Protein AF-A0A954VGN6-F1 (afdb_monomer)

Structure (mmCIF, N/CA/C/O backbone):
data_AF-A0A954VGN6-F1
#
_entry.id   AF-A0A954VGN6-F1
#
loop_
_atom_site.group_PDB
_atom_site.id
_atom_site.type_symbol
_atom_site.label_atom_id
_atom_site.label_alt_id
_atom_site.label_comp_id
_atom_site.label_asym_id
_atom_site.label_entity_id
_atom_site.label_seq_id
_atom_site.pdbx_PDB_ins_code
_atom_site.Cartn_x
_atom_site.Cartn_y
_atom_site.Cartn_z
_atom_site.occupancy
_atom_site.B_iso_or_equiv
_atom_site.auth_seq_id
_atom_site.auth_comp_id
_atom_site.auth_asym_id
_atom_site.auth_atom_id
_atom_site.pdbx_PDB_model_num
ATOM 1 N N . MET A 1 1 ? -8.459 -48.240 1.763 1.00 47.09 1 MET A N 1
ATOM 2 C CA . MET A 1 1 ? -8.603 -48.479 3.216 1.00 47.09 1 MET A CA 1
ATOM 3 C C . MET A 1 1 ? -7.251 -48.193 3.846 1.00 47.09 1 MET A C 1
ATOM 5 O O . MET A 1 1 ? -6.299 -48.783 3.358 1.00 47.09 1 MET A O 1
ATOM 9 N N . SER A 1 2 ? -7.199 -47.254 4.806 1.00 51.91 2 SER A N 1
ATOM 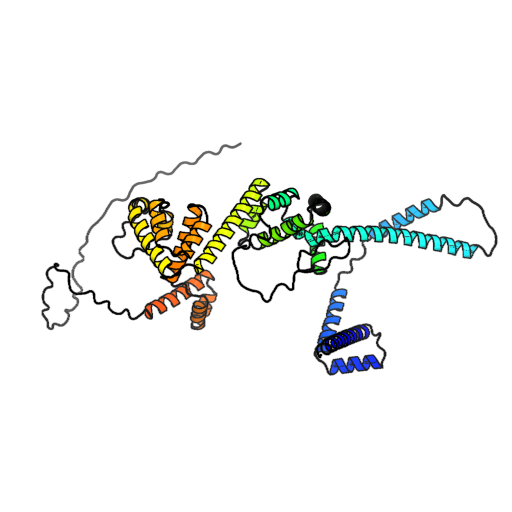10 C CA . SER A 1 2 ? -6.044 -46.801 5.632 1.00 51.91 2 SER A CA 1
ATOM 11 C C . SER A 1 2 ? -5.761 -45.284 5.600 1.00 51.91 2 SER A C 1
ATOM 13 O O . SER A 1 2 ? -4.606 -44.877 5.575 1.00 51.91 2 SER A O 1
ATOM 15 N N . THR A 1 3 ? -6.797 -44.436 5.632 1.00 51.06 3 THR A N 1
ATOM 16 C CA . THR A 1 3 ? -6.662 -42.977 5.867 1.00 51.06 3 THR A CA 1
ATOM 17 C C . THR A 1 3 ? -7.211 -42.513 7.224 1.00 51.06 3 THR A C 1
ATOM 19 O O . THR A 1 3 ? -6.941 -41.386 7.619 1.00 51.06 3 THR A O 1
ATOM 22 N N . ASP A 1 4 ? -7.889 -43.376 7.991 1.00 53.47 4 ASP A N 1
ATOM 23 C CA . ASP A 1 4 ? -8.559 -42.972 9.243 1.00 53.47 4 ASP A CA 1
ATOM 24 C C . ASP A 1 4 ? -7.665 -43.024 10.500 1.00 53.47 4 ASP A C 1
ATOM 26 O O . ASP A 1 4 ? -8.069 -42.563 11.563 1.00 53.47 4 ASP A O 1
ATOM 30 N N . SER A 1 5 ? -6.435 -43.551 10.419 1.00 54.62 5 SER A N 1
ATOM 31 C CA . SER A 1 5 ? -5.556 -43.670 11.600 1.00 54.62 5 SER A CA 1
ATOM 32 C C . SER A 1 5 ? -4.761 -42.406 11.946 1.00 54.62 5 SER A C 1
ATOM 34 O O . SER A 1 5 ? -4.356 -42.271 13.096 1.00 54.62 5 SER A O 1
ATOM 36 N N . PHE A 1 6 ? -4.545 -41.474 11.009 1.00 50.88 6 PHE A N 1
ATOM 37 C CA . PHE A 1 6 ? -3.747 -40.267 11.284 1.00 50.88 6 PHE A CA 1
ATOM 38 C C . PHE A 1 6 ? -4.548 -39.170 12.003 1.00 50.88 6 PHE A C 1
ATOM 40 O O . PHE A 1 6 ? -4.017 -38.522 12.896 1.00 50.88 6 PHE A O 1
ATOM 47 N N . SER A 1 7 ? -5.851 -39.040 11.726 1.00 57.97 7 SER A N 1
ATOM 48 C CA . SER A 1 7 ? -6.687 -37.994 12.340 1.00 57.97 7 SER A CA 1
ATOM 49 C C . SER A 1 7 ? -6.907 -38.170 13.849 1.00 57.97 7 SER A C 1
ATOM 51 O O . SER A 1 7 ? -7.262 -37.207 14.524 1.00 57.97 7 SER A O 1
ATOM 53 N N . ASN A 1 8 ? -6.734 -39.381 14.386 1.00 64.50 8 ASN A N 1
ATOM 54 C CA . ASN A 1 8 ? -7.005 -39.668 15.797 1.00 64.50 8 ASN A CA 1
ATOM 55 C C . ASN A 1 8 ? -5.777 -39.417 16.695 1.00 64.50 8 ASN A C 1
ATOM 57 O O . ASN A 1 8 ? -5.930 -39.084 17.867 1.00 64.50 8 ASN A O 1
ATOM 61 N N . ALA A 1 9 ? -4.563 -39.528 16.141 1.00 64.19 9 ALA A N 1
ATOM 62 C CA . ALA A 1 9 ? -3.321 -39.268 16.870 1.00 64.19 9 ALA A CA 1
ATOM 63 C C . ALA A 1 9 ? -3.130 -37.768 17.151 1.00 64.19 9 ALA A C 1
ATOM 65 O O . ALA A 1 9 ? -2.763 -37.394 18.263 1.00 64.19 9 ALA A O 1
ATOM 66 N N . ASP A 1 10 ? -3.464 -36.912 16.181 1.00 63.59 10 ASP A N 1
ATOM 67 C CA . ASP A 1 10 ? -3.358 -35.456 16.334 1.00 63.59 10 ASP A CA 1
ATOM 68 C C . ASP A 1 10 ? -4.399 -34.903 17.323 1.00 63.59 10 ASP A C 1
ATOM 70 O O . ASP A 1 10 ? -4.118 -33.979 18.086 1.00 63.59 10 ASP A O 1
ATOM 74 N N . ALA A 1 11 ? -5.594 -35.503 17.377 1.00 65.50 11 ALA A N 1
ATOM 75 C CA . ALA A 1 11 ? -6.626 -35.134 18.345 1.00 65.50 11 ALA A CA 1
ATOM 76 C C . ALA A 1 11 ? -6.239 -35.512 19.787 1.00 65.50 11 ALA A C 1
ATOM 78 O O . ALA A 1 11 ? -6.468 -34.732 20.709 1.00 65.50 11 ALA A O 1
ATOM 79 N N . GLN A 1 12 ? -5.616 -36.680 19.983 1.00 65.19 12 GLN A N 1
ATOM 80 C CA . GLN A 1 12 ? -5.119 -37.108 21.296 1.00 65.19 12 GLN A CA 1
ATOM 81 C C . GLN A 1 12 ? -3.925 -36.268 21.762 1.00 65.19 12 GLN A C 1
ATOM 83 O O . GLN A 1 12 ? -3.896 -35.847 22.915 1.00 65.19 12 GLN A O 1
ATOM 88 N N . ALA A 1 13 ? -2.990 -35.950 20.862 1.00 68.12 13 ALA A N 1
ATOM 89 C CA . ALA A 1 13 ? -1.846 -35.098 21.182 1.00 68.12 13 ALA A CA 1
ATOM 90 C C . ALA A 1 13 ? -2.268 -33.679 21.605 1.00 68.12 13 ALA A C 1
ATOM 92 O O . ALA A 1 13 ? -1.670 -33.109 22.515 1.00 68.12 13 ALA A O 1
ATOM 93 N N . ASN A 1 14 ? -3.315 -33.122 20.987 1.00 70.56 14 ASN A N 1
ATOM 94 C CA . ASN A 1 14 ? -3.856 -31.820 21.384 1.00 70.56 14 ASN A CA 1
ATOM 95 C C . ASN A 1 14 ? -4.574 -31.875 22.743 1.00 70.56 14 ASN A C 1
ATOM 97 O O . ASN A 1 14 ? -4.350 -31.000 23.573 1.00 70.56 14 ASN A O 1
ATOM 101 N N . GLY A 1 15 ? -5.352 -32.929 23.018 1.00 77.94 15 GLY A N 1
ATOM 102 C CA . GLY A 1 15 ? -6.006 -33.101 24.322 1.00 77.94 15 GLY A CA 1
ATOM 103 C C . GLY A 1 15 ? -5.019 -33.234 25.490 1.00 77.94 15 GLY A C 1
ATOM 104 O O . GLY A 1 15 ? -5.232 -32.651 26.552 1.00 77.94 15 GLY A O 1
ATOM 105 N N . ASP A 1 16 ? -3.900 -33.932 25.283 1.00 78.38 16 ASP A N 1
ATOM 106 C CA . ASP A 1 16 ? -2.846 -34.068 26.298 1.00 78.38 16 ASP A CA 1
ATOM 107 C C . ASP A 1 16 ? -2.114 -32.739 26.566 1.00 78.38 16 ASP A C 1
ATOM 109 O O . ASP A 1 16 ? -1.665 -32.482 27.689 1.00 78.38 16 ASP A O 1
ATOM 113 N N . LEU A 1 17 ? -1.993 -31.876 25.550 1.00 80.56 17 LEU A N 1
ATOM 114 C CA . LEU A 1 17 ? -1.421 -30.538 25.701 1.00 80.56 17 LEU A CA 1
ATOM 115 C C . LEU A 1 17 ? -2.343 -29.610 26.492 1.00 80.56 17 LEU A C 1
ATOM 117 O O . LEU A 1 17 ? -1.844 -28.881 27.354 1.00 80.56 17 LEU A O 1
ATOM 121 N N . ASP A 1 18 ? -3.649 -29.671 26.235 1.00 86.19 18 ASP A N 1
ATOM 122 C CA . ASP A 1 18 ? -4.653 -28.880 26.946 1.00 86.19 18 ASP A CA 1
ATOM 123 C C . ASP A 1 18 ? -4.706 -29.279 28.426 1.00 86.19 18 ASP A C 1
ATOM 125 O O . ASP A 1 18 ? -4.589 -28.422 29.302 1.00 86.19 18 ASP A O 1
ATOM 129 N N . GLN A 1 19 ? -4.731 -30.583 28.722 1.00 90.44 19 GLN A N 1
ATOM 130 C CA . GLN A 1 19 ? -4.734 -31.075 30.103 1.00 90.44 19 GLN A CA 1
ATOM 131 C C . GLN A 1 19 ? -3.463 -30.672 30.865 1.00 90.44 19 GLN A C 1
ATOM 133 O O . GLN A 1 19 ? -3.521 -30.290 32.033 1.00 90.44 19 GLN A O 1
ATOM 138 N N . ALA A 1 20 ? -2.304 -30.717 30.200 1.00 90.94 20 ALA A N 1
ATOM 139 C CA . ALA A 1 20 ? -1.038 -30.300 30.791 1.00 90.94 20 ALA A CA 1
ATOM 140 C C . ALA A 1 20 ? -0.978 -28.784 31.053 1.00 90.94 20 ALA A C 1
ATOM 142 O O . ALA A 1 20 ? -0.269 -28.349 31.960 1.00 90.94 20 ALA A O 1
ATOM 143 N N . TYR A 1 21 ? -1.693 -27.980 30.262 1.00 93.69 21 TYR A N 1
ATOM 144 C CA . TYR A 1 21 ? -1.811 -26.540 30.474 1.00 93.69 21 TYR A CA 1
ATOM 145 C C . TYR A 1 21 ? -2.770 -26.220 31.628 1.00 93.69 21 TYR A C 1
ATOM 147 O O . TYR A 1 21 ? -2.433 -25.404 32.484 1.00 93.69 21 TYR A O 1
ATOM 155 N N . GLU A 1 22 ? -3.908 -26.916 31.710 1.00 95.31 22 GLU A N 1
ATOM 156 C CA . GLU A 1 22 ? -4.839 -26.831 32.844 1.00 95.31 22 GLU A CA 1
ATOM 157 C C . GLU A 1 22 ? -4.157 -27.172 34.173 1.00 95.31 22 GLU A C 1
ATOM 159 O O . GLU A 1 22 ? -4.316 -26.445 35.152 1.00 95.31 22 GLU A O 1
ATOM 164 N N . ASP A 1 23 ? -3.344 -28.232 34.201 1.00 96.38 23 ASP A N 1
ATOM 165 C CA . ASP A 1 23 ? -2.603 -28.633 35.398 1.00 96.38 23 ASP A CA 1
ATOM 166 C C . ASP A 1 23 ? -1.612 -27.550 35.857 1.00 96.38 23 ASP A C 1
ATOM 168 O O . ASP A 1 23 ? -1.449 -27.334 37.056 1.00 96.38 23 ASP A O 1
ATOM 172 N N . LEU A 1 24 ? -0.965 -26.832 34.930 1.00 96.94 24 LEU A N 1
ATOM 173 C CA . LEU A 1 24 ? -0.074 -25.717 35.275 1.00 96.94 24 LEU A CA 1
ATOM 174 C C . LEU A 1 24 ? -0.836 -24.517 35.851 1.00 96.94 24 LEU A C 1
ATOM 176 O O . LEU A 1 24 ? -0.338 -23.882 36.780 1.00 96.94 24 LEU A O 1
ATOM 180 N N . ILE A 1 25 ? -2.026 -24.211 35.325 1.00 95.88 25 ILE A N 1
ATOM 181 C CA . ILE A 1 25 ? -2.885 -23.139 35.852 1.00 95.88 25 ILE A CA 1
ATOM 182 C C . ILE A 1 25 ? -3.357 -23.503 37.262 1.00 95.88 25 ILE A C 1
ATOM 184 O O . ILE A 1 25 ? -3.125 -22.746 38.202 1.00 95.88 25 ILE A O 1
ATOM 188 N N . ALA A 1 26 ? -3.914 -24.703 37.439 1.00 96.50 26 ALA A N 1
ATOM 189 C CA . ALA A 1 26 ? -4.367 -25.182 38.743 1.00 96.50 26 ALA A CA 1
ATOM 190 C C . ALA A 1 26 ? -3.217 -25.280 39.766 1.00 96.50 26 ALA A C 1
ATOM 192 O O . ALA A 1 26 ? -3.434 -25.102 40.966 1.00 96.50 26 ALA A O 1
ATOM 193 N N . TYR A 1 27 ? -1.986 -25.554 39.313 1.00 97.06 27 TYR A N 1
ATOM 194 C CA . TYR A 1 27 ? -0.791 -25.520 40.159 1.00 97.06 27 TYR A CA 1
ATOM 195 C C . TYR A 1 27 ? -0.481 -24.104 40.664 1.00 97.06 27 TYR A C 1
ATOM 197 O O . TYR A 1 27 ? -0.194 -23.944 41.849 1.00 97.06 27 TYR A O 1
ATOM 205 N N . LEU A 1 28 ? -0.560 -23.088 39.795 1.00 95.88 28 LEU A N 1
ATOM 206 C CA . LEU A 1 28 ? -0.329 -21.684 40.162 1.00 95.88 28 LEU A CA 1
ATOM 207 C C . LEU A 1 28 ? -1.387 -21.154 41.138 1.00 95.88 28 LEU A C 1
ATOM 209 O O . LEU A 1 28 ? -1.029 -20.488 42.107 1.00 95.88 28 LEU A O 1
ATOM 213 N N . ASP A 1 29 ? -2.653 -21.522 40.939 1.00 96.00 29 ASP A N 1
ATOM 214 C CA . ASP A 1 29 ? -3.765 -21.123 41.815 1.00 96.00 29 ASP A CA 1
ATOM 215 C C . ASP A 1 29 ? -3.844 -21.959 43.112 1.00 96.00 29 ASP A C 1
ATOM 217 O O . ASP A 1 29 ? -4.667 -21.702 43.991 1.00 96.00 29 ASP A O 1
ATOM 221 N N . ASN A 1 30 ? -2.955 -22.951 43.266 1.00 96.19 30 ASN A N 1
ATOM 222 C CA . ASN A 1 30 ? -2.909 -23.905 44.378 1.00 96.19 30 ASN A CA 1
ATOM 223 C C . ASN A 1 30 ? -4.201 -24.738 44.550 1.00 96.19 30 ASN A C 1
ATOM 225 O O . ASN A 1 30 ? -4.536 -25.161 45.659 1.00 96.19 30 ASN A O 1
ATOM 229 N N . GLU A 1 31 ? -4.904 -25.014 43.448 1.00 97.44 31 GLU A N 1
ATOM 230 C CA . GLU A 1 31 ? -6.138 -25.815 43.410 1.00 97.44 31 GLU A CA 1
ATOM 231 C C . GLU A 1 31 ? -5.896 -27.313 43.140 1.00 97.44 31 GLU A C 1
ATOM 233 O O . GLU A 1 31 ? -6.830 -28.117 43.184 1.00 97.44 31 GLU A O 1
ATOM 238 N N . LEU A 1 32 ? -4.649 -27.727 42.886 1.00 96.56 32 LEU A N 1
ATOM 239 C CA . LEU A 1 32 ? -4.311 -29.142 42.701 1.00 96.56 32 LEU A CA 1
ATOM 240 C C . LEU A 1 32 ? -4.340 -29.941 44.011 1.00 96.56 32 LEU A C 1
ATOM 242 O O . LEU A 1 32 ? -3.816 -29.514 45.043 1.00 96.56 32 LEU A O 1
ATOM 246 N N . ASP A 1 33 ? -4.865 -31.167 43.933 1.00 96.75 33 ASP A N 1
ATOM 247 C CA . ASP A 1 33 ? -4.705 -32.168 44.986 1.00 96.75 33 ASP A CA 1
ATOM 248 C C . ASP A 1 33 ? -3.245 -32.651 45.092 1.00 96.75 33 ASP A C 1
ATOM 250 O O . ASP A 1 33 ? -2.458 -32.537 44.149 1.00 96.75 33 ASP A O 1
ATOM 254 N N . ASP A 1 34 ? -2.877 -33.229 46.239 1.00 95.94 34 ASP A N 1
ATOM 255 C CA . ASP A 1 34 ? -1.487 -33.596 46.548 1.00 95.94 34 ASP A CA 1
ATOM 256 C C . ASP A 1 34 ? -0.863 -34.561 45.528 1.00 95.94 34 ASP A C 1
ATOM 258 O O . ASP A 1 34 ? 0.336 -34.490 45.251 1.00 95.94 34 ASP A O 1
ATOM 262 N N . ARG A 1 35 ? -1.663 -35.456 44.933 1.00 96.44 35 ARG A N 1
ATOM 263 C CA . ARG A 1 35 ? -1.156 -36.418 43.952 1.00 96.44 35 ARG A CA 1
ATOM 264 C C . ARG A 1 35 ? -0.838 -35.724 42.631 1.00 96.44 35 ARG A C 1
ATOM 266 O O . ARG A 1 35 ? 0.254 -35.933 42.104 1.00 96.44 35 ARG A O 1
ATOM 273 N N . ARG A 1 36 ? -1.758 -34.904 42.110 1.00 94.38 36 ARG A N 1
ATOM 274 C CA . ARG A 1 36 ? -1.531 -34.146 40.865 1.00 94.38 36 ARG A CA 1
ATOM 275 C C . ARG A 1 36 ? -0.441 -33.090 41.038 1.00 94.38 36 ARG A C 1
ATOM 277 O O . ARG A 1 36 ? 0.382 -32.930 40.142 1.00 94.38 36 ARG A O 1
ATOM 284 N N . ARG A 1 37 ? -0.355 -32.445 42.208 1.00 97.56 37 ARG A N 1
ATOM 285 C CA . ARG A 1 37 ? 0.735 -31.512 42.542 1.00 97.56 37 ARG A CA 1
ATOM 286 C C . ARG A 1 37 ? 2.104 -32.188 42.409 1.00 97.56 37 ARG A C 1
ATOM 288 O O . ARG A 1 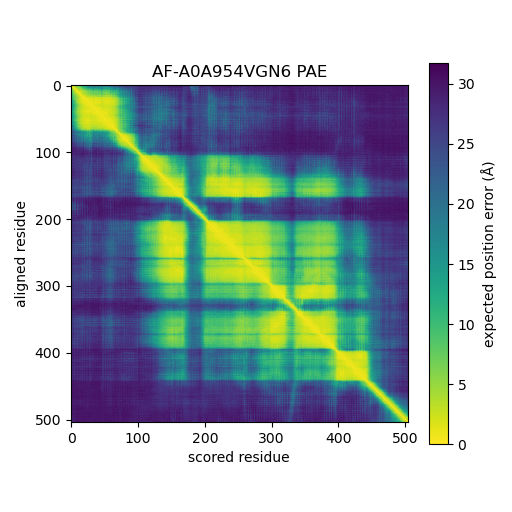37 ? 2.970 -31.662 41.719 1.00 97.56 37 ARG A O 1
ATOM 295 N N . HIS A 1 38 ? 2.282 -33.379 42.986 1.00 97.06 38 HIS A N 1
ATOM 296 C CA . HIS A 1 38 ? 3.539 -34.127 42.866 1.00 97.06 38 HIS A CA 1
ATOM 297 C C . HIS A 1 38 ? 3.866 -34.566 41.433 1.00 97.06 38 HIS A C 1
ATOM 299 O O . HIS A 1 38 ? 5.037 -34.634 41.056 1.00 97.06 38 HIS A O 1
ATOM 305 N N . GLU A 1 39 ? 2.855 -34.868 40.621 1.00 96.44 39 GLU A N 1
ATOM 306 C CA . GLU A 1 39 ? 3.049 -35.213 39.211 1.00 96.44 39 GLU A CA 1
ATOM 307 C C . GLU A 1 39 ? 3.520 -34.004 38.390 1.00 96.44 39 GLU A C 1
ATOM 309 O O . GLU A 1 39 ? 4.483 -34.117 37.627 1.00 96.44 39 GLU A O 1
ATOM 314 N N . VAL A 1 40 ? 2.918 -32.832 38.614 1.00 96.88 40 VAL A N 1
ATOM 315 C CA . VAL A 1 40 ? 3.349 -31.560 38.016 1.00 96.88 40 VAL A CA 1
ATOM 316 C C . VAL A 1 40 ? 4.769 -31.200 38.452 1.00 96.88 40 VAL A C 1
ATOM 318 O O . VAL A 1 40 ? 5.598 -30.886 37.602 1.00 96.88 40 VAL A O 1
ATOM 321 N N . GLU A 1 41 ? 5.097 -31.314 39.741 1.00 97.62 41 GLU A N 1
ATOM 322 C CA . GLU A 1 41 ? 6.445 -31.050 40.269 1.00 97.62 41 GLU A CA 1
ATOM 323 C C . GLU A 1 41 ? 7.506 -31.958 39.643 1.00 97.62 41 GLU A C 1
ATOM 325 O O . GLU A 1 41 ? 8.579 -31.497 39.249 1.00 97.62 41 GLU A O 1
ATOM 330 N N . ARG A 1 42 ? 7.197 -33.250 39.498 1.00 97.62 42 ARG A N 1
ATOM 331 C CA . ARG A 1 42 ? 8.088 -34.196 38.827 1.00 97.62 42 ARG A CA 1
ATOM 332 C C . ARG A 1 42 ? 8.288 -33.824 37.357 1.00 97.62 42 ARG A C 1
ATOM 334 O O . ARG A 1 42 ? 9.423 -33.795 36.891 1.00 97.62 42 ARG A O 1
ATOM 341 N N . ARG A 1 43 ? 7.212 -33.488 36.636 1.00 96.25 43 ARG A N 1
ATOM 342 C CA . ARG A 1 43 ? 7.301 -33.031 35.239 1.00 96.25 43 ARG A CA 1
ATOM 343 C C . ARG A 1 43 ? 8.099 -31.737 35.110 1.00 96.25 43 ARG A C 1
ATOM 345 O O . ARG A 1 43 ? 8.889 -31.618 34.184 1.00 96.25 43 ARG A O 1
ATOM 352 N N . LEU A 1 44 ? 7.954 -30.794 36.039 1.00 96.94 44 LEU A N 1
ATOM 353 C CA . LEU A 1 44 ? 8.759 -29.570 36.069 1.00 96.94 44 LEU A CA 1
ATOM 354 C C . LEU A 1 44 ? 10.250 -29.864 36.294 1.00 96.94 44 LEU A C 1
ATOM 356 O O . LEU A 1 44 ? 11.095 -29.160 35.743 1.00 96.94 44 LEU A O 1
ATOM 360 N N . ALA A 1 45 ? 10.594 -30.895 37.068 1.00 96.62 45 ALA A N 1
ATOM 361 C CA . ALA A 1 45 ? 11.984 -31.314 37.242 1.00 96.62 45 ALA A CA 1
ATOM 362 C C . ALA A 1 45 ? 12.563 -31.960 35.969 1.00 96.62 45 ALA A C 1
ATOM 364 O O . ALA A 1 45 ? 13.696 -31.654 35.587 1.00 96.62 45 ALA A O 1
ATOM 365 N N . ASP A 1 46 ? 11.776 -32.810 35.305 1.00 97.25 46 ASP A N 1
ATOM 366 C CA . ASP A 1 46 ? 12.235 -33.654 34.198 1.00 97.25 46 ASP A CA 1
ATOM 367 C C . ASP A 1 46 ? 12.146 -32.965 32.814 1.00 97.25 46 ASP A C 1
ATOM 369 O O . ASP A 1 46 ? 12.953 -33.259 31.931 1.00 97.25 46 ASP A O 1
ATOM 373 N N . ASP A 1 47 ? 11.212 -32.025 32.609 1.00 96.69 47 ASP A N 1
ATOM 374 C CA . ASP A 1 47 ? 10.914 -31.398 31.310 1.00 96.69 47 ASP A CA 1
ATOM 375 C C . ASP A 1 47 ? 11.256 -29.885 31.286 1.00 96.69 47 ASP A C 1
ATOM 377 O O . ASP A 1 47 ? 10.575 -29.061 31.911 1.00 96.69 47 ASP A O 1
ATOM 381 N N . PRO A 1 48 ? 12.307 -29.464 30.547 1.00 93.69 48 PRO A N 1
ATOM 382 C CA . PRO A 1 48 ? 12.639 -28.051 30.347 1.00 93.69 48 PRO A CA 1
ATOM 383 C C . PRO A 1 48 ? 11.530 -27.232 29.669 1.00 93.69 48 PRO A C 1
ATOM 385 O O . PRO A 1 48 ? 11.292 -26.095 30.073 1.00 93.69 48 PRO A O 1
ATOM 388 N N . GLY A 1 49 ? 10.826 -27.797 28.685 1.00 92.25 49 GLY A N 1
ATOM 389 C CA . GLY A 1 49 ? 9.763 -27.094 27.963 1.00 92.25 49 GLY A CA 1
ATOM 390 C C . GLY A 1 49 ? 8.539 -26.839 28.843 1.00 92.25 49 GLY A C 1
ATOM 391 O O . GLY A 1 49 ? 7.880 -25.806 28.724 1.00 92.25 49 GLY A O 1
ATOM 392 N N . PHE A 1 50 ? 8.264 -27.737 29.790 1.00 94.75 50 PHE A N 1
ATOM 393 C CA . PHE A 1 50 ? 7.209 -27.553 30.788 1.00 94.75 50 PHE A CA 1
ATOM 394 C C . PHE A 1 50 ? 7.532 -26.411 31.770 1.00 94.75 50 PHE A C 1
ATOM 396 O O . PHE A 1 50 ? 6.654 -25.616 32.108 1.00 94.75 50 PHE A O 1
ATOM 403 N N . ARG A 1 51 ? 8.811 -26.243 32.144 1.00 97.44 51 ARG A N 1
ATOM 404 C CA . ARG A 1 51 ? 9.283 -25.084 32.929 1.00 97.44 51 ARG A CA 1
ATOM 405 C C . ARG A 1 51 ? 9.188 -23.768 32.164 1.00 97.44 51 ARG A C 1
ATOM 407 O O . ARG A 1 51 ? 8.880 -22.740 32.765 1.00 97.44 51 ARG A O 1
ATOM 414 N N . ASP A 1 52 ? 9.458 -23.781 30.862 1.00 95.38 52 ASP A N 1
ATOM 415 C CA . ASP A 1 52 ? 9.327 -22.590 30.015 1.00 95.38 52 ASP A CA 1
ATOM 416 C C . ASP A 1 52 ? 7.872 -22.118 29.946 1.00 95.38 52 ASP A C 1
ATOM 418 O O . ASP A 1 52 ? 7.601 -20.926 30.093 1.00 95.38 52 ASP A O 1
ATOM 422 N N . LYS A 1 53 ? 6.925 -23.056 29.821 1.00 94.62 53 LYS A N 1
ATOM 423 C CA . LYS A 1 53 ? 5.485 -22.761 29.861 1.00 94.62 53 LYS A CA 1
ATOM 424 C C . LYS A 1 53 ? 5.050 -22.158 31.199 1.00 94.62 53 LYS A C 1
ATOM 426 O O . LYS A 1 53 ? 4.354 -21.145 31.195 1.00 94.62 53 LYS A O 1
ATOM 431 N N . LEU A 1 54 ? 5.495 -22.724 32.327 1.00 96.69 54 LEU A N 1
ATOM 432 C CA . LEU A 1 54 ? 5.207 -22.174 33.659 1.00 96.69 54 LEU A CA 1
ATOM 433 C C . LEU A 1 54 ? 5.750 -20.742 33.813 1.00 96.69 54 LEU A C 1
ATOM 435 O O . LEU A 1 54 ? 5.035 -19.870 34.300 1.00 96.69 54 LEU A O 1
ATOM 439 N N . ARG A 1 55 ? 6.977 -20.475 33.337 1.00 95.94 55 ARG A N 1
ATOM 440 C CA . ARG A 1 55 ? 7.562 -19.121 33.333 1.00 95.94 55 ARG A CA 1
ATOM 441 C C . ARG A 1 55 ? 6.763 -18.138 32.476 1.00 95.94 55 ARG A C 1
ATOM 443 O O . ARG A 1 55 ? 6.589 -16.994 32.879 1.00 95.94 55 ARG A O 1
ATOM 450 N N . GLY A 1 56 ? 6.265 -18.573 31.318 1.00 95.06 56 GLY A N 1
ATOM 451 C CA . GLY A 1 56 ? 5.406 -17.749 30.462 1.00 95.06 56 GLY A CA 1
ATOM 452 C C . GLY A 1 56 ? 4.071 -17.388 31.125 1.00 95.06 56 GLY A C 1
ATOM 453 O O . GLY A 1 56 ? 3.638 -16.238 31.045 1.00 95.06 56 GLY A O 1
ATOM 454 N N . LEU A 1 57 ? 3.450 -18.348 31.822 1.00 95.06 57 LEU A N 1
ATOM 455 C CA . LEU A 1 57 ? 2.236 -18.118 32.612 1.00 95.06 57 LEU A CA 1
ATOM 456 C C . LEU A 1 57 ? 2.492 -17.133 33.760 1.00 95.06 57 LEU A C 1
ATOM 458 O O . LEU A 1 57 ? 1.773 -16.146 33.869 1.00 95.06 57 LEU A O 1
ATOM 462 N N . GLN A 1 58 ? 3.544 -17.346 34.559 1.00 93.94 58 GLN A N 1
ATOM 463 C CA . GLN A 1 58 ? 3.928 -16.438 35.651 1.00 93.94 58 GLN A CA 1
ATOM 464 C C . GLN A 1 58 ? 4.196 -15.016 35.147 1.00 93.94 58 GLN A C 1
ATOM 466 O O . GLN A 1 58 ? 3.616 -14.069 35.661 1.00 93.94 58 GLN A O 1
ATOM 471 N N . SER A 1 59 ? 4.965 -14.869 34.064 1.00 93.94 59 SER A N 1
ATOM 472 C CA . SER A 1 59 ? 5.232 -13.556 33.467 1.00 93.94 59 SER A CA 1
ATOM 473 C C . SER A 1 59 ? 3.962 -12.852 32.980 1.00 93.94 59 SER A C 1
ATOM 475 O O . SER A 1 59 ? 3.909 -11.626 33.006 1.00 93.94 59 SER A O 1
ATOM 477 N N . SER A 1 60 ? 2.957 -13.597 32.512 1.00 92.38 60 SER A N 1
ATOM 478 C CA . SER A 1 60 ? 1.681 -13.013 32.082 1.00 92.38 60 SER A CA 1
ATOM 479 C C . SER A 1 60 ? 0.863 -12.506 33.273 1.00 92.38 60 SER A C 1
ATOM 481 O O . SER A 1 60 ? 0.204 -11.476 33.155 1.00 92.38 60 SER A O 1
ATOM 483 N N . TRP A 1 61 ? 0.928 -13.196 34.416 1.00 91.62 61 TRP A N 1
ATOM 484 C CA . TRP A 1 61 ? 0.320 -12.751 35.672 1.00 91.62 61 TRP A CA 1
ATOM 485 C C . TRP A 1 61 ? 1.028 -11.526 36.252 1.00 91.62 61 TRP A C 1
ATOM 487 O O . TRP A 1 61 ? 0.356 -10.554 36.581 1.00 91.62 61 TRP A O 1
ATOM 497 N N . ASP A 1 62 ? 2.362 -11.515 36.261 1.00 90.62 62 ASP A N 1
ATOM 498 C CA . ASP A 1 62 ? 3.144 -10.353 36.702 1.00 90.62 62 ASP A CA 1
ATOM 499 C C . ASP A 1 62 ? 2.788 -9.096 35.878 1.00 90.62 62 ASP A C 1
ATOM 501 O O . ASP A 1 62 ? 2.608 -8.010 36.424 1.00 90.62 62 ASP A O 1
ATOM 505 N N . MET A 1 63 ? 2.587 -9.244 34.560 1.00 89.88 63 MET A N 1
ATOM 506 C CA . MET A 1 63 ? 2.129 -8.147 33.693 1.00 89.88 63 MET A CA 1
ATOM 507 C C . MET A 1 63 ? 0.704 -7.668 34.008 1.00 89.88 63 MET A C 1
ATOM 509 O O . MET A 1 63 ? 0.399 -6.496 33.783 1.00 89.88 63 MET A O 1
ATOM 513 N N . LEU A 1 64 ? -0.186 -8.552 34.477 1.00 86.00 64 LEU A N 1
ATOM 514 C CA . LEU A 1 64 ? -1.535 -8.169 34.907 1.00 86.00 64 LEU A CA 1
ATOM 515 C C . LEU A 1 64 ? -1.499 -7.401 36.232 1.00 86.00 64 LEU A C 1
ATOM 517 O O . LEU A 1 64 ? -2.265 -6.452 36.383 1.00 86.00 64 LEU A O 1
ATOM 521 N N . ASP A 1 65 ? -0.593 -7.760 37.140 1.00 87.00 65 ASP A N 1
ATOM 522 C CA . ASP A 1 65 ? -0.382 -7.051 38.406 1.00 87.00 65 ASP A CA 1
ATOM 523 C C . ASP A 1 65 ? 0.271 -5.673 38.205 1.00 87.00 65 ASP A C 1
ATOM 525 O O . ASP A 1 65 ? 0.007 -4.738 38.963 1.00 87.00 65 ASP A O 1
ATOM 529 N N . GLU A 1 66 ? 1.078 -5.511 37.153 1.00 88.69 66 GLU A N 1
ATOM 530 C CA . GLU A 1 66 ? 1.639 -4.217 36.745 1.00 88.69 66 GLU A CA 1
ATOM 531 C C . GLU A 1 66 ? 0.617 -3.285 36.073 1.00 88.69 66 GLU A C 1
ATOM 533 O O . GLU A 1 66 ? 0.919 -2.107 35.837 1.00 88.69 66 GLU A O 1
ATOM 538 N N . LEU A 1 67 ? -0.598 -3.762 35.764 1.00 87.00 67 LEU A N 1
ATOM 539 C CA . LEU A 1 67 ? -1.621 -2.884 35.210 1.00 87.00 67 LEU A CA 1
ATOM 540 C C . LEU A 1 67 ? -1.971 -1.796 36.234 1.00 87.00 67 LEU A C 1
ATOM 542 O O . LEU A 1 67 ? -2.310 -2.103 37.379 1.00 87.00 67 LEU A O 1
ATOM 546 N N . PRO A 1 68 ? -1.932 -0.510 35.837 1.00 80.12 68 PRO A N 1
ATOM 547 C CA . PRO A 1 68 ? -2.258 0.576 36.738 1.00 80.12 68 PRO A CA 1
ATOM 548 C C . PRO A 1 68 ? -3.690 0.393 37.235 1.00 80.12 68 PRO A C 1
ATOM 550 O O . PRO A 1 68 ? -4.647 0.448 36.461 1.00 80.12 68 PRO A O 1
ATOM 553 N N . SER A 1 69 ? -3.836 0.186 38.542 1.00 62.84 69 SER A N 1
ATOM 554 C CA . SER A 1 69 ? -5.133 0.249 39.193 1.00 62.84 69 SER A CA 1
ATOM 555 C C . SER A 1 69 ? -5.608 1.698 39.115 1.00 62.84 69 SER A C 1
ATOM 557 O O . SER A 1 69 ? -5.193 2.538 39.918 1.00 62.84 69 SER A O 1
ATOM 559 N N . GLU A 1 70 ? -6.437 2.021 38.124 1.00 66.38 70 GLU A N 1
ATOM 560 C CA . GLU A 1 70 ? -7.180 3.276 38.123 1.00 66.38 70 GLU A CA 1
ATOM 561 C C . GLU A 1 70 ? -8.063 3.269 39.375 1.00 66.38 70 GLU A C 1
ATOM 563 O O . GLU A 1 70 ? -9.064 2.554 39.459 1.00 66.38 70 GLU A O 1
ATOM 568 N N . SER A 1 71 ? -7.652 4.020 40.399 1.00 59.53 71 SER A N 1
ATOM 569 C CA . SER A 1 71 ? -8.494 4.294 41.554 1.00 59.53 71 SER A CA 1
ATOM 570 C C . SER A 1 71 ? -9.763 4.943 41.021 1.00 59.53 71 SER A C 1
ATOM 572 O O . SER A 1 71 ? -9.677 6.017 40.423 1.00 59.53 71 SER A O 1
ATOM 574 N N . ALA A 1 72 ? -10.905 4.272 41.180 1.00 55.06 72 ALA A N 1
ATOM 575 C CA . ALA A 1 72 ? -12.190 4.787 40.735 1.00 55.06 72 ALA A CA 1
ATOM 576 C C . ALA A 1 72 ? -12.334 6.245 41.193 1.00 55.06 72 ALA A C 1
ATOM 578 O O . ALA A 1 72 ? -12.277 6.533 42.390 1.00 55.06 72 ALA A O 1
ATOM 579 N N . ASP A 1 73 ? -12.435 7.148 40.220 1.00 60.31 73 ASP A N 1
ATOM 580 C CA . ASP A 1 73 ? -12.475 8.587 40.446 1.00 60.31 73 ASP A CA 1
ATOM 581 C C . ASP A 1 73 ? -13.619 8.927 41.417 1.00 60.31 73 ASP A C 1
ATOM 583 O O . ASP A 1 73 ? -14.720 8.376 41.312 1.00 60.31 73 ASP A O 1
ATOM 587 N N . GLU A 1 74 ? -13.382 9.834 42.371 1.00 63.44 74 GLU A N 1
ATOM 588 C CA . GLU A 1 74 ? -14.381 10.232 43.381 1.00 63.44 74 GLU A CA 1
ATOM 589 C C . GLU A 1 74 ? -15.682 10.740 42.733 1.00 63.44 74 GLU A C 1
ATOM 591 O O . GLU A 1 74 ? -16.757 10.696 43.344 1.00 63.44 74 GLU A O 1
ATOM 596 N N . SER A 1 75 ? -15.600 11.178 41.471 1.00 64.56 75 SER A N 1
ATOM 597 C CA . SER A 1 75 ? -16.740 11.547 40.636 1.00 64.56 75 SER A CA 1
ATOM 598 C C . SER A 1 75 ? -17.726 10.391 40.428 1.00 64.56 75 SER A C 1
ATOM 600 O O . SER A 1 75 ? -18.929 10.610 40.552 1.00 64.56 75 SER A O 1
ATOM 602 N N . PHE A 1 76 ? -17.258 9.153 40.226 1.00 69.31 76 PHE A N 1
ATOM 603 C CA . PHE A 1 76 ? -18.117 7.977 40.052 1.00 69.31 76 PHE A CA 1
ATOM 604 C C . PHE A 1 76 ? -18.899 7.664 41.331 1.00 69.31 76 PHE A C 1
ATOM 606 O O . PHE A 1 76 ? -20.109 7.410 41.297 1.00 69.31 76 PHE A O 1
ATOM 613 N N . THR A 1 77 ? -18.229 7.748 42.481 1.00 73.12 77 THR A N 1
ATOM 614 C CA . THR A 1 77 ? -18.850 7.558 43.797 1.00 73.12 77 THR A CA 1
ATOM 615 C C . THR A 1 77 ? -19.871 8.659 44.078 1.00 73.12 77 THR A C 1
ATOM 617 O O . THR A 1 77 ? -20.958 8.369 44.579 1.00 73.12 77 THR A O 1
ATOM 620 N N . ARG A 1 78 ? -19.574 9.911 43.690 1.00 69.81 78 ARG A N 1
ATOM 621 C CA . ARG A 1 78 ? -20.500 11.048 43.805 1.00 69.81 78 ARG A CA 1
ATOM 622 C C . ARG A 1 78 ? -21.731 10.873 42.916 1.00 69.81 78 ARG A C 1
ATOM 624 O O . ARG A 1 78 ? -22.836 11.012 43.426 1.00 69.81 78 ARG A O 1
ATOM 631 N N . THR A 1 79 ? -21.568 10.504 41.645 1.00 70.06 79 THR A N 1
ATOM 632 C CA . THR A 1 79 ? -22.694 10.279 40.721 1.00 70.06 79 THR A CA 1
ATOM 633 C C . THR A 1 79 ? -23.558 9.099 41.166 1.00 70.06 79 THR A C 1
ATOM 635 O O . THR A 1 79 ? -24.784 9.166 41.098 1.00 70.06 79 THR A O 1
ATOM 638 N N . THR A 1 80 ? -22.944 8.042 41.705 1.00 71.62 80 THR A N 1
ATOM 639 C CA . THR A 1 80 ? -23.685 6.901 42.262 1.00 71.62 80 THR A CA 1
ATOM 640 C C . THR A 1 80 ? -24.475 7.308 43.513 1.00 71.62 80 THR A C 1
ATOM 642 O O . THR A 1 80 ? -25.644 6.947 43.640 1.00 71.62 80 THR A O 1
ATOM 645 N N . LEU A 1 81 ? -23.893 8.121 44.405 1.00 72.25 81 LEU A N 1
ATOM 646 C CA . LEU A 1 81 ? -24.594 8.681 45.569 1.00 72.25 81 LEU A CA 1
ATOM 647 C C . LEU A 1 81 ? -25.727 9.639 45.177 1.00 72.25 81 LEU A C 1
ATOM 649 O O . LEU A 1 81 ? -26.778 9.607 45.809 1.00 72.25 81 LEU A O 1
ATOM 653 N N . GLU A 1 82 ? -25.557 10.441 44.125 1.00 72.19 82 GLU A N 1
ATOM 654 C CA . GLU A 1 82 ? -26.592 11.347 43.606 1.00 72.19 82 GLU A CA 1
ATOM 655 C C . GLU A 1 82 ? -27.796 10.583 43.035 1.00 72.19 82 GLU A C 1
ATOM 657 O O . GLU A 1 82 ? -28.947 10.923 43.320 1.00 72.19 82 GLU A O 1
ATOM 662 N N . ILE A 1 83 ? -27.548 9.502 42.286 1.00 73.81 83 ILE A N 1
ATOM 663 C CA . ILE A 1 83 ? -28.597 8.628 41.732 1.00 73.81 83 ILE A CA 1
ATOM 664 C C . ILE A 1 83 ? -29.344 7.879 42.847 1.00 73.81 83 ILE A C 1
ATOM 666 O O . ILE A 1 83 ? -30.556 7.659 42.760 1.00 73.81 83 ILE A O 1
ATOM 670 N N . VAL A 1 84 ? -28.641 7.491 43.914 1.00 70.44 84 VAL A N 1
ATOM 671 C CA . VAL A 1 84 ? -29.256 6.835 45.076 1.00 70.44 84 VAL A CA 1
ATOM 672 C C . VAL A 1 84 ? -30.055 7.840 45.912 1.00 70.44 84 VAL A C 1
ATOM 674 O O . VAL A 1 84 ? -31.188 7.542 46.285 1.00 70.44 84 VAL A O 1
ATOM 677 N N . ALA A 1 85 ? -29.529 9.043 46.155 1.00 70.00 85 ALA A N 1
ATOM 678 C CA . ALA A 1 85 ? -30.215 10.085 46.920 1.00 70.00 85 ALA A CA 1
ATOM 679 C C . ALA A 1 85 ? -31.522 10.536 46.243 1.00 70.00 85 ALA A C 1
ATOM 681 O O . ALA A 1 85 ? -32.562 10.617 46.896 1.00 70.00 85 ALA A O 1
ATOM 682 N N . THR A 1 86 ? -31.503 10.725 44.920 1.00 65.69 86 THR A N 1
ATOM 683 C CA . THR A 1 86 ? -32.694 11.118 44.144 1.00 65.69 86 THR A CA 1
ATOM 684 C C . THR A 1 86 ? -33.780 10.033 44.097 1.00 65.69 86 THR A C 1
ATOM 686 O O . THR A 1 86 ? -34.968 10.353 44.052 1.00 65.69 86 THR A O 1
ATOM 689 N N . ASN A 1 87 ? -33.421 8.747 44.195 1.00 58.94 87 ASN A N 1
ATOM 690 C CA . ASN A 1 87 ? -34.393 7.646 44.274 1.00 58.94 87 ASN A CA 1
ATOM 691 C C . ASN A 1 87 ? -35.004 7.458 45.677 1.00 58.94 87 ASN A C 1
ATOM 693 O O . ASN A 1 87 ? -36.134 6.974 45.808 1.00 58.94 87 ASN A O 1
ATOM 697 N N . ILE A 1 88 ? -34.298 7.862 46.736 1.00 57.91 88 ILE A N 1
ATOM 698 C CA . ILE A 1 88 ? -34.822 7.787 48.109 1.00 57.91 88 ILE A CA 1
ATOM 699 C C . ILE A 1 88 ? -35.937 8.826 48.310 1.00 57.91 88 ILE A C 1
ATOM 701 O O . ILE A 1 88 ? -36.986 8.502 48.864 1.00 57.91 88 ILE A O 1
ATOM 705 N N . GLU A 1 89 ? -35.787 10.040 47.775 1.00 62.53 89 GLU A N 1
ATOM 706 C CA . GLU A 1 89 ? -36.826 11.078 47.866 1.00 62.53 89 GLU A CA 1
ATOM 707 C C . GLU A 1 89 ? -38.117 10.706 47.113 1.00 62.53 89 GLU A C 1
ATOM 709 O O . GLU A 1 89 ? -39.215 11.006 47.585 1.00 62.53 89 GLU A O 1
ATOM 714 N N . GLN A 1 90 ? -38.019 9.973 45.996 1.00 56.06 90 GLN A N 1
ATOM 715 C CA . GLN A 1 90 ? -39.194 9.507 45.244 1.00 56.06 90 GLN A CA 1
ATOM 716 C C . GLN A 1 90 ? -39.936 8.335 45.902 1.00 56.06 90 GLN A C 1
ATOM 718 O O . GLN A 1 90 ? -41.138 8.169 45.678 1.00 56.06 90 GLN A O 1
ATOM 723 N N . SER A 1 91 ? -39.257 7.529 46.722 1.00 54.16 91 SER A N 1
ATOM 724 C CA . SER A 1 91 ? -39.883 6.405 47.435 1.00 54.16 91 SER A CA 1
ATOM 725 C C . SER A 1 91 ? -40.545 6.826 48.753 1.00 54.16 91 SER A C 1
ATOM 727 O O . SER A 1 91 ? -41.514 6.195 49.168 1.00 54.16 91 SER A O 1
ATOM 729 N N . LEU A 1 92 ? -40.129 7.946 49.359 1.00 53.81 92 LEU A N 1
ATOM 730 C CA . LEU A 1 92 ? -40.742 8.471 50.587 1.00 53.81 92 LEU A CA 1
ATOM 731 C C . LEU A 1 92 ? -42.091 9.186 50.377 1.00 53.81 92 LEU A C 1
ATOM 733 O O . LEU A 1 92 ? -42.841 9.341 51.336 1.00 53.81 92 LEU A O 1
ATOM 737 N N . GLN A 1 93 ? -42.452 9.573 49.147 1.00 55.06 93 GLN A N 1
ATOM 738 C CA . GLN A 1 93 ? -43.753 10.204 48.859 1.00 55.06 93 GLN A CA 1
ATOM 739 C C . GLN A 1 93 ? -44.906 9.215 48.593 1.00 55.06 93 GLN A C 1
ATOM 741 O O . GLN A 1 93 ? -46.036 9.657 48.394 1.00 55.06 93 GLN A O 1
ATOM 746 N N . LYS A 1 94 ? -44.66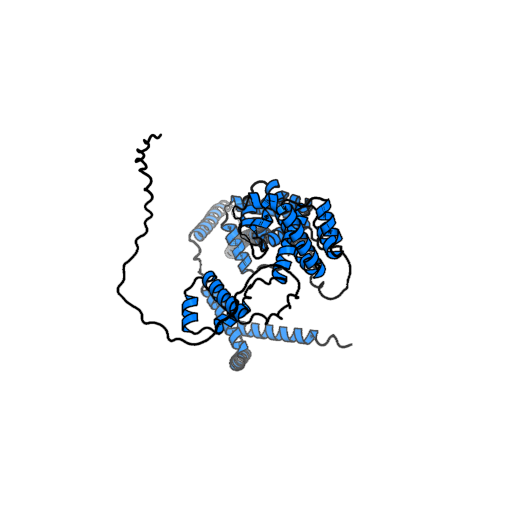9 7.892 48.580 1.00 50.66 94 LYS A N 1
ATOM 747 C CA . LYS A 1 94 ? -45.691 6.900 48.176 1.00 50.66 94 LYS A CA 1
ATOM 748 C C . LYS A 1 94 ? -46.272 6.002 49.270 1.00 50.66 94 LYS A C 1
ATOM 750 O O . LYS A 1 94 ? -47.223 5.286 48.972 1.00 50.66 94 LYS A O 1
ATOM 755 N N . ASP A 1 95 ? -45.821 6.098 50.519 1.00 45.06 95 ASP A N 1
ATOM 756 C CA . ASP A 1 95 ? -46.258 5.183 51.585 1.00 45.06 95 ASP A CA 1
ATOM 757 C C . ASP A 1 95 ? -47.074 5.873 52.700 1.00 45.06 95 ASP A C 1
ATOM 759 O O . ASP A 1 95 ? -46.762 5.775 53.885 1.00 45.06 95 ASP A O 1
ATOM 763 N N . GLU A 1 96 ? -48.192 6.510 52.332 1.00 45.28 96 GLU A N 1
ATOM 764 C CA . GLU A 1 96 ? -49.345 6.702 53.231 1.00 45.28 96 GLU A CA 1
ATOM 765 C C . GLU A 1 96 ? -50.500 5.781 52.802 1.00 45.28 96 GLU A C 1
ATOM 767 O O . GLU A 1 96 ? -51.504 6.203 52.234 1.00 45.28 96 GLU A O 1
ATOM 772 N N . ALA A 1 97 ? -50.378 4.480 53.070 1.00 46.75 97 ALA A N 1
ATOM 773 C CA . ALA A 1 97 ? -51.535 3.585 53.084 1.00 46.75 97 ALA A CA 1
ATOM 774 C C . ALA A 1 97 ? -51.327 2.427 54.067 1.00 46.75 97 ALA A C 1
ATOM 776 O O . ALA A 1 97 ? -50.712 1.398 53.792 1.00 46.75 97 ALA A O 1
ATOM 777 N N . SER A 1 98 ? -51.897 2.652 55.247 1.00 54.09 98 SER A N 1
ATOM 778 C CA . SER A 1 98 ? -52.106 1.738 56.364 1.00 54.09 98 SER A CA 1
ATOM 779 C C . SER A 1 98 ? -52.669 0.378 55.938 1.00 54.09 98 SER A C 1
ATOM 781 O O . SER A 1 98 ? -53.879 0.227 55.795 1.00 54.09 98 SER A O 1
ATOM 783 N N . PHE A 1 99 ? -51.816 -0.645 55.827 1.00 49.50 99 PHE A N 1
ATOM 784 C CA . PHE A 1 99 ? -52.276 -2.033 55.844 1.00 49.50 99 PHE A CA 1
ATOM 785 C C . PHE A 1 99 ? -51.344 -2.952 56.660 1.00 49.50 99 PHE A C 1
ATOM 787 O O . PHE A 1 99 ? -50.143 -3.108 56.417 1.00 49.50 99 PHE A O 1
ATOM 794 N N . TRP A 1 100 ? -51.972 -3.643 57.616 1.00 41.09 100 TRP A N 1
ATOM 795 C CA . TRP A 1 100 ? -51.522 -4.876 58.274 1.00 41.09 100 TRP A CA 1
ATOM 796 C C . TRP A 1 100 ? -50.569 -4.779 59.482 1.00 41.09 100 TRP A C 1
ATOM 798 O O . TRP A 1 100 ? -49.357 -4.998 59.384 1.00 41.09 100 TRP A O 1
ATOM 808 N N . ASN A 1 101 ? -51.183 -4.588 60.657 1.00 52.28 101 ASN A N 1
ATOM 809 C CA . ASN A 1 101 ? -50.641 -4.908 61.981 1.00 52.28 101 ASN A CA 1
ATOM 810 C C . ASN A 1 101 ? -50.855 -6.400 62.315 1.00 52.28 101 ASN A C 1
ATOM 812 O O . ASN A 1 101 ? -51.878 -6.776 62.882 1.00 52.28 101 ASN A O 1
ATOM 816 N N . ARG A 1 102 ? -49.871 -7.257 62.010 1.00 57.56 102 ARG A N 1
ATOM 817 C CA . ARG A 1 102 ? -49.660 -8.543 62.705 1.00 57.56 102 ARG A CA 1
ATOM 818 C C . ARG A 1 102 ? -48.155 -8.789 62.901 1.00 57.56 102 ARG A C 1
ATOM 820 O O . ARG A 1 102 ? -47.381 -8.545 61.973 1.00 57.56 102 ARG A O 1
ATOM 827 N N . PRO A 1 103 ? -47.717 -9.282 64.076 1.00 53.81 103 PRO A N 1
ATOM 828 C CA . PRO A 1 103 ? -46.310 -9.245 64.494 1.00 53.81 103 PRO A CA 1
ATOM 829 C C . PRO A 1 103 ? -45.378 -10.198 63.724 1.00 53.81 103 PRO A C 1
ATOM 831 O O . PRO A 1 103 ? -44.163 -10.065 63.825 1.00 53.81 103 PRO A O 1
ATOM 834 N N . PHE A 1 104 ? -45.913 -11.096 62.888 1.00 49.78 104 PHE A N 1
ATOM 835 C CA . PHE A 1 104 ? -45.120 -11.941 61.982 1.00 49.78 104 PHE A CA 1
ATOM 836 C C . PHE A 1 104 ? -44.730 -11.228 60.666 1.00 49.78 104 PHE A C 1
ATOM 838 O O . PHE A 1 104 ? -43.864 -11.691 59.930 1.00 49.78 104 PHE A O 1
ATOM 845 N N . GLY A 1 105 ? -45.334 -10.068 60.370 1.00 57.94 105 GLY A N 1
ATOM 846 C CA . GLY A 1 105 ? -45.185 -9.372 59.088 1.00 57.94 105 GLY A CA 1
ATOM 847 C C . GLY A 1 105 ? -43.954 -8.473 58.958 1.00 57.94 105 GLY A C 1
ATOM 848 O O . GLY A 1 105 ? -43.607 -8.099 57.846 1.00 57.94 105 GLY A O 1
ATOM 849 N N . ARG A 1 106 ? -43.264 -8.108 60.046 1.00 62.81 106 ARG A N 1
ATOM 850 C CA . ARG A 1 106 ? -42.177 -7.109 59.965 1.00 62.81 106 ARG A CA 1
ATOM 851 C C . ARG A 1 106 ? -40.932 -7.645 59.248 1.00 62.81 106 ARG A C 1
ATOM 853 O O . ARG A 1 106 ? -40.372 -6.947 58.414 1.00 62.81 106 ARG A O 1
ATOM 860 N N . ARG A 1 107 ? -40.545 -8.899 59.513 1.00 71.75 107 ARG A N 1
ATOM 861 C CA . ARG A 1 107 ? -39.390 -9.540 58.853 1.00 71.75 107 ARG A CA 1
ATOM 862 C C . ARG A 1 107 ? -39.662 -9.838 57.376 1.00 71.75 107 ARG A C 1
ATOM 864 O O . ARG A 1 107 ? -38.795 -9.603 56.547 1.00 71.75 107 ARG A O 1
ATOM 871 N N . VAL A 1 108 ? -40.881 -10.269 57.046 1.00 77.69 108 VAL A N 1
ATOM 872 C CA . VAL A 1 108 ? -41.297 -10.521 55.655 1.00 77.69 108 VAL A CA 1
ATOM 873 C C . VAL A 1 108 ? -41.387 -9.215 54.858 1.00 77.69 108 VAL A C 1
ATOM 875 O O . VAL A 1 108 ? -40.919 -9.167 53.729 1.00 77.69 108 VAL A O 1
ATOM 878 N N . LYS A 1 109 ? -41.902 -8.128 55.452 1.00 66.81 109 LYS A N 1
ATOM 879 C CA . LYS A 1 109 ? -41.939 -6.802 54.807 1.00 66.81 109 LYS A CA 1
ATOM 880 C C . LYS A 1 109 ? -40.534 -6.273 54.504 1.00 66.81 109 LYS A C 1
ATOM 882 O O . LYS A 1 109 ? -40.298 -5.821 53.392 1.00 66.81 109 LYS A O 1
ATOM 887 N N . VAL A 1 110 ? -39.594 -6.389 55.448 1.00 80.69 110 VAL A N 1
ATOM 888 C CA . VAL A 1 110 ? -38.192 -5.998 55.210 1.00 80.69 110 VAL A CA 1
ATOM 889 C C . VAL A 1 110 ? -37.571 -6.848 54.099 1.00 80.69 110 VAL A C 1
ATOM 891 O O . VAL A 1 110 ? -36.944 -6.295 53.205 1.00 80.69 110 VAL A O 1
ATOM 894 N N . ALA A 1 111 ? -37.801 -8.165 54.092 1.00 82.69 111 ALA A N 1
ATOM 895 C CA . ALA A 1 111 ? -37.290 -9.042 53.039 1.00 82.69 111 ALA A CA 1
ATOM 896 C C . ALA A 1 111 ? -37.857 -8.704 51.647 1.00 82.69 111 ALA A C 1
ATOM 898 O O . ALA A 1 111 ? -37.111 -8.720 50.674 1.00 82.69 111 ALA A O 1
ATOM 899 N N . ILE A 1 112 ? -39.145 -8.353 51.545 1.00 82.44 112 ILE A N 1
ATOM 900 C CA . ILE A 1 112 ? -39.773 -7.944 50.277 1.00 82.44 112 ILE A CA 1
ATOM 901 C C . ILE A 1 112 ? -39.210 -6.607 49.788 1.00 82.44 112 ILE A C 1
ATOM 903 O O . ILE A 1 112 ? -38.893 -6.492 48.610 1.00 82.44 112 ILE A O 1
ATOM 907 N N . VAL A 1 113 ? -39.050 -5.612 50.667 1.00 82.25 113 VAL A N 1
ATOM 908 C CA . VAL A 1 113 ? -38.496 -4.298 50.286 1.00 82.25 113 VAL A CA 1
ATOM 909 C C . VAL A 1 113 ? -37.038 -4.426 49.847 1.00 82.25 113 VAL A C 1
ATOM 911 O O . VAL A 1 113 ? -36.661 -3.889 48.809 1.00 82.25 113 VAL A O 1
ATOM 914 N N . VAL A 1 114 ? -36.231 -5.191 50.588 1.00 87.88 114 VAL A N 1
ATOM 915 C CA . VAL A 1 114 ? -34.840 -5.478 50.210 1.00 87.88 114 VAL A CA 1
ATOM 916 C C . VAL A 1 114 ? -34.801 -6.237 48.883 1.00 87.88 114 VAL A C 1
ATOM 918 O O . VAL A 1 114 ? -34.081 -5.833 47.976 1.00 87.88 114 VAL A O 1
ATOM 921 N N . GLY A 1 115 ? -35.627 -7.274 48.720 1.00 91.31 115 GLY A N 1
ATOM 922 C CA . GLY A 1 115 ? -35.736 -8.025 47.469 1.00 91.31 115 GLY A CA 1
ATOM 923 C C . GLY A 1 115 ? -36.116 -7.144 46.277 1.00 91.31 115 GLY A C 1
ATOM 924 O O . GLY A 1 115 ? -35.454 -7.210 45.247 1.00 91.31 115 GLY A O 1
ATOM 925 N N . ALA A 1 116 ? -37.112 -6.268 46.436 1.00 89.94 116 ALA A N 1
ATOM 926 C CA . ALA A 1 116 ? -37.553 -5.336 45.400 1.00 89.94 116 ALA A CA 1
ATOM 927 C C . ALA A 1 116 ? -36.461 -4.320 45.020 1.00 89.94 116 ALA A C 1
ATOM 929 O O . ALA A 1 116 ? -36.280 -4.020 43.836 1.00 89.94 116 ALA A O 1
ATOM 930 N N . ALA A 1 117 ? -35.700 -3.822 46.000 1.00 88.75 117 ALA A N 1
ATOM 931 C CA . ALA A 1 117 ? -34.561 -2.941 45.758 1.00 88.75 117 ALA A CA 1
ATOM 932 C C . ALA A 1 117 ? -33.446 -3.663 44.983 1.00 88.75 117 ALA A C 1
ATOM 934 O O . ALA A 1 117 ? -32.952 -3.130 43.989 1.00 88.75 117 ALA A O 1
ATOM 935 N N . PHE A 1 118 ? -33.113 -4.903 45.361 1.00 92.62 118 PHE A N 1
ATOM 936 C CA . PHE A 1 118 ? -32.135 -5.726 44.642 1.00 92.62 118 PHE A CA 1
ATOM 937 C C . PHE A 1 118 ? -32.573 -6.030 43.208 1.00 92.62 118 PHE A C 1
ATOM 939 O O . PHE A 1 118 ? -31.778 -5.869 42.286 1.00 92.62 118 PHE A O 1
ATOM 946 N N . THR A 1 119 ? -33.832 -6.417 42.987 1.00 90.50 119 THR A N 1
ATOM 947 C CA . THR A 1 119 ? -34.333 -6.693 41.632 1.00 90.50 119 THR A CA 1
ATOM 948 C C . THR A 1 119 ? -34.354 -5.441 40.767 1.00 90.50 119 THR A C 1
ATOM 950 O O . THR A 1 119 ? -33.997 -5.505 39.595 1.00 90.50 119 THR A O 1
ATOM 953 N N . THR A 1 120 ? -34.724 -4.291 41.333 1.00 90.31 120 THR A N 1
ATOM 954 C CA . THR A 1 120 ? -34.748 -3.022 40.592 1.00 90.31 120 THR A CA 1
ATOM 955 C C . THR A 1 120 ? -33.330 -2.575 40.239 1.00 90.31 120 THR A C 1
ATOM 957 O O . THR A 1 120 ? -33.067 -2.249 39.083 1.00 90.31 120 THR A O 1
ATOM 960 N N . GLY A 1 121 ? -32.392 -2.646 41.191 1.00 89.62 121 GLY A N 1
ATOM 961 C CA . GLY A 1 121 ? -30.974 -2.378 40.940 1.00 89.62 121 GLY A CA 1
ATOM 962 C C . GLY A 1 121 ? -30.388 -3.309 39.875 1.00 89.62 121 GLY A C 1
ATOM 963 O O . GLY A 1 121 ? -29.742 -2.842 38.939 1.00 89.62 121 GLY A O 1
ATOM 964 N N . PHE A 1 122 ? -30.689 -4.609 39.951 1.00 93.19 122 PHE A N 1
ATOM 965 C CA . PHE A 1 122 ? -30.266 -5.591 38.951 1.00 93.19 122 PHE A CA 1
ATOM 966 C C . PHE A 1 122 ? -30.822 -5.276 37.558 1.00 93.19 122 PHE A C 1
ATOM 968 O O . PHE A 1 122 ? -30.073 -5.310 36.588 1.00 93.19 122 PHE A O 1
ATOM 975 N N . LEU A 1 123 ? -32.106 -4.921 37.440 1.00 92.69 123 LEU A N 1
ATOM 976 C CA . LEU A 1 123 ? -32.716 -4.581 36.151 1.00 92.69 123 LEU A CA 1
ATOM 977 C C . LEU A 1 123 ? -32.117 -3.313 35.533 1.00 92.69 123 LEU A C 1
ATOM 979 O O . LEU A 1 123 ? -31.910 -3.284 34.321 1.00 92.69 123 LEU A O 1
ATOM 983 N N . ILE A 1 124 ? -31.800 -2.296 36.339 1.00 90.75 124 ILE A N 1
ATOM 984 C CA . ILE A 1 124 ? -31.137 -1.073 35.862 1.00 90.75 124 ILE A CA 1
ATOM 985 C C . ILE A 1 124 ? -29.734 -1.400 35.341 1.00 90.75 124 ILE A C 1
ATOM 987 O O . ILE A 1 124 ? -29.409 -1.056 34.205 1.00 90.75 124 ILE A O 1
ATOM 991 N N . VAL A 1 125 ? -28.923 -2.115 36.129 1.00 89.88 125 VAL A N 1
ATOM 992 C CA . VAL A 1 125 ? -27.569 -2.522 35.718 1.00 89.88 125 VAL A CA 1
ATOM 993 C C . VAL A 1 125 ? -27.622 -3.408 34.475 1.00 89.88 125 VAL A C 1
ATOM 995 O O . VAL A 1 125 ? -26.858 -3.193 33.539 1.00 89.88 125 VAL A O 1
ATOM 998 N N . PHE A 1 126 ? -28.558 -4.355 34.412 1.00 88.44 126 PHE A N 1
ATOM 999 C CA . PHE A 1 126 ? -28.744 -5.234 33.260 1.00 88.44 126 PHE A CA 1
ATOM 1000 C C . PHE A 1 126 ? -29.173 -4.470 32.000 1.00 88.44 126 PHE A C 1
ATOM 1002 O O . PHE A 1 126 ? -28.674 -4.756 30.912 1.00 88.44 126 PHE A O 1
ATOM 1009 N N . ALA A 1 127 ? -30.061 -3.479 32.124 1.00 84.69 127 ALA A N 1
ATOM 1010 C CA . ALA A 1 127 ? -30.477 -2.630 31.009 1.00 84.69 127 ALA A CA 1
ATOM 1011 C C . ALA A 1 127 ? -29.321 -1.761 30.488 1.00 84.69 127 ALA A C 1
ATOM 1013 O O . ALA A 1 127 ? -29.131 -1.664 29.274 1.00 84.69 127 ALA A O 1
ATOM 1014 N N . ILE A 1 128 ? -28.513 -1.189 31.387 1.00 85.25 128 ILE A N 1
ATOM 1015 C CA . ILE A 1 128 ? -27.309 -0.426 31.031 1.00 85.25 128 ILE A CA 1
ATOM 1016 C C . ILE A 1 128 ? -26.277 -1.342 30.365 1.00 85.25 128 ILE A C 1
ATOM 1018 O O . ILE A 1 128 ? -25.799 -1.028 29.279 1.00 85.25 128 ILE A O 1
ATOM 1022 N N . ALA A 1 129 ? -25.984 -2.503 30.958 1.00 80.56 129 ALA A N 1
ATOM 1023 C CA . ALA A 1 129 ? -25.039 -3.477 30.416 1.00 80.56 129 ALA A CA 1
ATOM 1024 C C . ALA A 1 129 ? -25.459 -3.964 29.022 1.00 80.56 129 ALA A C 1
ATOM 1026 O O . ALA A 1 129 ? -24.629 -4.005 28.117 1.00 80.56 129 ALA A O 1
ATOM 1027 N N . LYS A 1 130 ? -26.752 -4.250 28.808 1.00 81.75 130 LYS A N 1
ATOM 1028 C CA . LYS A 1 130 ? -27.278 -4.578 27.476 1.00 81.75 130 LYS A CA 1
ATOM 1029 C C . LYS A 1 130 ? -27.153 -3.414 26.499 1.00 81.75 130 LYS A C 1
ATOM 1031 O O . LYS A 1 130 ? -26.725 -3.631 25.372 1.00 81.75 130 LYS A O 1
ATOM 1036 N N . GLY A 1 131 ? -27.502 -2.193 26.904 1.00 78.38 131 GLY A N 1
ATOM 1037 C CA . GLY A 1 131 ? -27.374 -1.010 26.046 1.00 78.38 131 GLY A CA 1
ATOM 1038 C C . GLY A 1 131 ? -25.930 -0.765 25.602 1.00 78.38 131 GLY A C 1
ATOM 1039 O O . GLY A 1 131 ? -25.677 -0.495 24.429 1.00 78.38 131 GLY A O 1
ATOM 1040 N N . ILE A 1 132 ? -24.988 -0.938 26.528 1.00 76.81 132 ILE A N 1
ATOM 1041 C CA . ILE A 1 132 ? -23.551 -0.853 26.281 1.00 76.81 132 ILE A CA 1
ATOM 1042 C C . ILE A 1 132 ? -23.093 -1.987 25.349 1.00 76.81 132 ILE A C 1
ATOM 1044 O O . ILE A 1 132 ? -22.420 -1.716 24.358 1.00 76.81 132 ILE A O 1
ATOM 1048 N N . ALA A 1 133 ? -23.503 -3.235 25.598 1.00 76.81 133 ALA A N 1
ATOM 1049 C CA . ALA A 1 133 ? -23.159 -4.386 24.758 1.00 76.81 133 ALA A CA 1
ATOM 1050 C C . ALA A 1 133 ? -23.641 -4.219 23.303 1.00 76.81 133 ALA A C 1
ATOM 1052 O O . ALA A 1 133 ? -22.866 -4.424 22.372 1.00 76.81 133 ALA A O 1
ATOM 1053 N N . PHE A 1 134 ? -24.873 -3.741 23.096 1.00 75.12 134 PHE A N 1
ATOM 1054 C CA . PHE A 1 134 ? -25.402 -3.474 21.753 1.00 75.12 134 PHE A CA 1
ATOM 1055 C C . PHE A 1 134 ? -24.657 -2.351 21.019 1.00 75.12 134 PHE A C 1
ATOM 1057 O O . PHE A 1 134 ? -24.535 -2.392 19.793 1.00 75.12 134 PHE A O 1
ATOM 1064 N N . GLN A 1 135 ? -24.171 -1.332 21.736 1.00 75.88 135 GLN A N 1
ATOM 1065 C CA . GLN A 1 135 ? -23.309 -0.310 21.136 1.00 75.88 135 GLN A CA 1
ATOM 1066 C C . GLN A 1 135 ? -21.938 -0.885 20.776 1.00 75.88 135 GLN A C 1
ATOM 1068 O O . GLN A 1 135 ? -21.441 -0.605 19.688 1.00 75.88 135 GLN A O 1
ATOM 1073 N N . TYR A 1 136 ? -21.368 -1.734 21.636 1.00 79.75 136 TYR A N 1
ATOM 1074 C CA . TYR A 1 136 ? -20.089 -2.395 21.382 1.00 79.75 136 TYR A CA 1
ATOM 1075 C C . TYR A 1 136 ? -20.121 -3.277 20.135 1.00 79.75 136 TYR A C 1
ATOM 1077 O O . TYR A 1 136 ? -19.217 -3.175 19.315 1.00 79.75 136 TYR A O 1
ATOM 1085 N N . GLU A 1 137 ? -21.157 -4.097 19.950 1.00 80.19 137 GLU A N 1
ATOM 1086 C CA . GLU A 1 137 ? -21.282 -4.946 18.757 1.00 80.19 137 GLU A CA 1
ATOM 1087 C C . GLU A 1 137 ? -21.421 -4.117 17.475 1.00 80.19 137 GLU A C 1
ATOM 1089 O O . GLU A 1 137 ? -20.805 -4.427 16.453 1.00 80.19 137 GLU A O 1
ATOM 1094 N N . ARG A 1 138 ? -22.184 -3.017 17.530 1.00 78.94 138 ARG A N 1
ATOM 1095 C CA . ARG A 1 138 ? -22.379 -2.129 16.378 1.00 78.94 138 ARG A CA 1
ATOM 1096 C C . ARG A 1 138 ? -21.100 -1.386 15.996 1.00 78.94 138 ARG A C 1
ATOM 1098 O O . ARG A 1 138 ? -20.801 -1.269 14.807 1.00 78.94 138 ARG A O 1
ATOM 1105 N N . ASP A 1 139 ? -20.362 -0.904 16.992 1.00 87.00 139 ASP A N 1
ATOM 1106 C CA . ASP A 1 139 ? -19.128 -0.143 16.799 1.00 87.00 139 ASP A CA 1
ATOM 1107 C C . ASP A 1 139 ? -17.908 -1.057 16.558 1.00 87.00 139 ASP A C 1
ATOM 1109 O O . ASP A 1 139 ? -16.889 -0.595 16.042 1.00 87.00 139 ASP A O 1
ATOM 1113 N N . LEU A 1 140 ? -18.004 -2.366 16.830 1.00 89.38 140 LEU A N 1
ATOM 1114 C CA . LEU A 1 140 ? -16.920 -3.316 16.563 1.00 89.38 140 LEU A CA 1
ATOM 1115 C C . LEU A 1 140 ? -16.555 -3.351 15.074 1.00 89.38 140 LEU A C 1
ATOM 1117 O O . LEU A 1 140 ? -15.373 -3.296 14.725 1.00 89.38 140 LEU A O 1
ATOM 1121 N N . GLY A 1 141 ? -17.555 -3.382 14.187 1.00 88.88 141 GLY A N 1
ATOM 1122 C CA . GLY A 1 141 ? -17.330 -3.331 12.739 1.00 88.88 141 GLY A CA 1
ATOM 1123 C C . GLY A 1 141 ? -16.679 -2.019 12.291 1.00 88.88 141 GLY A C 1
ATOM 1124 O O . GLY A 1 141 ? -15.824 -2.020 11.399 1.00 88.88 141 GLY A O 1
ATOM 1125 N N . LEU A 1 142 ? -17.013 -0.911 12.962 1.00 92.50 142 LEU A N 1
ATOM 1126 C CA . LEU A 1 142 ? -16.414 0.400 12.724 1.00 92.50 142 LEU A CA 1
ATOM 1127 C C . LEU A 1 142 ? -14.932 0.417 13.121 1.00 92.50 142 LEU A C 1
ATOM 1129 O O . LEU A 1 142 ? -14.099 0.845 12.326 1.00 92.50 142 LEU A O 1
ATOM 1133 N N . TRP A 1 143 ? -14.580 -0.055 14.321 1.00 91.19 143 TRP A N 1
ATOM 1134 C CA . TRP A 1 143 ? -13.192 -0.037 14.807 1.00 91.19 143 TRP A CA 1
ATOM 1135 C C . TRP A 1 143 ? -12.297 -1.031 14.076 1.00 91.19 143 TRP A C 1
ATOM 1137 O O . TRP A 1 143 ? -11.134 -0.729 13.802 1.00 91.19 143 TRP A O 1
ATOM 1147 N N . THR A 1 144 ? -12.847 -2.190 13.713 1.00 90.12 144 THR A N 1
ATOM 1148 C CA . THR A 1 144 ? -12.139 -3.206 12.926 1.00 90.12 144 THR A CA 1
ATOM 1149 C C . THR A 1 144 ? -11.661 -2.608 11.606 1.00 90.12 144 THR A C 1
ATOM 1151 O O . THR A 1 144 ? -10.484 -2.723 11.265 1.00 90.12 144 THR A O 1
ATOM 1154 N N . ASN A 1 145 ? -12.536 -1.875 10.917 1.00 90.94 145 ASN A N 1
ATOM 1155 C CA . ASN A 1 145 ? -12.272 -1.308 9.594 1.00 90.94 145 ASN A CA 1
ATOM 1156 C C . ASN A 1 145 ? -11.859 0.171 9.622 1.00 90.94 145 ASN A C 1
ATOM 1158 O O . ASN A 1 145 ? -11.737 0.799 8.573 1.00 90.94 145 ASN A O 1
ATOM 1162 N N . TYR A 1 146 ? -11.600 0.732 10.806 1.00 91.69 146 TYR A N 1
ATOM 1163 C CA . TYR A 1 146 ? -11.332 2.159 10.990 1.00 91.69 146 TYR A CA 1
ATOM 1164 C C . TYR A 1 146 ? -10.214 2.690 10.081 1.00 91.69 146 TYR A C 1
ATOM 1166 O O . TYR A 1 146 ? -10.384 3.728 9.446 1.00 91.69 146 TYR A O 1
ATOM 1174 N N . ARG A 1 147 ? -9.100 1.952 9.961 1.00 90.69 147 ARG A N 1
ATOM 1175 C CA . ARG A 1 147 ? -7.968 2.333 9.095 1.00 90.69 147 ARG A CA 1
ATOM 1176 C C . ARG A 1 147 ? -8.362 2.434 7.619 1.00 90.69 147 ARG A C 1
ATOM 1178 O O . ARG A 1 147 ? -7.903 3.347 6.945 1.00 90.69 147 ARG A O 1
ATOM 1185 N N . LEU A 1 148 ? -9.259 1.564 7.149 1.00 92.19 148 LEU A N 1
ATOM 1186 C CA . LEU A 1 148 ? -9.756 1.604 5.772 1.00 92.19 148 LEU A CA 1
ATOM 1187 C C . LEU A 1 148 ? -10.544 2.896 5.527 1.00 92.19 148 LEU A C 1
ATOM 1189 O O . LEU A 1 148 ? -10.365 3.564 4.511 1.00 92.19 148 LEU A O 1
ATOM 1193 N N . TYR A 1 149 ? -11.382 3.289 6.491 1.00 94.12 149 TYR A N 1
ATOM 1194 C CA . TYR A 1 149 ? -12.204 4.491 6.375 1.00 94.12 149 TYR A CA 1
ATOM 1195 C C . TYR A 1 149 ? -11.389 5.785 6.366 1.00 94.12 149 TYR A C 1
ATOM 1197 O O . TYR A 1 149 ? -11.823 6.751 5.750 1.00 94.12 149 TYR A O 1
ATOM 1205 N N . GLN A 1 150 ? -10.201 5.815 6.978 1.00 92.69 150 GLN A N 1
ATOM 1206 C CA . GLN A 1 150 ? -9.326 6.998 6.947 1.00 92.69 150 GLN A CA 1
ATOM 1207 C C . GLN A 1 150 ? -8.886 7.387 5.531 1.00 92.69 150 GLN A C 1
ATOM 1209 O O . GLN A 1 150 ? -8.547 8.543 5.289 1.00 92.69 150 GLN A O 1
ATOM 1214 N N . ASN A 1 151 ? -8.874 6.434 4.598 1.00 92.44 151 ASN A N 1
ATOM 1215 C CA . ASN A 1 151 ? -8.411 6.660 3.235 1.00 92.44 151 ASN A CA 1
ATOM 1216 C C . ASN A 1 151 ? -9.505 7.159 2.286 1.00 92.44 151 ASN A C 1
ATOM 1218 O O . ASN A 1 151 ? -9.185 7.512 1.147 1.00 92.44 151 ASN A O 1
ATOM 1222 N N . ILE A 1 152 ? -10.764 7.210 2.730 1.00 94.44 152 ILE A N 1
ATOM 1223 C CA . ILE A 1 152 ? -11.913 7.570 1.898 1.00 94.44 152 ILE A CA 1
ATOM 1224 C C . ILE A 1 152 ? -12.739 8.693 2.518 1.00 94.44 152 ILE A C 1
ATOM 1226 O O . ILE A 1 152 ? -12.911 8.765 3.734 1.00 94.44 152 ILE A O 1
ATOM 1230 N N . ASP A 1 153 ? -13.279 9.560 1.663 1.00 91.19 153 ASP A N 1
ATOM 1231 C CA . ASP A 1 153 ? -14.069 10.703 2.124 1.00 91.19 153 ASP A CA 1
ATOM 1232 C C . ASP A 1 153 ? -15.557 10.432 2.194 1.00 91.19 153 ASP A C 1
ATOM 1234 O O . ASP A 1 153 ? -16.232 10.887 3.123 1.00 91.19 153 ASP A O 1
ATOM 1238 N N . SER A 1 154 ? -16.060 9.677 1.223 1.00 95.25 154 SER A N 1
ATOM 1239 C CA . SER A 1 154 ? -17.481 9.430 1.067 1.00 95.25 154 SER A CA 1
ATOM 1240 C C . SER A 1 154 ? -17.750 8.094 0.374 1.00 95.25 154 SER A C 1
ATOM 1242 O O . SER A 1 154 ? -16.856 7.475 -0.212 1.00 95.25 154 SER A O 1
ATOM 1244 N N . ILE A 1 155 ? -18.998 7.632 0.445 1.00 96.00 155 ILE A N 1
ATOM 1245 C CA . ILE A 1 155 ? -19.432 6.414 -0.247 1.00 96.00 155 ILE A CA 1
ATOM 1246 C C . ILE A 1 155 ? -19.509 6.621 -1.766 1.00 96.00 155 ILE A C 1
ATOM 1248 O O . ILE A 1 155 ? -19.270 5.689 -2.532 1.00 96.00 155 ILE A O 1
ATOM 1252 N N . GLU A 1 156 ? -19.781 7.849 -2.214 1.00 96.56 156 GLU A N 1
ATOM 1253 C CA . GLU A 1 156 ? -19.792 8.228 -3.628 1.00 96.56 156 GLU A CA 1
ATOM 1254 C C . GLU A 1 156 ? -18.412 8.031 -4.258 1.00 96.56 156 GLU A C 1
ATOM 1256 O O . GLU A 1 156 ? -18.328 7.532 -5.373 1.00 96.56 156 GLU A O 1
ATOM 1261 N N . PHE A 1 157 ? -17.328 8.308 -3.525 1.00 96.00 157 PHE A N 1
ATOM 1262 C CA . PHE A 1 157 ? -15.970 8.014 -3.988 1.00 96.00 157 PHE A CA 1
ATOM 1263 C C . PHE A 1 157 ? -15.754 6.528 -4.285 1.00 96.00 157 PHE A C 1
ATOM 1265 O O . PHE A 1 157 ? -15.219 6.181 -5.338 1.00 96.00 157 PHE A O 1
ATOM 1272 N N . LEU A 1 158 ? -16.221 5.640 -3.400 1.00 96.00 158 LEU A N 1
ATOM 1273 C CA . LEU A 1 158 ? -16.145 4.195 -3.629 1.00 96.00 158 LEU A CA 1
ATOM 1274 C C . LEU A 1 158 ? -16.965 3.770 -4.852 1.00 96.00 158 LEU A C 1
ATOM 1276 O O . LEU A 1 158 ? -16.490 2.964 -5.653 1.00 96.00 158 LEU A O 1
ATOM 1280 N N . ARG A 1 159 ? -18.171 4.329 -5.016 1.00 96.81 159 ARG A N 1
ATOM 1281 C CA . ARG A 1 159 ? -19.027 4.063 -6.181 1.00 96.81 159 ARG A CA 1
ATOM 1282 C C . ARG A 1 159 ? -18.362 4.519 -7.472 1.00 96.81 159 ARG A C 1
ATOM 1284 O O . ARG A 1 159 ? -18.230 3.713 -8.382 1.00 96.81 159 ARG A O 1
ATOM 1291 N N . SER A 1 160 ? -17.828 5.737 -7.514 1.00 96.56 160 SER A N 1
ATOM 1292 C CA . SER A 1 160 ? -17.122 6.255 -8.687 1.00 96.56 160 SER A CA 1
ATOM 1293 C C . SER A 1 160 ? -15.873 5.436 -9.035 1.00 96.56 160 SER A C 1
ATOM 1295 O O . SER A 1 160 ? -15.624 5.178 -10.211 1.00 96.56 160 SER A O 1
ATOM 1297 N N . MET A 1 161 ? -15.100 4.969 -8.044 1.00 95.31 161 MET A N 1
ATOM 1298 C CA . MET A 1 161 ? -13.958 4.074 -8.296 1.00 95.31 161 MET A CA 1
ATOM 1299 C C . MET A 1 161 ? -14.386 2.727 -8.882 1.00 95.31 161 MET A C 1
ATOM 1301 O O . MET A 1 161 ? -13.722 2.208 -9.785 1.00 95.31 161 MET A O 1
ATOM 1305 N N . ARG A 1 162 ? -15.486 2.159 -8.376 1.00 94.81 162 ARG A N 1
ATOM 1306 C CA . ARG A 1 162 ? -16.057 0.912 -8.889 1.00 94.81 162 ARG A CA 1
ATOM 1307 C C . ARG A 1 162 ? -16.599 1.092 -10.303 1.00 94.81 162 ARG A C 1
ATOM 1309 O O . ARG A 1 162 ? -16.296 0.269 -11.159 1.00 94.81 162 ARG A O 1
ATOM 1316 N N . ASP A 1 163 ? -17.360 2.152 -10.552 1.00 95.12 163 ASP A N 1
ATOM 1317 C CA . ASP A 1 163 ? -17.994 2.418 -11.847 1.00 95.12 163 ASP A CA 1
ATOM 1318 C C . ASP A 1 163 ? -16.938 2.677 -12.936 1.00 95.12 163 ASP A C 1
ATOM 1320 O O . ASP A 1 163 ? -17.100 2.250 -14.077 1.00 95.12 163 ASP A O 1
ATOM 1324 N N . LYS A 1 164 ? -15.797 3.278 -12.568 1.00 94.31 164 LYS A N 1
ATOM 1325 C CA . LYS A 1 164 ? -14.603 3.387 -13.426 1.00 94.31 164 LYS A CA 1
ATOM 1326 C C . LYS A 1 164 ? -13.810 2.081 -13.577 1.00 94.31 164 LYS A C 1
ATOM 1328 O O . LYS A 1 164 ? -12.856 2.029 -14.349 1.00 94.31 164 LYS A O 1
ATOM 1333 N N . GLY A 1 165 ? -14.153 1.037 -12.828 1.00 93.44 165 GLY A N 1
ATOM 1334 C CA . GLY A 1 165 ? -13.481 -0.257 -12.870 1.00 93.44 165 GLY A CA 1
ATOM 1335 C C . GLY A 1 165 ? -12.051 -0.254 -12.325 1.00 93.44 165 GLY A C 1
ATOM 1336 O O . GLY A 1 165 ? -11.289 -1.168 -12.630 1.00 93.44 165 GLY A O 1
ATOM 1337 N N . LEU A 1 166 ? -11.665 0.740 -11.513 1.00 91.62 166 LEU A N 1
ATOM 1338 C CA . LEU A 1 166 ? -10.271 0.919 -11.081 1.00 91.62 166 LEU A CA 1
ATOM 1339 C C . LEU A 1 166 ? -9.765 -0.224 -10.189 1.00 91.62 166 LEU A C 1
ATOM 1341 O O . LEU A 1 166 ? -8.565 -0.464 -10.131 1.00 91.62 166 LEU A O 1
ATOM 1345 N N . PHE A 1 167 ? -10.646 -0.948 -9.498 1.00 90.06 167 PHE A N 1
ATOM 1346 C CA . PHE A 1 167 ? -10.258 -2.014 -8.563 1.00 90.06 167 PHE A CA 1
ATOM 1347 C C . PHE A 1 167 ? -11.098 -3.289 -8.720 1.00 90.06 167 PHE A C 1
ATOM 1349 O O . PHE A 1 167 ? -11.288 -4.037 -7.759 1.00 90.06 167 PHE A O 1
ATOM 1356 N N . LEU A 1 168 ? -11.617 -3.558 -9.920 1.00 81.31 168 LEU A N 1
ATOM 1357 C CA . LEU A 1 168 ? -12.300 -4.822 -10.212 1.00 81.31 168 LEU A CA 1
ATOM 1358 C C . LEU A 1 168 ? -11.281 -5.971 -10.325 1.00 81.31 168 LEU A C 1
ATOM 1360 O O . LEU A 1 168 ? -10.148 -5.764 -10.748 1.00 81.31 168 LEU A O 1
ATOM 1364 N N . ALA A 1 169 ? -11.679 -7.168 -9.885 1.00 58.78 169 ALA A N 1
ATOM 1365 C CA . ALA A 1 169 ? -10.788 -8.313 -9.652 1.00 58.78 169 ALA A CA 1
ATOM 1366 C C . ALA A 1 169 ? -10.157 -8.875 -10.938 1.00 58.78 169 ALA A C 1
ATOM 1368 O O . ALA A 1 169 ? -9.101 -9.492 -10.882 1.00 58.78 169 ALA A O 1
ATOM 1369 N N . ASP A 1 170 ? -10.789 -8.618 -12.083 1.00 48.88 170 ASP A N 1
ATOM 1370 C CA . ASP A 1 170 ? -10.635 -9.430 -13.294 1.00 48.88 170 ASP A CA 1
ATOM 1371 C C . ASP A 1 170 ? -9.997 -8.683 -14.469 1.00 48.88 170 ASP A C 1
ATOM 1373 O O . ASP A 1 170 ? -10.334 -8.914 -15.627 1.00 48.88 170 ASP A O 1
ATOM 1377 N N . ARG A 1 171 ? -9.037 -7.788 -14.212 1.00 46.81 171 ARG A N 1
ATOM 1378 C CA . ARG A 1 171 ? -8.106 -7.365 -15.278 1.00 46.81 171 ARG A CA 1
ATOM 1379 C C . ARG A 1 171 ? -6.800 -8.148 -15.314 1.00 46.81 171 ARG A C 1
ATOM 1381 O O . ARG A 1 171 ? -5.965 -7.892 -16.178 1.00 46.81 171 ARG A O 1
ATOM 1388 N N . VAL A 1 172 ? -6.668 -9.170 -14.469 1.00 45.12 172 VAL A N 1
ATOM 1389 C CA . VAL A 1 172 ? -5.687 -10.234 -14.688 1.00 45.12 172 VAL A CA 1
ATOM 1390 C C . VAL A 1 172 ? -6.240 -11.180 -15.758 1.00 45.12 172 VAL A C 1
ATOM 1392 O O . VAL A 1 172 ? -6.903 -12.164 -15.467 1.00 45.12 172 VAL A O 1
ATOM 1395 N N . ALA A 1 173 ? -5.962 -10.814 -17.008 1.00 44.94 173 ALA A N 1
ATOM 1396 C CA . ALA A 1 173 ? -5.621 -11.727 -18.094 1.00 44.94 173 ALA A CA 1
ATOM 1397 C C . ALA A 1 173 ? -6.555 -12.930 -18.343 1.00 44.94 173 ALA A C 1
ATOM 1399 O O . ALA A 1 173 ? -6.197 -14.078 -18.097 1.00 44.94 173 ALA A O 1
ATOM 1400 N N . ASP A 1 174 ? -7.653 -12.669 -19.051 1.00 35.22 174 ASP A N 1
ATOM 1401 C CA . ASP A 1 174 ? -8.317 -13.630 -19.947 1.00 35.22 174 ASP A CA 1
ATOM 1402 C C . ASP A 1 174 ? -7.476 -13.870 -21.232 1.00 35.22 174 ASP A C 1
ATOM 1404 O O . ASP A 1 174 ? -7.966 -13.871 -22.359 1.00 35.22 174 ASP A O 1
ATOM 1408 N N . THR A 1 175 ? -6.155 -14.010 -21.081 1.00 39.94 175 THR A N 1
ATOM 1409 C CA . THR A 1 175 ? -5.224 -14.358 -22.164 1.00 39.94 175 THR A CA 1
ATOM 1410 C C . THR A 1 175 ? -4.517 -15.663 -21.819 1.00 39.94 175 THR A C 1
ATOM 1412 O O . THR A 1 175 ? -3.470 -15.659 -21.184 1.00 39.94 175 THR A O 1
ATOM 1415 N N . SER A 1 176 ? -5.141 -16.746 -22.287 1.00 41.28 176 SER A N 1
ATOM 1416 C CA . SER A 1 176 ? -4.549 -17.995 -22.783 1.00 41.28 176 SER A CA 1
ATOM 1417 C C . SER A 1 176 ? -3.745 -18.897 -21.828 1.00 41.28 176 SER A C 1
ATOM 1419 O O . SER A 1 176 ? -2.590 -18.646 -21.513 1.00 41.28 176 SER A O 1
ATOM 1421 N N . GLU A 1 177 ? -4.374 -20.036 -21.510 1.00 38.19 177 GLU A N 1
ATOM 1422 C CA . GLU A 1 177 ? -3.825 -21.408 -21.539 1.00 38.19 177 GLU A CA 1
ATOM 1423 C C . GLU A 1 177 ? -2.480 -21.720 -20.841 1.00 38.19 177 GLU A C 1
ATOM 1425 O O . GLU A 1 177 ? -1.409 -21.517 -21.403 1.00 38.19 177 GLU A O 1
ATOM 1430 N N . SER A 1 178 ? -2.541 -22.398 -19.679 1.00 35.97 178 SER A N 1
ATOM 1431 C CA . SER A 1 178 ? -2.117 -23.809 -19.433 1.00 35.97 178 SER A CA 1
ATOM 1432 C C . SER A 1 178 ? -1.794 -24.051 -17.931 1.00 35.97 178 SER A C 1
ATOM 1434 O O . SER A 1 178 ? -1.719 -23.097 -17.163 1.00 35.97 178 SER A O 1
ATOM 1436 N N . PRO A 1 179 ? -1.695 -25.301 -17.438 1.00 46.81 179 PRO A N 1
ATOM 1437 C CA . PRO A 1 179 ? -2.788 -26.046 -16.831 1.00 46.81 179 PRO A CA 1
ATOM 1438 C C . PRO A 1 179 ? -2.666 -26.197 -15.303 1.00 46.81 179 PRO A C 1
ATOM 1440 O O . PRO A 1 179 ? -1.579 -26.261 -14.741 1.00 46.81 179 PRO A O 1
ATOM 1443 N N . ARG A 1 180 ? -3.844 -26.324 -14.675 1.00 48.38 180 ARG A N 1
ATOM 1444 C CA . ARG A 1 180 ? -4.161 -27.106 -13.464 1.00 48.38 180 ARG A CA 1
ATOM 1445 C C . ARG A 1 180 ? -2.953 -27.737 -12.757 1.00 48.38 180 ARG A C 1
ATOM 1447 O O . ARG A 1 180 ? -2.444 -28.750 -13.215 1.00 48.38 180 ARG A O 1
ATOM 1454 N N . ASP A 1 181 ? -2.559 -27.166 -11.624 1.00 35.66 181 ASP A N 1
ATOM 1455 C CA . ASP A 1 181 ? -2.655 -27.817 -10.312 1.00 35.66 181 ASP A CA 1
ATOM 1456 C C . ASP A 1 181 ? -2.011 -26.933 -9.234 1.00 35.66 181 ASP A C 1
ATOM 1458 O O . ASP A 1 181 ? -0.948 -26.354 -9.431 1.00 35.66 181 ASP A O 1
ATOM 1462 N N . SER A 1 182 ? -2.642 -26.903 -8.056 1.00 39.94 182 SER A N 1
ATOM 1463 C CA . SER A 1 182 ? -2.086 -26.405 -6.784 1.00 39.94 182 SER A CA 1
ATOM 1464 C C . SER A 1 182 ? -2.069 -24.883 -6.565 1.00 39.94 182 SER A C 1
ATOM 1466 O O . SER A 1 182 ? -1.028 -24.256 -6.704 1.00 39.94 182 SER A O 1
ATOM 1468 N N . ALA A 1 183 ? -3.207 -24.309 -6.132 1.00 34.44 183 ALA A N 1
ATOM 1469 C CA . ALA A 1 183 ? -3.257 -23.216 -5.126 1.00 34.44 183 ALA A CA 1
ATOM 1470 C C . ALA A 1 183 ? -4.672 -22.668 -4.803 1.00 34.44 183 ALA A C 1
ATOM 1472 O O . ALA A 1 183 ? -4.788 -21.755 -3.991 1.00 34.44 183 ALA A O 1
ATOM 1473 N N . SER A 1 184 ? -5.771 -23.197 -5.356 1.00 34.06 184 SER A N 1
ATOM 1474 C CA . SER A 1 184 ? -7.127 -22.661 -5.090 1.00 34.06 184 SER A CA 1
ATOM 1475 C C . SER A 1 184 ? -7.807 -23.139 -3.789 1.00 34.06 184 SER A C 1
ATOM 1477 O O . SER A 1 184 ? -9.031 -23.131 -3.715 1.00 34.06 184 SER A O 1
ATOM 1479 N N . SER A 1 185 ? -7.064 -23.509 -2.740 1.00 34.16 185 SER A N 1
ATOM 1480 C CA . SER A 1 185 ? -7.654 -23.971 -1.460 1.00 34.16 185 SER A CA 1
ATOM 1481 C C . SER A 1 185 ? -7.853 -22.888 -0.386 1.00 34.16 185 SER A C 1
ATOM 1483 O O . SER A 1 185 ? -8.041 -23.228 0.776 1.00 34.16 185 SER A O 1
ATOM 1485 N N . SER A 1 186 ? -7.855 -21.593 -0.716 1.00 31.88 186 SER A N 1
ATOM 1486 C CA . SER A 1 186 ? -8.095 -20.529 0.285 1.00 31.88 186 SER A CA 1
ATOM 1487 C C . SER A 1 186 ? -9.263 -19.582 -0.015 1.00 31.88 186 SER A C 1
ATOM 1489 O O . SER A 1 186 ? -9.453 -18.603 0.702 1.00 31.88 186 SER A O 1
ATOM 1491 N N . LEU A 1 187 ? -10.106 -19.887 -1.007 1.00 36.88 187 LEU A N 1
ATOM 1492 C CA . LEU A 1 187 ? -11.363 -19.169 -1.240 1.00 36.88 187 LEU A CA 1
ATOM 1493 C C . LEU A 1 187 ? -12.537 -20.153 -1.288 1.00 36.88 187 LEU A C 1
ATOM 1495 O O . LEU A 1 187 ? -12.818 -20.742 -2.328 1.00 36.88 187 LEU A O 1
ATOM 1499 N N . GLY A 1 188 ? -13.250 -20.316 -0.172 1.00 27.70 188 GLY A N 1
ATOM 1500 C CA . GLY A 1 188 ? -14.518 -21.040 -0.186 1.00 27.70 188 GLY A CA 1
ATOM 1501 C C . GLY A 1 188 ? -15.119 -21.352 1.181 1.00 27.70 188 GLY A C 1
ATOM 1502 O O . GLY A 1 188 ? -14.639 -22.233 1.878 1.00 27.70 188 GLY A O 1
ATOM 1503 N N . ALA A 1 189 ? -16.251 -20.694 1.447 1.00 29.98 189 ALA A N 1
ATOM 1504 C CA . ALA A 1 189 ? -17.368 -21.130 2.290 1.00 29.98 189 ALA A CA 1
ATOM 1505 C C . ALA A 1 189 ? -17.231 -21.065 3.825 1.00 29.98 189 ALA A C 1
ATOM 1507 O O . ALA A 1 189 ? -16.914 -22.050 4.477 1.00 29.98 189 ALA A O 1
ATOM 1508 N N . VAL A 1 190 ? -17.703 -19.949 4.396 1.00 29.52 190 VAL A N 1
ATOM 1509 C CA . VAL A 1 190 ? -18.682 -20.001 5.498 1.00 29.52 190 VAL A CA 1
ATOM 1510 C C . VAL A 1 190 ? -19.764 -18.961 5.200 1.00 29.52 190 VAL A C 1
ATOM 1512 O O . VAL A 1 190 ? -19.575 -17.764 5.397 1.00 29.52 190 VAL A O 1
ATOM 1515 N N . VAL A 1 191 ? -20.883 -19.438 4.656 1.00 37.59 191 VAL A N 1
ATOM 1516 C CA . VAL A 1 191 ? -22.173 -18.747 4.676 1.00 37.59 191 VAL A CA 1
ATOM 1517 C C . VAL A 1 191 ? -22.985 -19.472 5.733 1.00 37.59 191 VAL A C 1
ATOM 1519 O O . VAL A 1 191 ? -23.455 -20.572 5.472 1.00 37.59 191 VAL A O 1
ATOM 1522 N N . GLU A 1 192 ? -23.125 -18.868 6.908 1.00 32.91 192 GLU A N 1
ATOM 1523 C CA . GLU A 1 192 ? -24.321 -19.034 7.728 1.00 32.91 192 GLU A CA 1
ATOM 1524 C C . GLU A 1 192 ? -24.437 -17.867 8.721 1.00 32.91 192 GLU A C 1
ATOM 1526 O O . GLU A 1 192 ? -23.533 -17.572 9.499 1.00 32.91 192 GLU A O 1
ATOM 1531 N N . ASP A 1 193 ? -25.591 -17.215 8.629 1.00 33.22 193 ASP A N 1
ATOM 1532 C CA . ASP A 1 193 ? -26.197 -16.236 9.529 1.00 33.22 193 ASP A CA 1
ATOM 1533 C C . ASP A 1 193 ? -25.784 -14.744 9.489 1.00 33.22 193 ASP A C 1
ATOM 1535 O O . ASP A 1 193 ? -24.619 -14.339 9.456 1.00 33.22 193 ASP A O 1
ATOM 1539 N N . GLY A 1 194 ? -26.825 -13.903 9.469 1.00 37.62 194 GLY A N 1
ATOM 1540 C CA . GLY A 1 194 ? -26.887 -12.522 8.965 1.00 37.62 194 GLY A CA 1
ATOM 1541 C C . GLY A 1 194 ? -26.198 -11.417 9.775 1.00 37.62 194 GLY A C 1
ATOM 1542 O O . GLY A 1 194 ? -26.711 -10.301 9.844 1.00 37.62 194 GLY A O 1
ATOM 1543 N N . THR A 1 195 ? -25.018 -11.676 10.335 1.00 41.53 195 THR A N 1
ATOM 1544 C CA . THR A 1 195 ? -24.211 -10.673 11.067 1.00 41.53 195 THR A CA 1
ATOM 1545 C C . THR A 1 195 ? -22.746 -10.621 10.645 1.00 41.53 195 THR A C 1
ATOM 1547 O O . THR A 1 195 ? -21.982 -9.793 11.140 1.00 41.53 195 THR A O 1
ATOM 1550 N N . THR A 1 196 ? -22.335 -11.441 9.682 1.00 41.56 196 THR A N 1
ATOM 1551 C CA . THR A 1 196 ? -20.980 -11.401 9.140 1.00 41.56 196 THR A CA 1
ATOM 1552 C C . THR A 1 196 ? -20.828 -10.192 8.214 1.00 41.56 196 THR A C 1
ATOM 1554 O O . THR A 1 196 ? -21.117 -10.209 7.016 1.00 41.56 196 THR A O 1
ATOM 1557 N N . MET A 1 197 ? -20.336 -9.086 8.781 1.00 44.59 197 MET A N 1
ATOM 1558 C CA . MET A 1 197 ? -19.393 -8.266 8.029 1.00 44.59 197 MET A CA 1
ATOM 1559 C C . MET A 1 197 ? -18.310 -9.219 7.545 1.00 44.59 197 MET A C 1
ATOM 1561 O O . MET A 1 197 ? -17.593 -9.803 8.355 1.00 44.59 197 MET A O 1
ATOM 1565 N N . VAL A 1 198 ? -18.285 -9.459 6.239 1.00 45.72 198 VAL A N 1
ATOM 1566 C CA . VAL A 1 198 ? -17.328 -10.357 5.610 1.00 45.72 198 VAL A CA 1
ATOM 1567 C C . VAL A 1 198 ? -15.940 -9.914 6.071 1.00 45.72 198 VAL A C 1
ATOM 1569 O O . VAL A 1 198 ? -15.556 -8.759 5.877 1.00 45.72 198 VAL A O 1
ATOM 1572 N N . ASN A 1 199 ? -15.218 -10.821 6.733 1.00 45.94 199 ASN A N 1
ATOM 1573 C CA . ASN A 1 199 ? -13.805 -10.689 7.076 1.00 45.94 199 ASN A CA 1
ATOM 1574 C C . ASN A 1 199 ? -12.989 -10.626 5.770 1.00 45.94 199 ASN A C 1
ATOM 1576 O O . ASN A 1 199 ? -12.325 -11.580 5.385 1.00 45.94 199 ASN A O 1
ATOM 1580 N N . VAL A 1 200 ? -13.083 -9.511 5.037 1.00 47.94 200 VAL A N 1
ATOM 1581 C CA . VAL A 1 200 ? -12.296 -9.242 3.819 1.00 47.94 200 VAL A CA 1
ATOM 1582 C C . VAL A 1 200 ? -10.885 -8.754 4.187 1.00 47.94 200 VAL A C 1
ATOM 1584 O O . VAL A 1 200 ? -10.002 -8.682 3.337 1.00 47.94 200 VAL A O 1
ATOM 1587 N N . ALA A 1 201 ? -10.618 -8.500 5.470 1.00 47.41 201 ALA A N 1
ATOM 1588 C CA . ALA A 1 201 ? -9.263 -8.541 5.995 1.00 47.41 201 ALA A CA 1
ATOM 1589 C C . ALA A 1 201 ? -8.938 -9.998 6.346 1.00 47.41 201 ALA A C 1
ATOM 1591 O O . ALA A 1 201 ? -9.449 -10.537 7.321 1.00 47.41 201 ALA A O 1
ATOM 1592 N N . THR A 1 202 ? -8.064 -10.632 5.569 1.00 51.41 202 THR A N 1
ATOM 1593 C CA . THR A 1 202 ? -7.561 -12.001 5.786 1.00 51.41 202 THR A CA 1
ATOM 1594 C C . THR A 1 202 ? -6.843 -12.208 7.129 1.00 51.41 202 THR A C 1
ATOM 1596 O O . THR A 1 202 ? -6.451 -13.327 7.431 1.00 51.41 202 THR A O 1
ATOM 1599 N N . ASN A 1 203 ? -6.707 -11.162 7.951 1.00 64.94 203 ASN A N 1
ATOM 1600 C CA . ASN A 1 203 ? -6.256 -11.227 9.335 1.00 64.94 203 ASN A CA 1
ATOM 1601 C C . ASN A 1 203 ? -7.319 -10.589 10.235 1.00 64.94 203 ASN A C 1
ATOM 1603 O O . ASN A 1 203 ? -7.506 -9.369 10.212 1.00 64.94 203 ASN A O 1
ATOM 1607 N N . VAL A 1 204 ? -7.989 -11.408 11.047 1.00 74.00 204 VAL A N 1
ATOM 1608 C CA . VAL A 1 204 ? -8.791 -10.907 12.168 1.00 74.00 204 VAL A CA 1
ATOM 1609 C C . VAL A 1 204 ? -7.824 -10.178 13.112 1.00 74.00 204 VAL A C 1
ATOM 1611 O O . VAL A 1 204 ? -6.866 -10.801 13.576 1.00 74.00 204 VAL A O 1
ATOM 1614 N N . PRO A 1 205 ? -7.997 -8.868 13.364 1.00 79.88 205 PRO A N 1
ATOM 1615 C CA . PRO A 1 205 ? -7.079 -8.126 14.221 1.00 79.88 205 PRO A CA 1
ATOM 1616 C C . PRO A 1 205 ? -7.065 -8.717 15.632 1.00 79.88 205 PRO A C 1
ATOM 1618 O O . PRO A 1 205 ? -8.105 -9.106 16.168 1.00 79.88 205 PRO A O 1
ATOM 1621 N N . THR A 1 206 ? -5.884 -8.761 16.250 1.00 87.31 206 THR A N 1
ATOM 1622 C CA . THR A 1 206 ? -5.751 -9.217 17.639 1.00 87.31 206 THR A CA 1
ATOM 1623 C C . THR A 1 206 ? -6.545 -8.309 18.585 1.00 87.31 206 THR A C 1
ATOM 1625 O O . THR A 1 206 ? -6.806 -7.140 18.286 1.00 87.31 206 THR A O 1
ATOM 1628 N N . LYS A 1 207 ? -6.910 -8.815 19.771 1.00 87.62 207 LYS A N 1
ATOM 1629 C CA . LYS A 1 207 ? -7.585 -8.009 20.806 1.00 87.62 207 LYS A CA 1
ATOM 1630 C C . LYS A 1 207 ? -6.816 -6.715 21.107 1.00 87.62 207 LYS A C 1
ATOM 1632 O O . LYS A 1 207 ? -7.430 -5.660 21.251 1.00 87.62 207 LYS A O 1
ATOM 1637 N N . THR A 1 208 ? -5.486 -6.787 21.149 1.00 87.94 208 THR A N 1
ATOM 1638 C CA . THR A 1 208 ? -4.603 -5.635 21.369 1.00 87.94 208 THR A CA 1
ATOM 1639 C C . THR A 1 208 ? -4.697 -4.622 20.228 1.00 87.94 208 THR A C 1
ATOM 1641 O O . THR A 1 208 ? -4.898 -3.437 20.488 1.00 87.94 208 THR A O 1
ATOM 1644 N N . GLU A 1 209 ? -4.656 -5.068 18.969 1.00 88.00 209 GLU A N 1
ATOM 1645 C CA . GLU A 1 209 ? -4.843 -4.181 17.813 1.00 88.00 209 GLU A CA 1
ATOM 1646 C C . GLU A 1 209 ? -6.226 -3.522 17.796 1.00 88.00 209 GLU A C 1
ATOM 1648 O O . GLU A 1 209 ? -6.347 -2.344 17.461 1.00 88.00 209 GLU A O 1
ATOM 1653 N N . LEU A 1 210 ? -7.281 -4.259 18.152 1.00 89.31 210 LEU A N 1
ATOM 1654 C CA . LEU A 1 210 ? -8.634 -3.708 18.246 1.00 89.31 210 LEU A CA 1
ATOM 1655 C C . LEU A 1 210 ? -8.730 -2.635 19.333 1.00 89.31 210 LEU A C 1
ATOM 1657 O O . LEU A 1 210 ? -9.336 -1.587 19.101 1.00 89.31 210 LEU A O 1
ATOM 1661 N N . LEU A 1 211 ? -8.109 -2.861 20.495 1.00 89.50 211 LEU A N 1
ATOM 1662 C CA . LEU A 1 211 ? -8.034 -1.866 21.566 1.00 89.50 211 LEU A CA 1
ATOM 1663 C C . LEU A 1 211 ? -7.274 -0.614 21.119 1.00 89.50 211 LEU A C 1
ATOM 1665 O O . LEU A 1 211 ? -7.744 0.496 21.369 1.00 89.50 211 LEU A O 1
ATOM 1669 N N . GLU A 1 212 ? -6.155 -0.775 20.414 1.00 91.06 212 GLU A N 1
ATOM 1670 C CA . GLU A 1 212 ? -5.382 0.345 19.876 1.00 91.06 212 GLU A CA 1
ATOM 1671 C C . GLU A 1 212 ? -6.190 1.135 18.833 1.00 91.06 212 GLU A C 1
ATOM 1673 O O . GLU A 1 212 ? -6.296 2.361 18.912 1.00 91.06 212 GLU A O 1
ATOM 1678 N N . ARG A 1 213 ? -6.840 0.447 17.882 1.00 92.75 213 ARG A N 1
ATOM 1679 C CA . ARG A 1 213 ? -7.723 1.072 16.879 1.00 92.75 213 ARG A CA 1
ATOM 1680 C C . ARG A 1 213 ? -8.869 1.828 17.544 1.00 92.75 213 ARG A C 1
ATOM 1682 O O . ARG A 1 213 ? -9.157 2.956 17.147 1.00 92.75 213 ARG A O 1
ATOM 1689 N N . ARG A 1 214 ? -9.473 1.250 18.586 1.00 93.62 214 ARG A N 1
ATOM 1690 C CA . ARG A 1 214 ? -10.514 1.896 19.393 1.00 93.62 214 ARG A CA 1
ATOM 1691 C C . ARG A 1 214 ? -9.989 3.163 20.066 1.00 93.62 214 ARG A C 1
ATOM 1693 O O . ARG A 1 214 ? -10.612 4.213 19.946 1.00 93.62 214 ARG A O 1
ATOM 1700 N N . GLN A 1 215 ? -8.846 3.095 20.749 1.00 93.94 215 GLN A N 1
ATOM 1701 C CA . GLN A 1 215 ? -8.236 4.269 21.383 1.00 93.94 215 GLN A CA 1
ATOM 1702 C C . GLN A 1 215 ? -7.931 5.364 20.355 1.00 93.94 215 GLN A C 1
ATOM 1704 O O . GLN A 1 215 ? -8.249 6.528 20.583 1.00 93.94 215 GLN A O 1
ATOM 1709 N N . ASN A 1 216 ? -7.375 4.997 19.200 1.00 93.69 216 ASN A N 1
ATOM 1710 C CA . ASN A 1 216 ? -7.076 5.938 18.124 1.00 93.69 216 ASN A CA 1
ATOM 1711 C C . ASN A 1 216 ? -8.342 6.575 17.535 1.00 93.69 216 ASN A C 1
ATOM 1713 O O . ASN A 1 216 ? -8.318 7.756 17.203 1.00 93.69 216 ASN A O 1
ATOM 1717 N N . PHE A 1 217 ? -9.452 5.839 17.457 1.00 94.81 217 PHE A N 1
ATOM 1718 C CA . PHE A 1 217 ? -10.746 6.391 17.060 1.00 94.81 217 PHE A CA 1
ATOM 1719 C C . PHE A 1 217 ? -11.272 7.422 18.073 1.00 94.81 217 PHE A C 1
ATOM 1721 O O . PHE A 1 217 ? -11.732 8.488 17.675 1.00 94.81 217 PHE A O 1
ATOM 1728 N N . TYR A 1 218 ? -11.171 7.151 19.379 1.00 94.25 218 TYR A N 1
ATOM 1729 C CA . TYR A 1 218 ? -11.635 8.085 20.416 1.00 94.25 218 TYR A CA 1
ATOM 1730 C C . TYR A 1 218 ? -10.739 9.317 20.602 1.00 94.25 218 TYR A C 1
ATOM 1732 O O . TYR A 1 218 ? -11.213 10.323 21.124 1.00 94.25 218 TYR A O 1
ATOM 1740 N N . LYS A 1 219 ? -9.480 9.271 20.147 1.00 95.75 219 LYS A N 1
ATOM 1741 C CA . LYS A 1 219 ? -8.592 10.447 20.082 1.00 95.75 219 LYS A CA 1
ATOM 1742 C C . LYS A 1 219 ? -9.005 11.456 19.002 1.00 95.75 219 LYS A C 1
ATOM 1744 O O . LYS A 1 219 ? -8.558 12.598 19.056 1.00 95.75 219 LYS A O 1
ATOM 1749 N N . LEU A 1 220 ? -9.822 11.050 18.027 1.00 95.06 220 LEU A N 1
ATOM 1750 C CA . LEU A 1 220 ? -10.331 11.944 16.987 1.00 95.06 220 LEU A CA 1
ATOM 1751 C C . LEU A 1 220 ? -11.318 12.969 17.541 1.00 95.06 220 LEU A C 1
ATOM 1753 O O . LEU A 1 220 ? -11.996 12.723 18.544 1.00 95.06 220 LEU A O 1
ATOM 1757 N N . SER A 1 221 ? -11.487 14.073 16.813 1.00 97.06 221 SER A N 1
ATOM 1758 C CA . SER A 1 221 ? -12.521 15.054 17.132 1.00 97.06 221 SER A CA 1
ATOM 1759 C C . SER A 1 221 ? -13.934 14.441 17.047 1.00 97.06 221 SER A C 1
ATOM 1761 O O . SER A 1 221 ? -14.179 13.517 16.259 1.00 97.06 221 SER A O 1
ATOM 1763 N N . PRO A 1 222 ? -14.917 14.955 17.814 1.00 96.31 222 PRO A N 1
ATOM 1764 C CA . PRO A 1 222 ? -16.293 14.459 17.752 1.00 96.31 222 PRO A CA 1
ATOM 1765 C C . PRO A 1 222 ? -16.914 14.520 16.346 1.00 96.31 222 PRO A C 1
ATOM 1767 O O . PRO A 1 222 ? -17.756 13.684 16.011 1.00 96.31 222 PRO A O 1
ATOM 1770 N N . ASP A 1 223 ? -16.508 15.489 15.520 1.00 96.31 223 ASP A N 1
ATOM 1771 C CA . ASP A 1 223 ? -16.965 15.628 14.135 1.00 96.31 223 ASP A CA 1
ATOM 1772 C C . ASP A 1 223 ? -16.434 14.516 13.231 1.00 96.31 223 ASP A C 1
ATOM 1774 O O . ASP A 1 223 ? -17.207 13.895 12.498 1.00 96.31 223 ASP A O 1
ATOM 1778 N N . GLU A 1 224 ? -15.147 14.186 13.335 1.00 95.62 224 GLU A N 1
ATOM 1779 C CA . GLU A 1 224 ? -14.549 13.075 12.589 1.00 95.62 224 GLU A CA 1
ATOM 1780 C C . GLU A 1 224 ? -15.152 11.732 13.004 1.00 95.62 224 GLU A C 1
ATOM 1782 O O . GLU A 1 224 ? -15.508 10.920 12.148 1.00 95.62 224 GLU A O 1
ATOM 1787 N N . GLN A 1 225 ? -15.357 11.511 14.307 1.00 95.69 225 GLN A N 1
ATOM 1788 C CA . GLN A 1 225 ? -16.031 10.305 14.794 1.00 95.69 225 GLN A CA 1
ATOM 1789 C C . GLN A 1 225 ? -17.445 10.177 14.207 1.00 95.69 225 GLN A C 1
ATOM 1791 O O . GLN A 1 225 ? -17.855 9.089 13.794 1.00 95.69 225 GLN A O 1
ATOM 1796 N N . ARG A 1 226 ? -18.205 11.282 14.141 1.00 95.69 226 ARG A N 1
ATOM 1797 C CA . ARG A 1 226 ? -19.529 11.313 13.495 1.00 95.69 226 ARG A CA 1
ATOM 1798 C C . ARG A 1 226 ? -19.441 11.027 11.997 1.00 95.69 226 ARG A C 1
ATOM 1800 O O . ARG A 1 226 ? -20.279 10.278 11.495 1.00 95.69 226 ARG A O 1
ATOM 1807 N N . ARG A 1 227 ? -18.444 11.579 11.295 1.00 95.56 227 ARG A N 1
ATOM 1808 C CA . ARG A 1 227 ? -18.199 11.313 9.866 1.00 95.56 227 ARG A CA 1
ATOM 1809 C C . ARG A 1 227 ? -17.971 9.823 9.618 1.00 95.56 227 ARG A C 1
ATOM 1811 O O . ARG A 1 227 ? -18.682 9.246 8.802 1.00 95.56 227 ARG A O 1
ATOM 1818 N N . TYR A 1 228 ? -17.075 9.179 10.364 1.00 95.56 228 TYR A N 1
ATOM 1819 C CA . TYR A 1 228 ? -16.802 7.747 10.200 1.00 95.56 228 TYR A CA 1
ATOM 1820 C C . TYR A 1 228 ? -18.006 6.864 10.553 1.00 95.56 228 TYR A C 1
ATOM 1822 O O . TYR A 1 228 ? -18.296 5.920 9.823 1.00 95.56 228 TYR A O 1
ATOM 1830 N N . ARG A 1 229 ? -18.768 7.197 11.607 1.00 94.75 229 ARG A N 1
ATOM 1831 C CA . ARG A 1 229 ? -20.023 6.490 11.931 1.00 94.75 229 ARG A CA 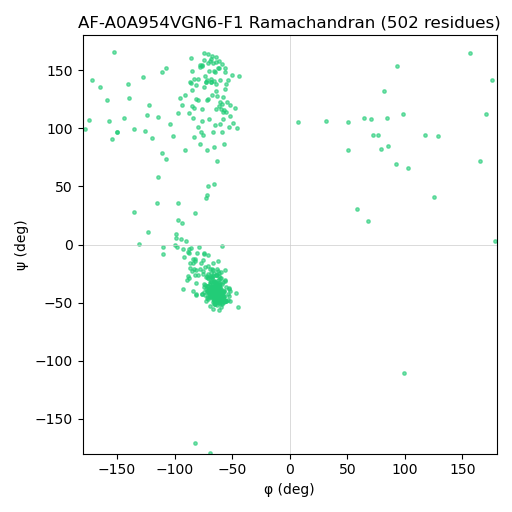1
ATOM 1832 C C . ARG A 1 229 ? -21.055 6.596 10.807 1.00 94.75 229 ARG A C 1
ATOM 1834 O O . ARG A 1 229 ? -21.714 5.608 10.499 1.00 94.75 229 ARG A O 1
ATOM 1841 N N . ARG A 1 230 ? -21.187 7.776 10.188 1.00 95.75 230 ARG A N 1
ATOM 1842 C CA . ARG A 1 230 ? -22.086 7.995 9.044 1.00 95.75 230 ARG A CA 1
ATOM 1843 C C . ARG A 1 230 ? -21.633 7.208 7.818 1.00 95.75 230 ARG A C 1
ATOM 1845 O O . ARG A 1 230 ? -22.458 6.585 7.166 1.00 95.75 230 ARG A O 1
ATOM 1852 N N . LEU A 1 231 ? -20.337 7.217 7.521 1.00 95.88 231 LEU A N 1
ATOM 1853 C CA . LEU A 1 231 ? -19.778 6.465 6.402 1.00 95.88 231 LEU A CA 1
ATOM 1854 C C . LEU A 1 231 ? -19.983 4.953 6.593 1.00 95.88 231 LEU A C 1
ATOM 1856 O O . LEU A 1 231 ? -20.421 4.265 5.675 1.00 95.88 231 LEU A O 1
ATOM 1860 N N . TYR A 1 232 ? -19.752 4.449 7.808 1.00 95.06 232 TYR A N 1
ATOM 1861 C CA . TYR A 1 232 ? -20.027 3.061 8.171 1.00 95.06 232 TYR A CA 1
ATOM 1862 C C . TYR A 1 232 ? -21.507 2.700 8.018 1.00 95.06 232 TYR A C 1
ATOM 1864 O O . TYR A 1 232 ? -21.821 1.675 7.418 1.00 95.06 232 TYR A O 1
ATOM 1872 N N . SER A 1 233 ? -22.429 3.538 8.508 1.00 94.25 233 SER A N 1
ATOM 1873 C CA . SER A 1 233 ? -23.865 3.264 8.386 1.00 94.25 233 SER A CA 1
ATOM 1874 C C . SER A 1 233 ? -24.351 3.326 6.938 1.00 94.25 233 SER A C 1
ATOM 1876 O O . SER A 1 233 ? -25.155 2.485 6.536 1.00 94.25 233 SER A O 1
ATOM 1878 N N . GLN A 1 234 ? -23.841 4.265 6.137 1.00 95.94 234 GLN A N 1
ATOM 1879 C CA . GLN A 1 234 ? -24.106 4.336 4.698 1.00 95.94 234 GLN A CA 1
ATOM 1880 C C . GLN A 1 234 ? -23.605 3.081 3.982 1.00 95.94 234 GLN A C 1
ATOM 1882 O O . GLN A 1 234 ? -24.352 2.487 3.217 1.00 95.94 234 GLN A O 1
ATOM 1887 N N . LEU A 1 235 ? -22.379 2.638 4.270 1.00 95.06 235 LEU A N 1
ATOM 1888 C CA . LEU A 1 235 ? -21.816 1.429 3.670 1.00 95.06 235 LEU A CA 1
ATOM 1889 C C . LEU A 1 235 ? -22.598 0.175 4.084 1.00 95.06 235 LEU A C 1
ATOM 1891 O O . LEU A 1 235 ? -22.875 -0.675 3.248 1.00 95.06 235 LEU A O 1
ATOM 1895 N N . ALA A 1 236 ? -22.983 0.066 5.358 1.00 92.94 236 ALA A N 1
ATOM 1896 C CA . ALA A 1 236 ? -23.717 -1.082 5.886 1.00 92.94 236 ALA A CA 1
ATOM 1897 C C . ALA A 1 236 ? -25.155 -1.197 5.350 1.00 92.94 236 ALA A C 1
ATOM 1899 O O . ALA A 1 236 ? -25.683 -2.305 5.300 1.00 92.94 236 ALA A O 1
ATOM 1900 N N . SER A 1 237 ? -25.775 -0.075 4.972 1.00 95.31 237 SER A N 1
ATOM 1901 C CA . SER A 1 237 ? -27.146 -0.014 4.439 1.00 95.31 237 SER A CA 1
ATOM 1902 C C . SER A 1 237 ? -27.222 0.040 2.911 1.00 95.31 237 SER A C 1
ATOM 1904 O O . SER A 1 237 ? -28.319 0.066 2.363 1.00 95.31 237 SER A O 1
ATOM 1906 N N . ALA A 1 238 ? -26.082 0.075 2.223 1.00 96.44 238 ALA A N 1
ATOM 1907 C CA . ALA A 1 238 ? -26.032 0.143 0.773 1.00 96.44 238 ALA A CA 1
ATOM 1908 C C . ALA A 1 238 ? -26.402 -1.206 0.131 1.00 96.44 238 ALA A C 1
ATOM 1910 O O . ALA A 1 238 ? -25.871 -2.242 0.527 1.00 96.44 238 ALA A O 1
ATOM 1911 N N . ASP A 1 239 ? -27.241 -1.190 -0.911 1.00 96.75 239 ASP A N 1
ATOM 1912 C CA . ASP A 1 239 ? -27.597 -2.400 -1.677 1.00 96.75 239 ASP A CA 1
ATOM 1913 C C . ASP A 1 239 ? -26.361 -3.069 -2.310 1.00 96.75 239 ASP A C 1
ATOM 1915 O O . ASP A 1 239 ? -26.302 -4.281 -2.491 1.00 96.75 239 ASP A O 1
ATOM 1919 N N . ASP A 1 240 ? -25.337 -2.267 -2.613 1.00 95.38 240 ASP A N 1
ATOM 1920 C CA . ASP A 1 240 ? -24.060 -2.653 -3.205 1.00 95.38 240 ASP A CA 1
ATOM 1921 C C . ASP A 1 240 ? -22.927 -2.845 -2.174 1.00 95.38 240 ASP A C 1
ATOM 1923 O O . ASP A 1 240 ? -21.745 -2.802 -2.539 1.00 95.38 240 ASP A O 1
ATOM 1927 N N . ARG A 1 241 ? -23.267 -3.073 -0.892 1.00 94.81 241 ARG A N 1
ATOM 1928 C CA . ARG A 1 241 ? -22.329 -3.155 0.248 1.00 94.81 241 ARG A CA 1
ATOM 1929 C C . ARG A 1 241 ? -21.083 -3.985 -0.041 1.00 94.81 241 ARG A C 1
ATOM 1931 O O . ARG A 1 241 ? -19.973 -3.497 0.161 1.00 94.81 241 ARG A O 1
ATOM 1938 N N . ASP A 1 242 ? -21.249 -5.226 -0.487 1.00 92.56 242 ASP A N 1
ATOM 1939 C CA . ASP A 1 242 ? -20.127 -6.163 -0.601 1.00 92.56 242 ASP A CA 1
ATOM 1940 C C . ASP A 1 242 ? -19.141 -5.729 -1.699 1.00 92.56 242 ASP A C 1
ATOM 1942 O O . ASP A 1 242 ? -17.924 -5.802 -1.523 1.00 92.56 242 ASP A O 1
ATOM 1946 N N . SER A 1 243 ? -19.651 -5.173 -2.803 1.00 92.94 243 SER A N 1
ATOM 1947 C CA . SER A 1 243 ? -18.825 -4.618 -3.883 1.00 92.94 243 SER A CA 1
ATOM 1948 C C . SER A 1 243 ? -18.056 -3.371 -3.429 1.00 92.94 243 SER A C 1
ATOM 1950 O O . SER A 1 243 ? -16.864 -3.221 -3.721 1.00 92.94 243 SER A O 1
ATOM 1952 N N . LEU A 1 244 ? -18.706 -2.492 -2.660 1.00 95.12 244 LEU A N 1
ATOM 1953 C CA . LEU A 1 244 ? -18.065 -1.302 -2.100 1.00 95.12 244 LEU A CA 1
ATOM 1954 C C . LEU A 1 244 ? -17.004 -1.664 -1.055 1.00 95.12 244 LEU A C 1
ATOM 1956 O O . LEU A 1 244 ? -15.928 -1.069 -1.057 1.00 95.12 244 LEU A O 1
ATOM 1960 N N . GLN A 1 245 ? -17.257 -2.669 -0.211 1.00 93.44 245 GLN A N 1
ATOM 1961 C CA . GLN A 1 245 ? -16.276 -3.176 0.753 1.00 93.44 245 GLN A CA 1
ATOM 1962 C C . GLN A 1 245 ? -15.047 -3.772 0.058 1.00 93.44 245 GLN A C 1
ATOM 1964 O O . GLN A 1 245 ? -13.921 -3.458 0.438 1.00 93.44 245 GLN A O 1
ATOM 1969 N N . GLN A 1 246 ? -15.235 -4.569 -0.997 1.00 92.50 246 GLN A N 1
ATOM 1970 C CA . GLN A 1 246 ? -14.113 -5.089 -1.787 1.00 92.50 246 GLN A CA 1
ATOM 1971 C C . GLN A 1 246 ? -13.305 -3.965 -2.443 1.00 92.50 246 GLN A C 1
ATOM 1973 O O . GLN A 1 246 ? -12.075 -3.988 -2.408 1.00 92.50 246 GLN A O 1
ATOM 1978 N N . THR A 1 247 ? -13.988 -2.965 -3.007 1.00 94.75 247 THR A N 1
ATOM 1979 C CA . THR A 1 247 ? -13.342 -1.793 -3.616 1.00 94.75 247 THR A CA 1
ATOM 1980 C C . THR A 1 247 ? -12.526 -1.022 -2.580 1.00 94.75 247 THR A C 1
ATOM 1982 O O . THR A 1 247 ? -11.374 -0.691 -2.842 1.00 94.75 247 THR A O 1
ATOM 1985 N N . LEU A 1 248 ? -13.082 -0.803 -1.384 1.00 94.69 248 LEU A N 1
ATOM 1986 C CA . LEU A 1 248 ? -12.404 -0.148 -0.266 1.00 94.69 248 LEU A CA 1
ATOM 1987 C C . LEU A 1 248 ? -11.129 -0.892 0.149 1.00 94.69 248 LEU A C 1
ATOM 1989 O O . LEU A 1 248 ? -10.070 -0.277 0.245 1.00 94.69 248 LEU A O 1
ATOM 1993 N N . VAL A 1 249 ? -11.213 -2.209 0.362 1.00 93.06 249 VAL A N 1
ATOM 1994 C CA . VAL A 1 249 ? -10.054 -3.017 0.772 1.00 93.06 249 VAL A CA 1
ATOM 1995 C C . VAL A 1 249 ? -8.972 -3.011 -0.306 1.00 93.06 249 VAL A C 1
ATOM 1997 O O . VAL A 1 249 ? -7.798 -2.829 0.003 1.00 93.06 249 VAL A O 1
ATOM 2000 N N . ARG A 1 250 ? -9.340 -3.168 -1.582 1.00 93.19 250 ARG A N 1
ATOM 2001 C CA . ARG A 1 250 ? -8.372 -3.148 -2.689 1.00 93.19 250 ARG A CA 1
ATOM 2002 C C . ARG A 1 250 ? -7.718 -1.789 -2.863 1.00 93.19 250 ARG A C 1
ATOM 2004 O O . ARG A 1 250 ? -6.517 -1.731 -3.103 1.00 93.19 250 ARG A O 1
ATOM 2011 N N . TYR A 1 251 ? -8.494 -0.720 -2.732 1.00 94.94 251 TYR A N 1
ATOM 2012 C CA . TYR A 1 251 ? -7.974 0.636 -2.776 1.00 94.94 251 TYR A CA 1
ATOM 2013 C C . TYR A 1 251 ? -6.978 0.882 -1.635 1.00 94.94 251 TYR A C 1
ATOM 2015 O O . TYR A 1 251 ? -5.883 1.371 -1.889 1.00 94.94 251 TYR A O 1
ATOM 2023 N N . ASP A 1 252 ? -7.299 0.474 -0.405 1.00 93.69 252 ASP A N 1
ATOM 2024 C CA . ASP A 1 252 ? -6.397 0.589 0.748 1.00 93.69 252 ASP A CA 1
ATOM 2025 C C . ASP A 1 252 ? -5.095 -0.212 0.566 1.00 93.69 252 ASP A C 1
ATOM 2027 O O . ASP A 1 252 ? -3.994 0.307 0.780 1.00 93.69 252 ASP A O 1
ATOM 2031 N N . GLN A 1 253 ? -5.205 -1.457 0.091 1.00 92.31 253 GLN A N 1
ATOM 2032 C CA . GLN A 1 253 ? -4.053 -2.307 -0.217 1.00 92.31 253 GLN A CA 1
ATOM 2033 C C . GLN A 1 253 ? -3.181 -1.707 -1.320 1.00 92.31 253 GLN A C 1
ATOM 2035 O O . GLN A 1 253 ? -1.958 -1.687 -1.192 1.00 92.31 253 GLN A O 1
ATOM 2040 N N . TRP A 1 254 ? -3.795 -1.218 -2.398 1.00 94.38 254 TRP A N 1
ATOM 2041 C CA . TRP A 1 254 ? -3.091 -0.551 -3.488 1.00 94.38 254 TRP A CA 1
ATOM 2042 C C . TRP A 1 254 ? -2.379 0.705 -2.992 1.00 94.38 254 TRP A C 1
ATOM 2044 O O . TRP A 1 254 ? -1.178 0.843 -3.208 1.00 94.38 254 TRP A O 1
ATOM 2054 N N . LEU A 1 255 ? -3.086 1.560 -2.248 1.00 93.88 255 LEU A N 1
ATOM 2055 C CA . LEU A 1 255 ? -2.533 2.787 -1.689 1.00 93.88 255 LEU A CA 1
ATOM 2056 C C . LEU A 1 255 ? -1.332 2.474 -0.792 1.00 93.88 255 LEU A C 1
ATOM 2058 O O . LEU A 1 255 ? -0.317 3.151 -0.878 1.00 93.88 255 LEU A O 1
ATOM 2062 N N . THR A 1 256 ? -1.405 1.416 0.019 1.00 90.56 256 THR A N 1
ATOM 2063 C CA . THR A 1 256 ? -0.311 0.981 0.905 1.00 90.56 256 THR A CA 1
ATOM 2064 C C . THR A 1 256 ? 0.902 0.432 0.146 1.00 90.56 256 THR A C 1
ATOM 2066 O O . THR A 1 256 ? 2.022 0.536 0.646 1.00 90.56 256 THR A O 1
ATOM 2069 N N . ARG A 1 257 ? 0.701 -0.121 -1.057 1.00 90.56 257 ARG A N 1
ATOM 2070 C CA . ARG A 1 257 ? 1.772 -0.642 -1.925 1.00 90.56 257 ARG A CA 1
ATOM 2071 C C . ARG A 1 257 ? 2.450 0.423 -2.787 1.00 90.56 257 ARG A C 1
ATOM 2073 O O . ARG A 1 257 ? 3.488 0.114 -3.366 1.00 90.56 257 ARG A O 1
ATOM 2080 N N . LEU A 1 258 ? 1.892 1.633 -2.900 1.00 91.50 258 LEU A N 1
ATOM 2081 C CA . LEU A 1 258 ? 2.504 2.690 -3.708 1.00 91.50 258 LEU A CA 1
ATOM 2082 C C . LEU A 1 258 ? 3.934 2.993 -3.220 1.00 91.50 258 LEU A C 1
ATOM 2084 O O . LEU A 1 258 ? 4.126 3.245 -2.022 1.00 91.50 258 LEU A O 1
ATOM 2088 N N . PRO A 1 259 ? 4.940 2.959 -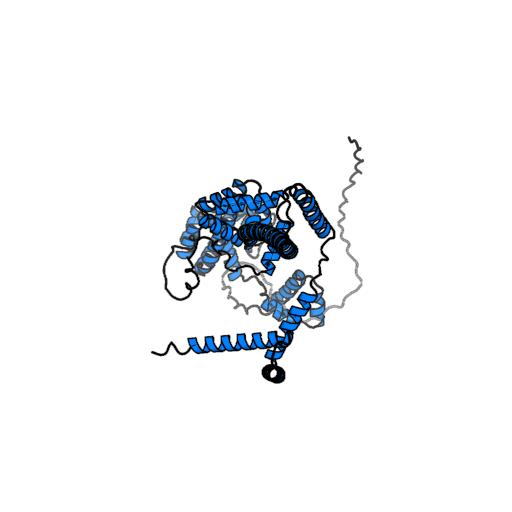4.117 1.00 80.81 259 PRO A N 1
ATOM 2089 C CA . PRO A 1 259 ? 6.306 3.310 -3.767 1.00 80.81 259 PRO A CA 1
ATOM 2090 C C . PRO A 1 259 ? 6.372 4.808 -3.457 1.00 80.81 259 PRO A C 1
ATOM 2092 O O . PRO A 1 259 ? 5.921 5.639 -4.231 1.00 80.81 259 PRO A O 1
ATOM 2095 N N . GLY A 1 260 ? 6.934 5.159 -2.301 1.00 76.94 260 GLY A N 1
ATOM 2096 C CA . GLY A 1 260 ? 7.038 6.552 -1.867 1.00 76.94 260 GLY A CA 1
ATOM 2097 C C . GLY A 1 260 ? 5.885 7.026 -0.976 1.00 76.94 260 GLY A C 1
ATOM 2098 O O . GLY A 1 260 ? 4.780 6.481 -0.916 1.00 76.94 260 GLY A O 1
ATOM 2099 N N . THR A 1 261 ? 6.180 8.024 -0.152 1.00 80.38 261 THR A N 1
ATOM 2100 C CA . THR A 1 261 ? 5.192 8.708 0.695 1.00 80.38 261 THR A CA 1
ATOM 2101 C C . THR A 1 261 ? 4.506 9.854 -0.045 1.00 80.38 261 THR A C 1
ATOM 2103 O O . THR A 1 261 ? 3.410 10.239 0.350 1.00 80.38 261 THR A O 1
ATOM 2106 N N . GLU A 1 262 ? 5.116 10.362 -1.118 1.00 85.38 262 GLU A N 1
ATOM 2107 C CA . GLU A 1 262 ? 4.656 11.533 -1.867 1.00 85.38 262 GLU A CA 1
ATOM 2108 C C . GLU A 1 262 ? 3.331 11.279 -2.590 1.00 85.38 262 GLU A C 1
ATOM 2110 O O . GLU A 1 262 ? 2.356 11.946 -2.257 1.00 85.38 262 GLU A O 1
ATOM 2115 N N . ASP A 1 263 ? 3.232 10.247 -3.436 1.00 88.38 263 ASP A N 1
ATOM 2116 C CA . ASP A 1 263 ? 1.994 9.918 -4.167 1.00 88.38 263 ASP A CA 1
ATOM 2117 C C . ASP A 1 263 ? 0.804 9.672 -3.226 1.00 88.38 263 ASP A C 1
ATOM 2119 O O . ASP A 1 263 ? -0.316 10.131 -3.457 1.00 88.38 263 ASP A O 1
ATOM 2123 N N . ARG A 1 264 ? 1.040 8.985 -2.099 1.00 91.44 264 ARG A N 1
ATOM 2124 C CA . ARG A 1 264 ? 0.005 8.746 -1.079 1.00 91.44 264 ARG A CA 1
ATOM 2125 C C . ARG A 1 264 ? -0.485 10.043 -0.441 1.00 91.44 264 ARG A C 1
ATOM 2127 O O . ARG A 1 264 ? -1.675 10.170 -0.154 1.00 91.44 264 ARG A O 1
ATOM 2134 N N . LEU A 1 265 ? 0.425 10.976 -0.166 1.00 88.69 265 LEU A N 1
ATOM 2135 C CA . LEU A 1 265 ? 0.087 12.279 0.403 1.00 88.69 265 LEU A CA 1
ATOM 2136 C C . LEU A 1 265 ? -0.587 13.178 -0.632 1.00 88.69 265 LEU A C 1
ATOM 2138 O O . LEU A 1 265 ? -1.528 13.879 -0.275 1.00 88.69 265 LEU A O 1
ATOM 2142 N N . GLU A 1 266 ? -0.150 13.131 -1.888 1.00 91.56 266 GLU A N 1
ATOM 2143 C CA . GLU A 1 266 ? -0.746 13.868 -2.999 1.00 91.56 266 GLU A CA 1
ATOM 2144 C C . GLU A 1 266 ? -2.210 13.458 -3.185 1.00 91.56 266 GLU A C 1
ATOM 2146 O O . GLU A 1 266 ? -3.093 14.303 -3.065 1.00 91.56 266 GLU A O 1
ATOM 2151 N N . ILE A 1 267 ? -2.492 12.155 -3.322 1.00 93.94 267 ILE A N 1
ATOM 2152 C CA . ILE A 1 267 ? -3.864 11.632 -3.454 1.00 93.94 267 ILE A CA 1
ATOM 2153 C C . ILE A 1 267 ? -4.754 12.076 -2.283 1.00 93.94 267 ILE A C 1
ATOM 2155 O O . ILE A 1 267 ? -5.941 12.324 -2.475 1.00 93.94 267 ILE A O 1
ATOM 2159 N N . ARG A 1 268 ? -4.209 12.153 -1.061 1.00 89.44 268 ARG A N 1
ATOM 2160 C CA . ARG A 1 268 ? -4.959 12.561 0.140 1.00 89.44 268 ARG A CA 1
ATOM 2161 C C . ARG A 1 268 ? -5.180 14.071 0.254 1.00 89.44 268 ARG A C 1
ATOM 2163 O O . ARG A 1 268 ? -6.059 14.471 1.005 1.00 89.44 268 ARG A O 1
ATOM 2170 N N . ARG A 1 269 ? -4.370 14.894 -0.416 1.00 92.56 269 ARG A N 1
ATOM 2171 C CA . ARG A 1 269 ? -4.477 16.364 -0.393 1.00 92.56 269 ARG A CA 1
ATOM 2172 C C . ARG A 1 269 ? -5.453 16.909 -1.430 1.00 92.56 269 ARG A C 1
ATOM 2174 O O . ARG A 1 269 ? -5.825 18.072 -1.339 1.00 92.56 269 ARG A O 1
ATOM 2181 N N . ILE A 1 270 ? -5.827 16.104 -2.421 1.00 95.12 270 ILE A N 1
ATOM 2182 C CA . ILE A 1 270 ? -6.784 16.510 -3.446 1.00 95.12 270 ILE A CA 1
ATOM 2183 C C . ILE A 1 270 ? -8.196 16.460 -2.848 1.00 95.12 270 ILE A C 1
ATOM 2185 O O . ILE A 1 270 ? -8.761 15.382 -2.666 1.00 95.12 270 ILE A O 1
ATOM 2189 N N . ASP A 1 271 ? -8.766 17.635 -2.574 1.00 92.94 271 ASP A N 1
ATOM 2190 C CA . ASP A 1 271 ? -10.120 17.778 -2.018 1.00 92.94 271 ASP A CA 1
ATOM 2191 C C . ASP A 1 271 ? -11.220 17.444 -3.045 1.00 92.94 271 ASP A C 1
ATOM 2193 O O . ASP A 1 271 ? -12.333 17.051 -2.688 1.00 92.94 271 ASP A O 1
ATOM 2197 N N . SER A 1 272 ? -10.925 17.616 -4.338 1.00 94.81 272 SER A N 1
ATOM 2198 C CA . SER A 1 272 ? -11.872 17.369 -5.427 1.00 94.81 272 SER A CA 1
ATOM 2199 C C . SER A 1 272 ? -11.972 15.881 -5.757 1.00 94.81 272 SER A C 1
ATOM 2201 O O . SER A 1 272 ? -10.988 15.231 -6.113 1.00 94.81 272 SER A O 1
ATOM 2203 N N . LEU A 1 273 ? -13.196 15.350 -5.710 1.00 94.12 273 LEU A N 1
ATOM 2204 C CA . LEU A 1 273 ? -13.489 13.952 -6.021 1.00 94.12 273 LEU A CA 1
ATOM 2205 C C . LEU A 1 273 ? -12.981 13.545 -7.413 1.00 94.12 273 LEU A C 1
ATOM 2207 O O . LEU A 1 273 ? -12.315 12.521 -7.560 1.00 94.12 273 LEU A O 1
ATOM 2211 N N . ASP A 1 274 ? -13.290 14.352 -8.427 1.00 94.50 274 ASP A N 1
ATOM 2212 C CA . ASP A 1 274 ? -12.997 14.029 -9.824 1.00 94.50 274 ASP A CA 1
ATOM 2213 C C . ASP A 1 274 ? -11.498 14.096 -10.121 1.00 94.50 274 ASP A C 1
ATOM 2215 O O . ASP A 1 274 ? -10.959 13.228 -10.810 1.00 94.50 274 ASP A O 1
ATOM 2219 N N . GLU A 1 275 ? -10.812 15.088 -9.553 1.00 95.75 275 GLU A N 1
ATOM 2220 C CA . GLU A 1 275 ? -9.364 15.250 -9.687 1.00 95.75 275 GLU A CA 1
ATOM 2221 C C . GLU A 1 275 ? -8.622 14.106 -8.990 1.00 95.75 275 GLU A C 1
ATOM 2223 O O . GLU A 1 275 ? -7.708 13.509 -9.561 1.00 95.75 275 GLU A O 1
ATOM 2228 N N . ARG A 1 276 ? -9.082 13.712 -7.796 1.00 95.69 276 ARG A N 1
ATOM 2229 C CA . ARG A 1 276 ? -8.511 12.590 -7.051 1.00 95.69 276 ARG A CA 1
ATOM 2230 C C . ARG A 1 276 ? -8.672 11.277 -7.812 1.00 95.69 276 ARG A C 1
ATOM 2232 O O . ARG A 1 276 ? -7.730 10.491 -7.900 1.00 95.69 276 ARG A O 1
ATOM 2239 N N . LEU A 1 277 ? -9.846 11.044 -8.399 1.00 95.56 277 LEU A N 1
ATOM 2240 C CA . LEU A 1 277 ? -10.097 9.877 -9.247 1.00 95.56 277 LEU A CA 1
ATOM 2241 C C . LEU A 1 277 ? -9.238 9.889 -10.514 1.00 95.56 277 LEU A C 1
ATOM 2243 O O . LEU A 1 277 ? -8.739 8.835 -10.902 1.00 95.56 277 LEU A O 1
ATOM 2247 N N . ALA A 1 278 ? -9.060 11.048 -11.153 1.00 94.56 278 ALA A N 1
ATOM 2248 C CA . ALA A 1 278 ? -8.199 11.186 -12.324 1.00 94.56 278 ALA A CA 1
ATOM 2249 C C . ALA A 1 278 ? -6.733 10.880 -11.987 1.00 94.56 278 ALA A C 1
ATOM 2251 O O . ALA A 1 278 ? -6.081 10.150 -12.731 1.00 94.56 278 ALA A O 1
ATOM 2252 N N . ARG A 1 279 ? -6.240 11.353 -10.834 1.00 95.25 279 ARG A N 1
ATOM 2253 C CA . ARG A 1 279 ? -4.877 11.068 -10.367 1.00 95.25 279 ARG A CA 1
ATOM 2254 C C . ARG A 1 279 ? -4.666 9.586 -10.056 1.00 95.25 279 ARG A C 1
ATOM 2256 O O . ARG A 1 279 ? -3.669 9.008 -10.477 1.00 95.25 279 ARG A O 1
ATOM 2263 N N . ILE A 1 280 ? -5.616 8.940 -9.374 1.00 95.25 280 ILE A N 1
ATOM 2264 C CA . ILE A 1 280 ? -5.567 7.488 -9.121 1.00 95.25 280 ILE A CA 1
ATOM 2265 C C . ILE A 1 280 ? -5.557 6.709 -10.442 1.00 95.25 280 ILE A C 1
ATOM 2267 O O . ILE A 1 280 ? -4.787 5.762 -10.598 1.00 95.25 280 ILE A O 1
ATOM 2271 N N . GLU A 1 281 ? -6.400 7.104 -11.396 1.00 94.00 281 GLU A N 1
ATOM 2272 C CA . GLU A 1 281 ? -6.462 6.492 -12.724 1.00 94.00 281 GLU A CA 1
ATOM 2273 C C . GLU A 1 281 ? -5.138 6.650 -13.488 1.00 94.00 281 GLU A C 1
ATOM 2275 O O . GLU A 1 281 ? -4.674 5.696 -14.110 1.00 94.00 281 GLU A O 1
ATOM 2280 N N . GLU A 1 282 ? -4.502 7.820 -13.411 1.00 91.56 282 GLU A N 1
ATOM 2281 C CA . GLU A 1 282 ? -3.186 8.072 -13.999 1.00 91.56 282 GLU A CA 1
ATOM 2282 C C . GLU A 1 282 ? -2.107 7.170 -13.390 1.00 91.56 282 GLU A C 1
ATOM 2284 O O . GLU A 1 282 ? -1.405 6.483 -14.132 1.00 91.56 282 GLU A O 1
ATOM 2289 N N . ILE A 1 283 ? -2.010 7.111 -12.058 1.00 92.75 283 ILE A N 1
ATOM 2290 C CA . ILE A 1 283 ? -1.013 6.278 -11.367 1.00 92.75 283 ILE A CA 1
ATOM 2291 C C . ILE A 1 283 ? -1.226 4.801 -11.714 1.00 92.75 283 ILE A C 1
ATOM 2293 O O . ILE A 1 283 ? -0.270 4.085 -12.004 1.00 92.75 283 ILE A O 1
ATOM 2297 N N . LYS A 1 284 ? -2.478 4.332 -11.759 1.00 91.06 284 LYS A N 1
ATOM 2298 C CA . LYS A 1 284 ? -2.781 2.962 -12.190 1.00 91.06 284 LYS A CA 1
ATOM 2299 C C . LYS A 1 284 ? -2.348 2.687 -13.629 1.00 91.06 284 LYS A C 1
ATOM 2301 O O . LYS A 1 284 ? -1.761 1.641 -13.876 1.00 91.06 284 LYS A O 1
ATOM 2306 N N . LYS A 1 285 ? -2.595 3.610 -14.563 1.00 86.19 285 LYS A N 1
ATOM 2307 C CA . LYS A 1 285 ? -2.129 3.473 -15.955 1.00 86.19 285 LYS A CA 1
ATOM 2308 C C . LYS A 1 285 ? -0.606 3.428 -16.037 1.00 86.19 285 LYS A C 1
ATOM 2310 O O . LYS A 1 285 ? -0.075 2.640 -16.810 1.00 86.19 285 LYS A O 1
ATOM 2315 N N . GLN A 1 286 ? 0.092 4.232 -15.235 1.00 85.75 286 GLN A N 1
ATOM 2316 C CA . GLN A 1 286 ? 1.554 4.196 -15.153 1.00 85.75 286 GLN A CA 1
ATOM 2317 C C . GLN A 1 286 ? 2.053 2.847 -14.623 1.00 85.75 286 GLN A C 1
ATOM 2319 O O . GLN A 1 286 ? 2.971 2.278 -15.201 1.00 85.75 286 GLN A O 1
ATOM 2324 N N . GLN A 1 287 ? 1.413 2.289 -13.593 1.00 88.50 287 GLN A N 1
ATOM 2325 C CA . GLN A 1 287 ? 1.752 0.961 -13.071 1.00 88.50 287 GLN A CA 1
ATOM 2326 C C . GLN A 1 287 ? 1.477 -0.159 -14.073 1.00 88.50 287 GLN A C 1
ATOM 2328 O O . GLN A 1 287 ? 2.338 -1.006 -14.275 1.00 88.50 287 GLN A O 1
ATOM 2333 N N . GLU A 1 288 ? 0.310 -0.157 -14.723 1.00 85.38 288 GLU A N 1
ATOM 2334 C CA . GLU A 1 288 ? -0.020 -1.127 -15.774 1.00 85.38 288 GLU A CA 1
ATOM 2335 C C . GLU A 1 288 ? 0.986 -1.034 -16.927 1.00 85.38 288 GLU A C 1
ATOM 2337 O O . GLU A 1 288 ? 1.450 -2.056 -17.429 1.00 85.38 288 GLU A O 1
ATOM 2342 N N . LEU A 1 289 ? 1.381 0.185 -17.311 1.00 79.25 289 LEU A N 1
ATOM 2343 C CA . LEU A 1 289 ? 2.423 0.411 -18.305 1.00 79.25 289 LEU A CA 1
ATOM 2344 C C . LEU A 1 289 ? 3.773 -0.142 -17.837 1.00 79.25 289 LEU A C 1
ATOM 2346 O O . LEU A 1 289 ? 4.415 -0.867 -18.585 1.00 79.25 289 LEU A O 1
ATOM 2350 N N . GLU A 1 290 ? 4.203 0.146 -16.612 1.00 82.06 290 GLU A N 1
ATOM 2351 C CA . GLU A 1 290 ? 5.450 -0.394 -16.063 1.00 82.06 290 GLU A CA 1
ATOM 2352 C C . GLU A 1 290 ? 5.442 -1.922 -15.968 1.00 82.06 290 GLU A C 1
ATOM 2354 O O . GLU A 1 290 ? 6.450 -2.555 -16.271 1.00 82.06 290 GLU A O 1
ATOM 2359 N N . GLU A 1 291 ? 4.331 -2.532 -15.555 1.00 82.88 291 GLU A N 1
ATOM 2360 C CA . GLU A 1 291 ? 4.178 -3.987 -15.510 1.00 82.88 291 GLU A CA 1
ATOM 2361 C C . GLU A 1 291 ? 4.222 -4.591 -16.912 1.00 82.88 291 GLU A C 1
ATOM 2363 O O . GLU A 1 291 ? 4.925 -5.579 -17.123 1.00 82.88 291 GLU A O 1
ATOM 2368 N N . LEU A 1 292 ? 3.546 -3.974 -17.888 1.00 75.88 292 LEU A N 1
ATOM 2369 C CA . LEU A 1 292 ? 3.634 -4.368 -19.294 1.00 75.88 292 LEU A CA 1
ATOM 2370 C C . LEU A 1 292 ? 5.067 -4.252 -19.811 1.00 75.88 292 LEU A C 1
ATOM 2372 O O . LEU A 1 292 ? 5.544 -5.166 -20.485 1.00 75.88 292 LEU A O 1
ATOM 2376 N N . ILE A 1 293 ? 5.776 -3.174 -19.470 1.00 72.81 293 ILE A N 1
ATOM 2377 C CA . ILE A 1 293 ? 7.165 -2.992 -19.884 1.00 72.81 293 ILE A CA 1
ATOM 2378 C C . ILE A 1 293 ? 8.057 -4.057 -19.236 1.00 72.81 293 ILE A C 1
ATOM 2380 O O . ILE A 1 293 ? 8.769 -4.753 -19.956 1.00 72.81 293 ILE A O 1
ATOM 2384 N N . LYS A 1 294 ? 7.955 -4.284 -17.923 1.00 77.38 294 LYS A N 1
ATOM 2385 C CA . LYS A 1 294 ? 8.715 -5.331 -17.214 1.00 77.38 294 LYS A CA 1
ATOM 2386 C C . LYS A 1 294 ? 8.432 -6.725 -17.771 1.00 77.38 294 LYS A C 1
ATOM 2388 O O . LYS A 1 294 ? 9.361 -7.491 -18.016 1.00 77.38 294 LYS A O 1
ATOM 2393 N N . ALA A 1 295 ? 7.163 -7.050 -18.018 1.00 78.25 295 ALA A N 1
ATOM 2394 C CA . ALA A 1 295 ? 6.772 -8.322 -18.615 1.00 78.25 295 ALA A CA 1
ATOM 2395 C C . ALA A 1 295 ? 7.363 -8.469 -20.023 1.00 78.25 295 ALA A C 1
ATOM 2397 O O . ALA A 1 295 ? 7.925 -9.508 -20.363 1.00 78.25 295 ALA A O 1
ATOM 2398 N N . SER A 1 296 ? 7.317 -7.409 -20.826 1.00 75.81 296 SER A N 1
ATOM 2399 C CA . SER A 1 296 ? 7.854 -7.417 -22.186 1.00 75.81 296 SER A CA 1
ATOM 2400 C C . SER A 1 296 ? 9.386 -7.449 -22.262 1.00 75.81 296 SER A C 1
ATOM 2402 O O . SER A 1 296 ? 9.929 -7.988 -23.223 1.00 75.81 296 SER A O 1
ATOM 2404 N N . GLY A 1 297 ? 10.100 -6.973 -21.236 1.00 73.38 297 GLY A N 1
ATOM 2405 C CA . GLY A 1 297 ? 11.557 -7.106 -21.138 1.00 73.38 297 GLY A CA 1
ATOM 2406 C C . GLY A 1 297 ? 12.026 -8.569 -21.137 1.00 73.38 297 GLY A C 1
ATOM 2407 O O . GLY A 1 297 ? 13.151 -8.869 -21.550 1.00 73.38 297 GLY A O 1
ATOM 2408 N N . SER A 1 298 ? 11.151 -9.500 -20.732 1.00 74.81 298 SER A N 1
ATOM 2409 C CA . SER A 1 298 ? 11.373 -10.949 -20.855 1.00 74.81 298 SER A CA 1
ATOM 2410 C C . SER A 1 298 ? 11.052 -11.514 -22.246 1.00 74.81 298 SER A C 1
ATOM 2412 O O . SER A 1 298 ? 11.584 -12.556 -22.617 1.00 74.81 298 SER A O 1
ATOM 2414 N N . VAL A 1 299 ? 10.220 -10.814 -23.025 1.00 78.56 299 VAL A N 1
ATOM 2415 C CA . VAL A 1 299 ? 9.817 -11.189 -24.391 1.00 78.56 299 VAL A CA 1
ATOM 2416 C C . VAL A 1 299 ? 10.867 -10.762 -25.422 1.00 78.56 299 VAL A C 1
ATOM 2418 O O . VAL A 1 299 ? 10.983 -11.387 -26.473 1.00 78.56 299 VAL A O 1
ATOM 2421 N N . LEU A 1 300 ? 11.660 -9.728 -25.125 1.00 84.81 300 LEU A N 1
ATOM 2422 C CA . LEU A 1 300 ? 12.713 -9.248 -26.018 1.00 84.81 300 LEU A CA 1
ATOM 2423 C C . LEU A 1 300 ? 13.813 -10.289 -26.232 1.00 84.81 300 LEU A C 1
ATOM 2425 O O . LEU A 1 300 ? 14.575 -10.624 -25.317 1.00 84.81 300 LEU A O 1
ATOM 2429 N N . THR A 1 301 ? 13.953 -10.724 -27.481 1.00 88.75 301 THR A N 1
ATOM 2430 C CA . THR A 1 301 ? 15.081 -11.546 -27.913 1.00 88.75 301 THR A CA 1
ATOM 2431 C C . THR A 1 301 ? 16.354 -10.702 -28.046 1.00 88.75 301 THR A C 1
ATOM 2433 O O . THR A 1 301 ? 16.325 -9.469 -28.092 1.00 88.75 301 THR A O 1
ATOM 2436 N N . GLN A 1 302 ? 17.513 -11.360 -28.129 1.00 87.25 302 GLN A N 1
ATOM 2437 C CA . GLN A 1 302 ? 18.770 -10.662 -28.415 1.00 87.25 302 GLN A CA 1
ATOM 2438 C C . GLN A 1 302 ? 18.737 -9.969 -29.791 1.00 87.25 302 GLN A C 1
ATOM 2440 O O . GLN A 1 302 ? 19.282 -8.875 -29.933 1.00 87.25 302 GLN A O 1
ATOM 2445 N N . GLU A 1 303 ? 18.063 -10.571 -30.777 1.00 91.19 303 GLU A N 1
ATOM 2446 C CA . GLU A 1 303 ? 17.886 -9.997 -32.116 1.00 91.19 303 GLU A CA 1
ATOM 2447 C C . GLU A 1 303 ? 17.038 -8.720 -32.075 1.00 91.19 303 GLU A C 1
ATOM 2449 O O . GLU A 1 303 ? 17.414 -7.728 -32.702 1.00 91.19 303 GLU A O 1
ATOM 2454 N N . ASP A 1 304 ? 15.965 -8.709 -31.274 1.00 92.44 304 ASP A N 1
ATOM 2455 C CA . ASP A 1 304 ? 15.138 -7.515 -31.055 1.00 92.44 304 ASP A CA 1
ATOM 2456 C C . ASP A 1 304 ? 15.964 -6.380 -30.461 1.00 92.44 304 ASP A C 1
ATOM 2458 O O . ASP A 1 304 ? 15.918 -5.249 -30.940 1.00 92.44 304 ASP A O 1
ATOM 2462 N N . GLY A 1 305 ? 16.768 -6.686 -29.442 1.00 87.81 305 GLY A N 1
ATOM 2463 C CA . GLY A 1 305 ? 17.648 -5.708 -28.816 1.00 87.81 305 GLY A CA 1
ATOM 2464 C C . GLY A 1 305 ? 18.671 -5.121 -29.793 1.00 87.81 305 GLY A C 1
ATOM 2465 O O . GLY A 1 305 ? 18.827 -3.898 -29.869 1.00 87.81 305 GLY A O 1
ATOM 2466 N N . ASP A 1 306 ? 19.318 -5.966 -30.600 1.00 88.38 306 ASP A N 1
ATOM 2467 C CA . ASP A 1 306 ? 20.252 -5.528 -31.641 1.00 88.38 306 ASP A CA 1
ATOM 2468 C C . ASP A 1 306 ? 19.561 -4.674 -32.710 1.00 88.38 306 ASP A C 1
ATOM 2470 O O . ASP A 1 306 ? 20.131 -3.681 -33.179 1.00 88.38 306 ASP A O 1
ATOM 2474 N N . HIS A 1 307 ? 18.340 -5.046 -33.102 1.00 92.94 307 HIS A N 1
ATOM 2475 C CA . HIS A 1 307 ? 17.542 -4.297 -34.063 1.00 92.94 307 HIS A CA 1
ATOM 2476 C C . HIS A 1 307 ? 17.155 -2.922 -33.510 1.00 92.94 307 HIS A C 1
ATOM 2478 O O . HIS A 1 307 ? 17.462 -1.907 -34.139 1.00 92.94 307 HIS A O 1
ATOM 2484 N N . ILE A 1 308 ? 16.584 -2.878 -32.301 1.00 90.69 308 ILE A N 1
ATOM 2485 C CA . ILE A 1 308 ? 16.234 -1.652 -31.572 1.00 90.69 308 ILE A CA 1
ATOM 2486 C C . ILE A 1 308 ? 17.454 -0.740 -31.469 1.00 90.69 308 ILE A C 1
ATOM 2488 O O . ILE A 1 308 ? 17.375 0.445 -31.788 1.00 90.69 308 ILE A O 1
ATOM 2492 N N . PHE A 1 309 ? 18.606 -1.280 -31.070 1.00 86.88 309 PHE A N 1
ATOM 2493 C CA . PHE A 1 309 ? 19.828 -0.502 -30.901 1.00 86.88 309 PHE A CA 1
ATOM 2494 C C . PHE A 1 309 ? 20.344 0.079 -32.225 1.00 86.88 309 PHE A C 1
ATOM 2496 O O . PHE A 1 309 ? 20.688 1.264 -32.292 1.00 86.88 309 PHE A O 1
ATOM 2503 N N . LYS A 1 310 ? 20.370 -0.720 -33.301 1.00 89.81 310 LYS A N 1
ATOM 2504 C CA . LYS A 1 310 ? 20.759 -0.251 -34.643 1.00 89.81 310 LYS A CA 1
ATOM 2505 C C . LYS A 1 310 ? 19.805 0.819 -35.160 1.00 89.81 310 LYS A C 1
ATOM 2507 O O . LYS A 1 310 ? 20.274 1.847 -35.654 1.00 89.81 310 LYS A O 1
ATOM 2512 N N . TRP A 1 311 ? 18.500 0.589 -35.021 1.00 93.94 311 TRP A N 1
ATOM 2513 C CA . TRP A 1 311 ? 17.468 1.546 -35.400 1.00 93.94 311 TRP A CA 1
ATOM 2514 C C . TRP A 1 311 ? 17.651 2.861 -34.638 1.00 93.94 311 TRP A C 1
ATOM 2516 O O . TRP A 1 311 ? 17.738 3.914 -35.263 1.00 93.94 311 TRP A O 1
ATOM 2526 N N . PHE A 1 312 ? 17.856 2.809 -33.318 1.00 89.06 312 PHE A N 1
ATOM 2527 C CA . PHE A 1 312 ? 18.083 3.994 -32.487 1.00 89.06 312 PHE A CA 1
ATOM 2528 C C . PHE A 1 312 ? 19.308 4.805 -32.906 1.00 89.06 312 PHE A C 1
ATOM 2530 O O . PHE A 1 312 ? 19.248 6.034 -32.946 1.00 89.06 312 PHE A O 1
ATOM 2537 N N . ILE A 1 313 ? 20.429 4.143 -33.209 1.00 86.00 313 ILE A N 1
ATOM 2538 C CA . ILE A 1 313 ? 21.638 4.830 -33.684 1.00 86.00 313 ILE A CA 1
ATOM 2539 C C . ILE A 1 313 ? 21.375 5.527 -35.023 1.00 86.00 313 ILE A C 1
ATOM 2541 O O . ILE A 1 313 ? 21.861 6.641 -35.227 1.00 86.00 313 ILE A O 1
ATOM 2545 N N . GLY A 1 314 ? 20.639 4.879 -35.932 1.00 90.44 314 GLY A N 1
ATOM 2546 C CA . GLY A 1 314 ? 20.222 5.473 -37.204 1.00 90.44 314 GLY A CA 1
ATOM 2547 C C . GLY A 1 314 ? 19.336 6.694 -36.979 1.00 90.44 314 GLY A C 1
ATOM 2548 O O . GLY A 1 314 ? 19.714 7.803 -37.347 1.00 90.44 314 GLY A O 1
ATOM 2549 N N . PHE A 1 315 ? 18.241 6.502 -36.245 1.00 92.25 315 PHE A N 1
ATOM 2550 C CA . PHE A 1 315 ? 17.281 7.545 -35.903 1.00 92.25 315 PHE A CA 1
ATOM 2551 C C . PHE A 1 315 ? 17.957 8.770 -35.279 1.00 92.25 315 PHE A C 1
ATOM 2553 O O . PHE A 1 315 ? 17.757 9.902 -35.715 1.00 92.25 315 PHE A O 1
ATOM 2560 N N . ALA A 1 316 ? 18.828 8.559 -34.295 1.00 87.56 316 ALA A N 1
ATOM 2561 C CA . ALA A 1 316 ? 19.500 9.654 -33.616 1.00 87.56 316 ALA A CA 1
ATOM 2562 C C . ALA A 1 316 ? 20.575 10.337 -34.464 1.00 87.56 316 ALA A C 1
ATOM 2564 O O . ALA A 1 316 ? 20.837 11.522 -34.269 1.00 87.56 316 ALA A O 1
ATOM 2565 N N . ARG A 1 317 ? 21.202 9.626 -35.409 1.00 87.44 317 ARG A N 1
ATOM 2566 C CA . ARG A 1 317 ? 22.093 10.243 -36.398 1.00 87.44 317 ARG A CA 1
ATOM 2567 C C . ARG A 1 317 ? 21.305 11.187 -37.299 1.00 87.44 317 ARG A C 1
ATOM 2569 O O . ARG A 1 317 ? 21.735 12.327 -37.479 1.00 87.44 317 ARG A O 1
ATOM 2576 N N . ASP A 1 318 ? 20.151 10.742 -37.775 1.00 90.88 318 ASP A N 1
ATOM 2577 C CA . ASP A 1 318 ? 19.300 11.497 -38.696 1.00 90.88 318 ASP A CA 1
ATOM 2578 C C . ASP A 1 318 ? 18.676 12.726 -38.007 1.00 90.88 318 ASP A C 1
ATOM 2580 O O . ASP A 1 318 ? 18.582 13.799 -38.602 1.00 90.88 318 ASP A O 1
ATOM 2584 N N . HIS A 1 319 ? 18.403 12.628 -36.700 1.00 88.69 319 HIS A N 1
ATOM 2585 C CA . HIS A 1 319 ? 17.863 13.716 -35.870 1.00 88.69 319 HIS A CA 1
ATOM 2586 C C . HIS A 1 319 ? 18.917 14.470 -35.042 1.00 88.69 319 HIS A C 1
ATOM 2588 O O . HIS A 1 319 ? 18.595 15.367 -34.253 1.00 88.69 319 HIS A O 1
ATOM 2594 N N . SER A 1 320 ? 20.205 14.171 -35.226 1.00 77.75 320 SER A N 1
ATOM 2595 C CA . SER A 1 320 ? 21.281 14.841 -34.485 1.00 77.75 320 SER A CA 1
ATOM 2596 C C . SER A 1 320 ? 21.370 16.336 -34.808 1.00 77.75 320 SER A C 1
ATOM 2598 O O . SER A 1 320 ? 21.788 17.118 -33.960 1.00 77.75 320 SER A O 1
ATOM 2600 N N . GLY A 1 321 ? 20.931 16.768 -35.997 1.00 74.19 321 GLY A N 1
ATOM 2601 C CA . GLY A 1 321 ? 20.928 18.179 -36.407 1.00 74.19 321 GLY A CA 1
ATOM 2602 C C . GLY A 1 321 ? 19.942 19.070 -35.634 1.00 74.19 321 GLY A C 1
ATOM 2603 O O . GLY A 1 321 ? 20.156 20.284 -35.531 1.00 74.19 321 GLY A O 1
ATOM 2604 N N . SER A 1 322 ? 18.882 18.486 -35.069 1.00 65.81 322 SER A N 1
ATOM 2605 C CA . SER A 1 322 ? 17.975 19.155 -34.128 1.00 65.81 322 SER A CA 1
ATOM 2606 C C . SER A 1 322 ? 18.520 19.122 -32.697 1.00 65.81 322 SER A C 1
ATOM 2608 O O . SER A 1 322 ? 18.495 20.151 -32.027 1.00 65.81 322 SER A O 1
ATOM 2610 N N . ALA A 1 323 ? 19.112 18.005 -32.261 1.00 59.38 323 ALA A N 1
ATOM 2611 C CA . ALA A 1 323 ? 19.643 17.850 -30.901 1.00 59.38 323 ALA A CA 1
ATOM 2612 C C . ALA A 1 323 ? 20.967 18.614 -30.658 1.00 59.38 323 ALA A C 1
ATOM 2614 O O . ALA A 1 323 ? 21.174 19.219 -29.605 1.00 59.38 323 ALA A O 1
ATOM 2615 N N . ALA A 1 324 ? 21.855 18.683 -31.657 1.00 58.56 324 ALA A N 1
ATOM 2616 C CA . ALA A 1 324 ? 23.136 19.397 -31.579 1.00 58.56 324 ALA A CA 1
ATOM 2617 C C . ALA A 1 324 ? 22.982 20.923 -31.456 1.00 58.56 324 ALA A C 1
ATOM 2619 O O . ALA A 1 324 ? 23.931 21.606 -31.075 1.00 58.56 324 ALA A O 1
ATOM 2620 N N . ARG A 1 325 ? 21.797 21.473 -31.759 1.00 58.69 325 ARG A N 1
ATOM 2621 C CA . ARG A 1 325 ? 21.478 22.883 -31.490 1.00 58.69 325 ARG A CA 1
ATOM 2622 C C . ARG A 1 325 ? 21.200 23.158 -30.007 1.00 58.69 325 ARG A C 1
ATOM 2624 O O . ARG A 1 325 ? 21.383 24.295 -29.589 1.00 58.69 325 ARG A O 1
ATOM 2631 N N . GLY A 1 326 ? 20.813 22.146 -29.226 1.00 54.50 326 GLY A N 1
ATOM 2632 C CA . GLY A 1 326 ? 20.607 22.255 -27.777 1.00 54.50 326 GLY A CA 1
ATOM 2633 C C . GLY A 1 326 ? 21.863 21.966 -26.946 1.00 54.50 326 GLY A C 1
ATOM 2634 O O . GLY A 1 326 ? 22.047 22.556 -25.886 1.00 54.50 326 GLY A O 1
ATOM 2635 N N . MET A 1 327 ? 22.766 21.105 -27.431 1.00 51.78 327 MET A N 1
ATOM 2636 C CA . MET A 1 327 ? 24.001 20.742 -26.721 1.00 51.78 327 MET A CA 1
ATOM 2637 C C . MET A 1 327 ? 25.220 21.476 -27.287 1.00 51.78 327 MET A C 1
ATOM 2639 O O . MET A 1 327 ? 25.866 21.028 -28.236 1.00 51.78 327 MET A O 1
ATOM 2643 N N . GLY A 1 328 ? 25.553 22.622 -26.692 1.00 50.00 328 GLY A N 1
ATOM 2644 C CA . GLY A 1 328 ? 26.731 23.418 -27.038 1.00 50.00 328 GLY A CA 1
ATOM 2645 C C . GLY A 1 328 ? 28.052 22.706 -26.721 1.00 50.00 328 GLY A C 1
ATOM 2646 O O . GLY A 1 328 ? 28.650 22.947 -25.681 1.00 50.00 328 GLY A O 1
ATOM 2647 N N . GLY A 1 329 ? 28.544 21.847 -27.618 1.00 51.88 329 GLY A N 1
ATOM 2648 C CA . GLY A 1 329 ? 29.859 21.223 -27.450 1.00 51.88 329 GLY A CA 1
ATOM 2649 C C . GLY A 1 329 ? 30.272 20.308 -28.599 1.00 51.88 329 GLY A C 1
ATOM 2650 O O . GLY A 1 329 ? 29.903 19.140 -28.646 1.00 51.88 329 GLY A O 1
ATOM 2651 N N . ARG A 1 330 ? 31.101 20.813 -29.522 1.00 50.94 330 ARG A N 1
ATOM 2652 C CA . ARG A 1 330 ? 31.762 20.010 -30.569 1.00 50.94 330 ARG A CA 1
ATOM 2653 C C . ARG A 1 330 ? 32.869 19.135 -29.963 1.00 50.94 330 ARG A C 1
ATOM 2655 O O . ARG A 1 330 ? 34.047 19.470 -30.058 1.00 50.94 330 ARG A O 1
ATOM 2662 N N . GLY A 1 331 ? 32.508 17.995 -29.383 1.00 51.66 331 GLY A N 1
ATOM 2663 C CA . GLY A 1 331 ? 33.451 16.912 -29.096 1.00 51.66 331 GLY A CA 1
ATOM 2664 C C . GLY A 1 331 ? 33.780 16.140 -30.376 1.00 51.66 331 GLY A C 1
ATOM 2665 O O . GLY A 1 331 ? 33.014 15.284 -30.809 1.00 51.66 331 GLY A O 1
ATOM 2666 N N . ARG A 1 332 ? 34.900 16.465 -31.031 1.00 51.22 332 ARG A N 1
ATOM 2667 C CA . ARG A 1 332 ? 35.388 15.750 -32.222 1.00 51.22 332 ARG A CA 1
ATOM 2668 C C . ARG A 1 332 ? 36.105 14.463 -31.790 1.00 51.22 332 ARG A C 1
ATOM 2670 O O . ARG A 1 332 ? 37.273 14.506 -31.429 1.00 51.22 332 ARG A O 1
ATOM 2677 N N . GLY A 1 333 ? 35.414 13.333 -31.913 1.00 48.06 333 GLY A N 1
ATOM 2678 C CA . GLY A 1 333 ? 36.028 12.007 -32.021 1.00 48.06 333 GLY A CA 1
ATOM 2679 C C . GLY A 1 333 ? 36.081 11.194 -30.727 1.00 48.06 333 GLY A C 1
ATOM 2680 O O . GLY A 1 333 ? 36.862 11.488 -29.833 1.00 48.06 333 GLY A O 1
ATOM 2681 N N . GLY A 1 334 ? 35.313 10.101 -30.693 1.00 46.59 334 GLY A N 1
ATOM 2682 C CA . GLY A 1 334 ? 35.531 8.990 -29.763 1.00 46.59 334 GLY A CA 1
ATOM 2683 C C . GLY A 1 334 ? 34.288 8.577 -28.981 1.00 46.59 334 GLY A C 1
ATOM 2684 O O . GLY A 1 334 ? 34.044 9.095 -27.903 1.00 46.59 334 GLY A O 1
ATOM 2685 N N . GLY A 1 335 ? 33.552 7.593 -29.508 1.00 50.78 335 GLY A N 1
ATOM 2686 C CA . GLY A 1 335 ? 32.471 6.895 -28.804 1.00 50.78 335 GLY A CA 1
ATOM 2687 C C . GLY A 1 335 ? 31.119 7.603 -28.876 1.00 50.78 335 GLY A C 1
ATOM 2688 O O . GLY A 1 335 ? 30.899 8.612 -28.219 1.00 50.78 335 GLY A O 1
ATOM 2689 N N . PHE A 1 336 ? 30.188 7.033 -29.643 1.00 52.56 336 PHE A N 1
ATOM 2690 C CA . PHE A 1 336 ? 28.774 7.432 -29.720 1.00 52.56 336 PHE A CA 1
ATOM 2691 C C . PHE A 1 336 ? 28.013 7.051 -28.427 1.00 52.56 336 PHE A C 1
ATOM 2693 O O . PHE A 1 336 ? 26.976 6.399 -28.459 1.00 52.56 336 PHE A O 1
ATOM 2700 N N . PHE A 1 337 ? 28.546 7.413 -27.260 1.00 58.53 337 PHE A N 1
ATOM 2701 C CA . PHE A 1 337 ? 27.829 7.301 -25.994 1.00 58.53 337 PHE A CA 1
ATOM 2702 C C . PHE A 1 337 ? 27.104 8.620 -25.754 1.00 58.53 337 PHE A C 1
ATOM 2704 O O . PHE A 1 337 ? 27.599 9.506 -25.062 1.00 58.53 337 PHE A O 1
ATOM 2711 N N . MET A 1 338 ? 25.945 8.781 -26.392 1.00 69.56 338 MET A N 1
ATOM 2712 C CA . MET A 1 338 ? 25.072 9.914 -26.102 1.00 69.56 338 MET A CA 1
ATOM 2713 C C . MET A 1 338 ? 24.580 9.819 -24.657 1.00 69.56 338 MET A C 1
ATOM 2715 O O . MET A 1 338 ? 24.142 8.755 -24.205 1.00 69.56 338 MET A O 1
ATOM 2719 N N . SER A 1 339 ? 24.681 10.934 -23.933 1.00 73.19 339 SER A N 1
ATOM 2720 C CA . SER A 1 339 ? 24.223 11.029 -22.550 1.00 73.19 339 SER A CA 1
ATOM 2721 C C . SER A 1 339 ? 22.703 10.831 -22.463 1.00 73.19 339 SER A C 1
ATOM 2723 O O . SER A 1 339 ? 22.008 11.086 -23.448 1.00 73.19 339 SER A O 1
ATOM 2725 N N . PRO A 1 340 ? 22.154 10.415 -21.304 1.00 69.94 340 PRO A N 1
ATOM 2726 C CA . PRO A 1 340 ? 20.706 10.309 -21.098 1.00 69.94 340 PRO A CA 1
ATOM 2727 C C . PRO A 1 340 ? 19.930 11.548 -21.574 1.00 69.94 340 PRO A C 1
ATOM 2729 O O . PRO A 1 340 ? 18.945 11.403 -22.293 1.00 69.94 340 PRO A O 1
ATOM 2732 N N . GLN A 1 341 ? 20.455 12.753 -21.307 1.00 75.69 341 GLN A N 1
ATOM 2733 C CA . GLN A 1 341 ? 19.810 14.014 -21.695 1.00 75.69 341 GLN A CA 1
ATOM 2734 C C . GLN A 1 341 ? 19.725 14.216 -23.215 1.00 75.69 341 GLN A C 1
ATOM 2736 O O . GLN A 1 341 ? 18.793 14.842 -23.708 1.00 75.69 341 GLN A O 1
ATOM 2741 N N . PHE A 1 342 ? 20.690 13.701 -23.985 1.00 81.50 342 PHE A N 1
ATOM 2742 C CA . PHE A 1 342 ? 20.642 13.803 -25.447 1.00 81.50 342 PHE A CA 1
ATOM 2743 C C . PHE A 1 342 ? 19.439 13.037 -25.986 1.00 81.50 342 PHE A C 1
ATOM 2745 O O . PHE A 1 342 ? 18.754 13.499 -26.894 1.00 81.50 342 PHE A O 1
ATOM 2752 N N . TRP A 1 343 ? 19.167 11.876 -25.403 1.00 74.12 343 TRP A N 1
ATOM 2753 C CA . TRP A 1 343 ? 18.087 11.015 -25.852 1.00 74.12 343 TRP A CA 1
ATOM 2754 C C . TRP A 1 343 ? 16.709 11.578 -25.535 1.00 74.12 343 TRP A C 1
ATOM 2756 O O . TRP A 1 343 ? 15.823 11.479 -26.374 1.00 74.12 343 TRP A O 1
ATOM 2766 N N . GLU A 1 344 ? 16.547 12.200 -24.369 1.00 76.69 344 GLU A N 1
ATOM 2767 C CA . GLU A 1 344 ? 15.305 12.889 -23.994 1.00 76.69 344 GLU A CA 1
ATOM 2768 C C . GLU A 1 344 ? 15.002 14.081 -24.916 1.00 76.69 344 GLU A C 1
ATOM 2770 O O . GLU A 1 344 ? 13.852 14.486 -25.040 1.00 76.69 344 GLU A O 1
ATOM 2775 N N . SER A 1 345 ? 16.019 14.616 -25.604 1.00 82.19 345 SER A N 1
ATOM 2776 C CA . SER A 1 345 ? 15.862 15.707 -26.573 1.00 82.19 345 SER A CA 1
ATOM 2777 C C . SER A 1 345 ? 15.544 15.267 -28.007 1.00 82.19 345 SER A C 1
ATOM 2779 O O . SER A 1 345 ? 15.355 16.124 -28.874 1.00 82.19 345 SER A O 1
ATOM 2781 N N . LEU A 1 346 ? 15.518 13.960 -28.297 1.00 85.75 346 LEU A N 1
ATOM 2782 C CA . LEU A 1 346 ? 15.144 13.490 -29.630 1.00 85.75 346 LEU A CA 1
ATOM 2783 C C . LEU A 1 346 ? 13.636 13.685 -29.857 1.00 85.75 346 LEU A C 1
ATOM 2785 O O . LEU A 1 346 ? 12.852 13.469 -28.933 1.00 85.75 346 LEU A O 1
ATOM 2789 N N . PRO A 1 347 ? 13.216 14.082 -31.071 1.00 89.81 347 PRO A N 1
ATOM 2790 C CA . PRO A 1 347 ? 11.799 14.187 -31.392 1.00 89.81 347 PRO A CA 1
ATOM 2791 C C . PRO A 1 347 ? 11.135 12.804 -31.423 1.00 89.81 347 PRO A C 1
ATOM 2793 O O . PRO A 1 347 ? 11.809 11.781 -31.560 1.00 89.81 347 PRO A O 1
ATOM 2796 N N . GLU A 1 348 ? 9.805 12.779 -31.340 1.00 89.06 348 GLU A N 1
ATOM 2797 C CA . GLU A 1 348 ? 9.038 11.551 -31.556 1.00 89.06 348 GLU A CA 1
ATOM 2798 C C . GLU A 1 348 ? 9.207 11.053 -33.007 1.00 89.06 348 GLU A C 1
ATOM 2800 O O . GLU A 1 348 ? 9.172 11.863 -33.941 1.00 89.06 348 GLU A O 1
ATOM 2805 N N . PRO A 1 349 ? 9.377 9.736 -33.225 1.00 92.75 349 PRO A N 1
ATOM 2806 C CA . PRO A 1 349 ? 9.553 9.168 -34.555 1.00 92.75 349 PRO A CA 1
ATOM 2807 C C . PRO A 1 349 ? 8.275 9.271 -35.391 1.00 92.75 349 PRO A C 1
ATOM 2809 O O . PRO A 1 349 ? 7.160 8.993 -34.926 1.00 92.75 349 PRO A O 1
ATOM 2812 N N . THR A 1 350 ? 8.450 9.598 -36.669 1.00 94.56 350 THR A N 1
ATOM 2813 C CA . THR A 1 350 ? 7.366 9.617 -37.657 1.00 94.56 350 THR A CA 1
ATOM 2814 C C . THR A 1 350 ? 6.783 8.218 -37.871 1.00 94.56 350 THR A C 1
ATOM 2816 O O . THR A 1 350 ? 7.416 7.203 -37.581 1.00 94.56 350 THR A O 1
ATOM 2819 N N . ASP A 1 351 ? 5.574 8.125 -38.430 1.00 94.12 351 ASP A N 1
ATOM 2820 C CA . ASP A 1 351 ? 4.925 6.827 -38.682 1.00 94.12 351 ASP A CA 1
ATOM 2821 C C . ASP A 1 351 ? 5.702 5.915 -39.625 1.00 94.12 351 ASP A C 1
ATOM 2823 O O . ASP A 1 351 ? 5.587 4.694 -39.528 1.00 94.12 351 ASP A O 1
ATOM 2827 N N . ALA A 1 352 ? 6.479 6.490 -40.544 1.00 95.50 352 ALA A N 1
ATOM 2828 C CA . ALA A 1 352 ? 7.337 5.720 -41.433 1.00 95.50 352 ALA A CA 1
ATOM 2829 C C . ALA A 1 352 ? 8.525 5.114 -40.671 1.00 95.50 352 ALA A C 1
ATOM 2831 O O . ALA A 1 352 ? 8.814 3.930 -40.827 1.00 95.50 352 ALA A O 1
ATOM 2832 N N . GLU A 1 353 ? 9.175 5.902 -39.814 1.00 94.94 353 GLU A N 1
ATOM 2833 C CA . GLU A 1 353 ? 10.306 5.452 -38.994 1.00 94.94 353 GLU A CA 1
ATOM 2834 C C . GLU A 1 353 ? 9.875 4.415 -37.965 1.00 94.94 353 GLU A C 1
ATOM 2836 O O . GLU A 1 353 ? 10.581 3.431 -37.745 1.00 94.94 353 GLU A O 1
ATOM 2841 N N . TRP A 1 354 ? 8.689 4.608 -37.387 1.00 94.81 354 TRP A N 1
ATOM 2842 C CA . TRP A 1 354 ? 8.101 3.670 -36.445 1.00 94.81 354 TRP A CA 1
ATOM 2843 C C . TRP A 1 354 ? 7.732 2.341 -37.092 1.00 94.81 354 TRP A C 1
ATOM 2845 O O . TRP A 1 354 ? 8.047 1.290 -36.546 1.00 94.81 354 TRP A O 1
ATOM 2855 N N . ARG A 1 355 ? 7.118 2.362 -38.283 1.00 94.50 355 ARG A N 1
ATOM 2856 C CA . ARG A 1 355 ? 6.875 1.130 -39.049 1.00 94.50 355 ARG A CA 1
ATOM 2857 C C . ARG A 1 355 ? 8.180 0.404 -39.360 1.00 94.50 355 ARG A C 1
ATOM 2859 O O . ARG A 1 355 ? 8.259 -0.795 -39.136 1.00 94.50 355 ARG A O 1
ATOM 2866 N N . GLY A 1 356 ? 9.221 1.142 -39.749 1.00 94.88 356 GLY A N 1
ATOM 2867 C CA . GLY A 1 356 ? 10.550 0.570 -39.967 1.00 94.88 356 GLY A CA 1
ATOM 2868 C C . GLY A 1 356 ? 11.146 -0.114 -38.730 1.00 94.88 356 GLY A C 1
ATOM 2869 O O . GLY A 1 356 ? 11.833 -1.117 -38.885 1.00 94.88 356 GLY A O 1
ATOM 2870 N N . LEU A 1 357 ? 10.868 0.393 -37.521 1.00 95.69 357 LEU A N 1
ATOM 2871 C CA . LEU A 1 357 ? 11.233 -0.281 -36.270 1.00 95.69 357 LEU A CA 1
ATOM 2872 C C . LEU A 1 357 ? 10.408 -1.556 -36.065 1.00 95.69 357 LEU A C 1
ATOM 2874 O O . LEU A 1 357 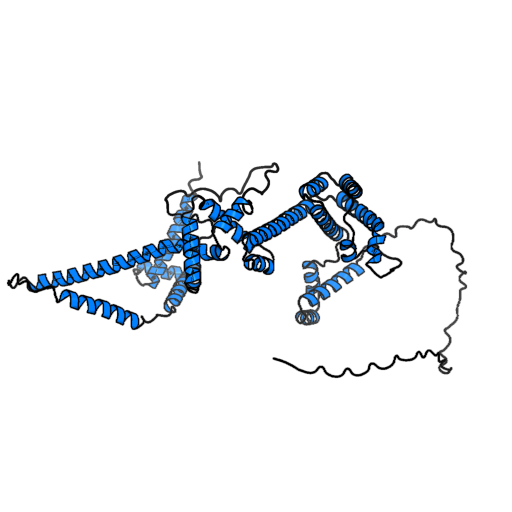? 10.973 -2.621 -35.841 1.00 95.69 357 LEU A O 1
ATOM 2878 N N . LEU A 1 358 ? 9.077 -1.451 -36.139 1.00 95.50 358 LEU A N 1
ATOM 2879 C CA . LEU A 1 358 ? 8.169 -2.570 -35.866 1.00 95.50 358 LEU A CA 1
ATOM 2880 C C . LEU A 1 358 ? 8.368 -3.744 -36.831 1.00 95.50 358 LEU A C 1
ATOM 2882 O O . LEU A 1 358 ? 8.248 -4.899 -36.417 1.00 95.50 358 LEU A O 1
ATOM 2886 N N . ASP A 1 359 ? 8.689 -3.466 -38.094 1.00 95.69 359 ASP A N 1
ATOM 2887 C CA . ASP A 1 359 ? 8.916 -4.482 -39.125 1.00 95.69 359 ASP A CA 1
ATOM 2888 C C . ASP A 1 359 ? 10.128 -5.373 -38.811 1.00 95.69 359 ASP A C 1
ATOM 2890 O O . ASP A 1 359 ? 10.165 -6.526 -39.240 1.00 95.69 359 ASP A O 1
ATOM 2894 N N . GLY A 1 360 ? 11.100 -4.870 -38.042 1.00 94.62 360 GLY A N 1
ATOM 2895 C CA . GLY A 1 360 ? 12.281 -5.629 -37.630 1.00 94.62 360 GLY A CA 1
ATOM 2896 C C . GLY A 1 360 ? 12.227 -6.215 -36.221 1.00 94.62 360 GLY A C 1
ATOM 2897 O O . GLY A 1 360 ? 13.191 -6.864 -35.821 1.00 94.62 360 GLY A O 1
ATOM 2898 N N . LEU A 1 361 ? 11.135 -6.001 -35.481 1.00 95.94 361 LEU A N 1
ATOM 2899 C CA . LEU A 1 361 ? 10.880 -6.666 -34.202 1.00 95.94 361 LEU A CA 1
ATOM 2900 C C . LEU A 1 361 ? 10.226 -8.036 -34.409 1.00 95.94 361 LEU A C 1
ATOM 2902 O O . LEU A 1 361 ? 9.435 -8.226 -35.338 1.00 95.94 361 LEU A O 1
ATOM 2906 N N . SER A 1 362 ? 10.507 -8.956 -33.490 1.00 94.94 362 SER A N 1
ATOM 2907 C CA . SER A 1 362 ? 9.796 -10.218 -33.316 1.00 94.94 362 SER A CA 1
ATOM 2908 C C . SER A 1 362 ? 8.310 -9.982 -33.044 1.00 94.94 362 SER A C 1
ATOM 2910 O O . SER A 1 362 ? 7.915 -8.934 -32.524 1.00 94.94 362 SER A O 1
ATOM 2912 N N . ASP A 1 363 ? 7.475 -10.975 -33.364 1.00 93.88 363 ASP A N 1
ATOM 2913 C CA . ASP A 1 363 ? 6.021 -10.868 -33.195 1.00 93.88 363 ASP A CA 1
ATOM 2914 C C . ASP A 1 363 ? 5.641 -10.558 -31.738 1.00 93.88 363 ASP A C 1
ATOM 2916 O O . ASP A 1 363 ? 4.832 -9.671 -31.489 1.00 93.88 363 ASP A O 1
ATOM 2920 N N . GLY A 1 364 ? 6.312 -11.183 -30.762 1.00 90.19 364 GLY A N 1
ATOM 2921 C CA . GLY A 1 364 ? 6.068 -10.922 -29.340 1.00 90.19 364 GLY A CA 1
ATOM 2922 C C . GLY A 1 364 ? 6.403 -9.488 -28.913 1.00 90.19 364 GLY A C 1
ATOM 2923 O O . GLY A 1 364 ? 5.634 -8.865 -28.180 1.00 90.19 364 GLY A O 1
ATOM 2924 N N . ALA A 1 365 ? 7.523 -8.932 -29.387 1.00 91.56 365 ALA A N 1
ATOM 2925 C CA . ALA A 1 365 ? 7.894 -7.547 -29.100 1.00 91.56 365 ALA A CA 1
ATOM 2926 C C . ALA A 1 365 ? 6.963 -6.555 -29.821 1.00 91.56 365 ALA A C 1
ATOM 2928 O O . ALA A 1 365 ? 6.519 -5.564 -29.236 1.00 91.56 365 ALA A O 1
ATOM 2929 N N . ARG A 1 366 ? 6.605 -6.839 -31.076 1.00 94.62 366 ARG A N 1
ATOM 2930 C CA . ARG A 1 366 ? 5.649 -6.034 -31.841 1.00 94.62 366 ARG A CA 1
ATOM 2931 C C . ARG A 1 366 ? 4.279 -6.002 -31.161 1.00 94.62 366 ARG A C 1
ATOM 2933 O O . ARG A 1 366 ? 3.727 -4.919 -30.971 1.00 94.62 366 ARG A O 1
ATOM 2940 N N . ASP A 1 367 ? 3.767 -7.154 -30.743 1.00 91.88 367 ASP A N 1
ATOM 2941 C CA . ASP A 1 367 ? 2.484 -7.269 -30.049 1.00 91.88 367 ASP A CA 1
ATOM 2942 C C . ASP A 1 367 ? 2.506 -6.536 -28.707 1.00 91.88 367 ASP A C 1
ATOM 2944 O O . ASP A 1 367 ? 1.557 -5.821 -28.376 1.00 91.88 367 ASP A O 1
ATOM 2948 N N . ALA A 1 368 ? 3.608 -6.637 -27.956 1.00 88.75 368 ALA A N 1
ATOM 2949 C CA . ALA A 1 368 ? 3.783 -5.903 -26.707 1.00 88.75 368 ALA A CA 1
ATOM 2950 C C . ALA A 1 368 ? 3.728 -4.379 -26.926 1.00 88.75 368 ALA A C 1
ATOM 2952 O O . ALA A 1 368 ? 3.027 -3.680 -26.192 1.00 88.75 368 ALA A O 1
ATOM 2953 N N . MET A 1 369 ? 4.384 -3.866 -27.974 1.00 91.31 369 MET A N 1
ATOM 2954 C CA . MET A 1 369 ? 4.306 -2.449 -28.347 1.00 91.31 369 MET A CA 1
ATOM 2955 C C . MET A 1 369 ? 2.903 -2.013 -28.773 1.00 91.31 369 MET A C 1
ATOM 2957 O O . MET A 1 369 ? 2.441 -0.938 -28.388 1.00 91.31 369 MET A O 1
ATOM 2961 N N . ILE A 1 370 ? 2.208 -2.827 -29.568 1.00 90.94 370 ILE A N 1
ATOM 2962 C CA . ILE A 1 370 ? 0.842 -2.519 -30.004 1.00 90.94 370 ILE A CA 1
ATOM 2963 C C . ILE A 1 370 ? -0.100 -2.491 -28.793 1.00 90.94 370 ILE A C 1
ATOM 2965 O O . ILE A 1 370 ? -0.932 -1.590 -28.682 1.00 90.94 370 ILE A O 1
ATOM 2969 N N . LYS A 1 371 ? 0.066 -3.429 -27.853 1.00 89.19 371 LYS A N 1
ATOM 2970 C CA . LYS A 1 371 ? -0.768 -3.556 -26.651 1.00 89.19 371 LYS A CA 1
ATOM 2971 C C . LYS A 1 371 ? -0.643 -2.368 -25.696 1.00 89.19 371 LYS A C 1
ATOM 2973 O O . LYS A 1 371 ? -1.628 -2.017 -25.053 1.00 89.19 371 LYS A O 1
ATOM 2978 N N . VAL A 1 372 ? 0.532 -1.742 -25.618 1.00 87.44 372 VAL A N 1
ATOM 2979 C CA . VAL A 1 372 ? 0.766 -0.548 -24.786 1.00 87.44 372 VAL A CA 1
ATOM 2980 C C . VAL A 1 372 ? -0.101 0.650 -25.211 1.00 87.44 372 VAL A C 1
ATOM 2982 O O . VAL A 1 372 ? -0.419 1.504 -24.385 1.00 87.44 372 VAL A O 1
ATOM 2985 N N . GLY A 1 373 ? -0.570 0.682 -26.461 1.00 89.31 373 GLY A N 1
ATOM 2986 C CA . GLY A 1 373 ? -1.579 1.635 -26.913 1.00 89.31 373 GLY A CA 1
ATOM 2987 C C . GLY A 1 373 ? -0.989 2.822 -27.664 1.00 89.31 373 GLY A C 1
ATOM 2988 O O . GLY A 1 373 ? -0.573 2.678 -28.812 1.00 89.31 373 GLY A O 1
ATOM 2989 N N . ASP A 1 374 ? -1.038 4.016 -27.070 1.00 90.56 374 ASP A N 1
ATOM 2990 C CA . ASP A 1 374 ? -0.694 5.248 -27.782 1.00 90.56 374 ASP A CA 1
ATOM 2991 C C . ASP A 1 374 ? 0.812 5.395 -28.076 1.00 90.56 374 ASP A C 1
ATOM 2993 O O . ASP A 1 374 ? 1.673 4.712 -27.515 1.00 90.56 374 ASP A O 1
ATOM 2997 N N . ARG A 1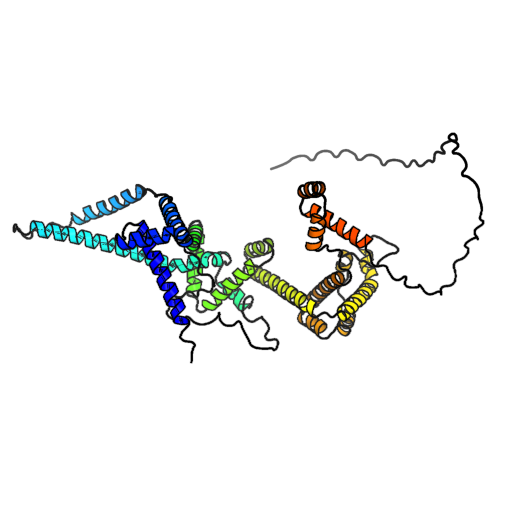 375 ? 1.138 6.316 -28.993 1.00 90.94 375 ARG A N 1
ATOM 2998 C CA . ARG A 1 375 ? 2.513 6.544 -29.462 1.00 90.94 375 ARG A CA 1
ATOM 2999 C C . ARG A 1 375 ? 3.453 7.005 -28.347 1.00 90.94 375 ARG A C 1
ATOM 3001 O O . ARG A 1 375 ? 4.641 6.691 -28.382 1.00 90.94 375 ARG A O 1
ATOM 3008 N N . LYS A 1 376 ? 2.932 7.723 -27.352 1.00 87.50 376 LYS A N 1
ATOM 3009 C CA . LYS A 1 376 ? 3.721 8.236 -26.233 1.00 87.50 376 LYS A CA 1
ATOM 3010 C C . LYS A 1 376 ? 4.125 7.101 -25.293 1.00 87.50 376 LYS A C 1
ATOM 3012 O O . LYS A 1 376 ? 5.298 6.995 -24.941 1.00 87.50 376 LYS A O 1
ATOM 3017 N N . ALA A 1 377 ? 3.188 6.226 -24.939 1.00 86.25 377 ALA A N 1
ATOM 3018 C CA . ALA A 1 377 ? 3.439 5.052 -24.112 1.00 86.25 377 ALA A CA 1
ATOM 3019 C C . ALA A 1 377 ? 4.360 4.050 -24.832 1.00 86.25 377 ALA A C 1
ATOM 3021 O O . ALA A 1 377 ? 5.300 3.520 -24.242 1.00 86.25 377 ALA A O 1
ATOM 3022 N N . GLN A 1 378 ? 4.168 3.877 -26.141 1.00 91.44 378 GLN A N 1
ATOM 3023 C CA . GLN A 1 378 ? 5.068 3.119 -27.010 1.00 91.44 378 GLN A CA 1
ATOM 3024 C C . GLN A 1 378 ? 6.506 3.662 -27.003 1.00 91.44 378 GLN A C 1
ATOM 3026 O O . GLN A 1 378 ? 7.467 2.899 -26.883 1.00 91.44 378 GLN A O 1
ATOM 3031 N N . TRP A 1 379 ? 6.675 4.984 -27.095 1.00 89.62 379 TRP A N 1
ATOM 3032 C CA . TRP A 1 379 ? 7.989 5.625 -27.019 1.00 89.62 379 TRP A CA 1
ATOM 3033 C C . TRP A 1 379 ? 8.645 5.442 -25.643 1.00 89.62 379 TRP A C 1
ATOM 3035 O O . TRP A 1 379 ? 9.837 5.140 -25.553 1.00 89.62 379 TRP A O 1
ATOM 3045 N N . GLN A 1 380 ? 7.863 5.556 -24.565 1.00 86.50 380 GLN A N 1
ATOM 3046 C CA . GLN A 1 380 ? 8.326 5.287 -23.201 1.00 86.50 380 GLN A CA 1
ATOM 3047 C C . GLN A 1 380 ? 8.793 3.838 -23.032 1.00 86.50 380 GLN A C 1
ATOM 3049 O O . GLN A 1 380 ? 9.911 3.618 -22.561 1.00 86.50 380 GLN A O 1
ATOM 3054 N N . MET A 1 381 ? 8.004 2.864 -23.488 1.00 88.19 381 MET A N 1
ATOM 3055 C CA . MET A 1 381 ? 8.382 1.449 -23.508 1.00 88.19 381 MET A CA 1
ATOM 3056 C C . MET A 1 381 ? 9.698 1.231 -24.260 1.00 88.19 381 MET A C 1
ATOM 3058 O O . MET A 1 381 ? 10.626 0.629 -23.725 1.00 88.19 381 MET A O 1
ATOM 3062 N N . LEU A 1 382 ? 9.825 1.796 -25.463 1.00 90.31 382 LEU A N 1
ATOM 3063 C CA . LEU A 1 382 ? 11.037 1.682 -26.270 1.00 90.31 382 LEU A CA 1
ATOM 3064 C C . LEU A 1 382 ? 12.272 2.267 -25.556 1.00 90.31 382 LEU A C 1
ATOM 3066 O O . LEU A 1 382 ? 13.368 1.703 -25.623 1.00 90.31 382 LEU A O 1
ATOM 3070 N N . SER A 1 383 ? 12.110 3.389 -24.851 1.00 85.69 383 SER A N 1
ATOM 3071 C CA . SER A 1 383 ? 13.189 4.008 -24.074 1.00 85.69 383 SER A CA 1
ATOM 3072 C C . SER A 1 383 ? 13.657 3.141 -22.897 1.00 85.69 383 SER A C 1
ATOM 3074 O O . SER A 1 383 ? 14.867 3.073 -22.640 1.00 85.69 383 SER A O 1
ATOM 3076 N N . GLN A 1 384 ? 12.727 2.441 -22.234 1.00 84.56 384 GLN A N 1
ATOM 3077 C CA . GLN A 1 384 ? 13.021 1.500 -21.151 1.00 84.56 384 GLN A CA 1
ATOM 3078 C C . GLN A 1 384 ? 13.687 0.236 -21.692 1.00 84.56 384 GLN A C 1
ATOM 3080 O O . GLN A 1 384 ? 14.745 -0.142 -21.201 1.00 84.56 384 GLN A O 1
ATOM 3085 N N . TRP A 1 385 ? 13.163 -0.351 -22.771 1.00 88.25 385 TRP A N 1
ATOM 3086 C CA . TRP A 1 385 ? 13.791 -1.478 -23.466 1.00 88.25 385 TRP A CA 1
ATOM 3087 C C . TRP A 1 385 ? 15.228 -1.184 -23.871 1.00 88.25 385 TRP A C 1
ATOM 3089 O O . TRP A 1 385 ? 16.125 -1.999 -23.675 1.00 88.25 385 TRP A O 1
ATOM 3099 N N . ARG A 1 386 ? 15.478 0.021 -24.388 1.00 85.94 386 ARG A N 1
ATOM 3100 C CA . ARG A 1 386 ? 16.832 0.484 -24.684 1.00 85.94 386 ARG A CA 1
ATOM 3101 C C . ARG A 1 386 ? 17.686 0.558 -23.421 1.00 85.94 386 ARG A C 1
ATOM 3103 O O . ARG A 1 386 ? 18.860 0.218 -23.494 1.00 85.94 386 ARG A O 1
ATOM 3110 N N . GLN A 1 387 ? 17.157 1.044 -22.298 1.00 80.12 387 GLN A N 1
ATOM 3111 C CA . GLN A 1 387 ? 17.902 1.081 -21.039 1.00 80.12 387 GLN A CA 1
ATOM 3112 C C . GLN A 1 387 ? 18.235 -0.329 -20.548 1.00 80.12 387 GLN A C 1
ATOM 3114 O O . GLN A 1 387 ? 19.401 -0.586 -20.280 1.00 80.12 387 GLN A O 1
ATOM 3119 N N . GLU A 1 388 ? 17.271 -1.248 -20.528 1.00 80.69 388 GLU A N 1
ATOM 3120 C CA . GLU A 1 388 ? 17.513 -2.650 -20.177 1.00 80.69 388 GLU A CA 1
ATOM 3121 C C . GLU A 1 388 ? 18.537 -3.293 -21.112 1.00 80.69 388 GLU A C 1
ATOM 3123 O O . GLU A 1 388 ? 19.473 -3.946 -20.663 1.00 80.69 388 GLU A O 1
ATOM 3128 N N . PHE A 1 389 ? 18.409 -3.076 -22.421 1.00 80.44 389 PHE A N 1
ATOM 3129 C CA . PHE A 1 389 ? 19.334 -3.637 -23.394 1.00 80.44 389 PHE A CA 1
ATOM 3130 C C . PHE A 1 389 ? 20.723 -3.015 -23.290 1.00 80.44 389 PHE A C 1
ATOM 3132 O O . PHE A 1 389 ? 21.721 -3.728 -23.356 1.00 80.44 389 PHE A O 1
ATOM 3139 N N . ARG A 1 390 ? 20.805 -1.699 -23.068 1.00 78.56 390 ARG A N 1
ATOM 3140 C CA . ARG A 1 390 ? 22.061 -1.019 -22.753 1.00 78.56 390 ARG A CA 1
ATOM 3141 C C . ARG A 1 390 ? 22.671 -1.658 -21.522 1.00 78.56 390 ARG A C 1
ATOM 3143 O O . ARG A 1 390 ? 23.828 -2.018 -21.611 1.00 78.56 390 ARG A O 1
ATOM 3150 N N . ASP A 1 391 ? 21.912 -1.840 -20.449 1.00 75.62 391 ASP A N 1
ATOM 3151 C CA . ASP A 1 391 ? 22.388 -2.413 -19.193 1.00 75.62 391 ASP A CA 1
ATOM 3152 C C . ASP A 1 391 ? 22.720 -3.921 -19.332 1.00 75.62 391 ASP A C 1
ATOM 3154 O O . ASP A 1 391 ? 23.531 -4.434 -18.572 1.00 75.62 391 ASP A O 1
ATOM 3158 N N . ARG A 1 392 ? 22.190 -4.638 -20.337 1.00 76.12 392 ARG A N 1
ATOM 3159 C CA . ARG A 1 392 ? 22.603 -6.014 -20.700 1.00 76.12 392 ARG A CA 1
ATOM 3160 C C . ARG A 1 392 ? 23.867 -6.067 -21.571 1.00 76.12 392 ARG A C 1
ATOM 3162 O O . ARG A 1 392 ? 24.714 -6.928 -21.361 1.00 76.12 392 ARG A O 1
ATOM 3169 N N . MET A 1 393 ? 23.988 -5.189 -22.570 1.00 68.62 393 MET A N 1
ATOM 3170 C CA . MET A 1 393 ? 25.088 -5.154 -23.559 1.00 68.62 393 MET A CA 1
ATOM 3171 C C . MET A 1 393 ? 26.332 -4.454 -23.038 1.00 68.62 393 MET A C 1
ATOM 3173 O O . MET A 1 393 ? 27.472 -4.866 -23.241 1.00 68.62 393 MET A O 1
ATOM 3177 N N . MET A 1 394 ? 26.077 -3.339 -22.386 1.00 67.75 394 MET A N 1
ATOM 3178 C CA . MET A 1 394 ? 26.995 -2.634 -21.539 1.00 67.75 394 MET A CA 1
ATOM 3179 C C . MET A 1 394 ? 26.399 -2.849 -20.166 1.00 67.75 394 MET A C 1
ATOM 3181 O O . MET A 1 394 ? 25.745 -1.919 -19.687 1.00 67.75 394 MET A O 1
ATOM 3185 N N . PRO A 1 395 ? 26.595 -4.025 -19.524 1.00 61.97 395 PRO A N 1
ATOM 3186 C CA . PRO A 1 395 ? 26.505 -4.042 -18.084 1.00 61.97 395 PRO A CA 1
ATOM 3187 C C . PRO A 1 395 ? 27.387 -2.885 -17.697 1.00 61.97 395 PRO A C 1
ATOM 3189 O O . PRO A 1 395 ? 28.617 -2.903 -17.840 1.00 61.97 395 PRO A O 1
ATOM 3192 N N . SER A 1 396 ? 26.729 -1.788 -17.307 1.00 53.00 396 SER A N 1
ATOM 3193 C CA . SER A 1 396 ? 27.387 -0.759 -16.558 1.00 53.00 396 SER A CA 1
ATOM 3194 C C . SER A 1 396 ? 28.166 -1.557 -15.537 1.00 53.00 396 SER A C 1
ATOM 3196 O O . SER A 1 396 ? 27.731 -2.635 -15.114 1.00 53.00 396 SER A O 1
ATOM 3198 N N . ARG A 1 397 ? 29.347 -1.094 -15.175 1.00 55.84 397 ARG A N 1
ATOM 3199 C CA . ARG A 1 397 ? 30.018 -1.664 -14.019 1.00 55.84 397 ARG A CA 1
ATOM 3200 C C . ARG A 1 397 ? 29.187 -1.343 -12.752 1.00 55.84 397 ARG A C 1
ATOM 3202 O O . ARG A 1 397 ? 29.692 -0.692 -11.850 1.00 55.84 397 ARG A O 1
ATOM 3209 N N . GLN A 1 398 ? 27.886 -1.656 -12.754 1.00 61.06 398 GLN A N 1
ATOM 3210 C CA . GLN A 1 398 ? 26.992 -1.880 -11.652 1.00 61.06 398 GLN A CA 1
ATOM 3211 C C . GLN A 1 398 ? 27.657 -3.014 -10.922 1.00 61.06 398 GLN A C 1
ATOM 3213 O O . GLN A 1 398 ? 27.644 -4.179 -11.314 1.00 61.06 398 GLN A O 1
ATOM 3218 N N . VAL A 1 399 ? 28.389 -2.580 -9.922 1.00 66.50 399 VAL A N 1
ATOM 3219 C CA . VAL A 1 399 ? 28.985 -3.462 -8.964 1.00 66.50 399 VAL A CA 1
ATOM 3220 C C . VAL A 1 399 ? 27.809 -3.992 -8.167 1.00 66.50 399 VAL A C 1
ATOM 3222 O O . VAL A 1 399 ? 27.147 -3.226 -7.465 1.00 66.50 399 VAL A O 1
ATOM 3225 N N . HIS A 1 400 ? 27.473 -5.263 -8.380 1.00 80.69 400 HIS A N 1
ATOM 3226 C CA . HIS A 1 400 ? 26.429 -5.916 -7.598 1.00 80.69 400 HIS A CA 1
ATOM 3227 C C . HIS A 1 400 ? 26.782 -5.808 -6.111 1.00 80.69 400 HIS A C 1
ATOM 3229 O O . HIS A 1 400 ? 27.966 -5.792 -5.767 1.00 80.69 400 HIS A O 1
ATOM 3235 N N . ASN A 1 401 ? 25.780 -5.736 -5.229 1.00 79.19 401 ASN A N 1
ATOM 3236 C CA . ASN A 1 401 ? 26.032 -5.648 -3.786 1.00 79.19 401 ASN A CA 1
ATOM 3237 C C . ASN A 1 401 ? 26.962 -6.773 -3.308 1.00 79.19 401 ASN A C 1
ATOM 3239 O O . ASN A 1 401 ? 27.892 -6.494 -2.567 1.00 79.19 401 ASN A O 1
ATOM 3243 N N . ASP A 1 402 ? 26.814 -7.981 -3.843 1.00 83.06 402 ASP A N 1
ATOM 3244 C CA . ASP A 1 402 ? 27.671 -9.130 -3.534 1.00 83.06 402 ASP A CA 1
ATOM 3245 C C . ASP A 1 402 ? 29.150 -8.880 -3.901 1.00 83.06 402 ASP A C 1
ATOM 3247 O O . ASP A 1 402 ? 30.067 -9.315 -3.210 1.00 83.06 402 ASP A O 1
ATOM 3251 N N . GLN A 1 403 ? 29.409 -8.129 -4.980 1.00 86.56 403 GLN A N 1
ATOM 3252 C CA . GLN A 1 403 ? 30.763 -7.720 -5.371 1.00 86.56 403 GLN A CA 1
ATOM 3253 C C . GLN A 1 403 ? 31.305 -6.608 -4.465 1.00 86.56 403 GLN A C 1
ATOM 3255 O O . GLN A 1 403 ? 32.507 -6.569 -4.206 1.00 86.56 403 GLN A O 1
ATOM 3260 N N . LEU A 1 404 ? 30.439 -5.706 -3.987 1.00 92.19 404 LEU A N 1
ATOM 3261 C CA . LEU A 1 404 ? 30.813 -4.691 -2.998 1.00 92.19 404 LEU A CA 1
ATOM 3262 C C . LEU A 1 404 ? 31.153 -5.339 -1.656 1.00 92.19 404 LEU A C 1
ATOM 3264 O O . LEU A 1 404 ? 32.149 -4.958 -1.052 1.00 92.19 404 LEU A O 1
ATOM 3268 N N . GLU A 1 405 ? 30.360 -6.319 -1.225 1.00 91.31 405 GLU A N 1
ATOM 3269 C CA . GLU A 1 405 ? 30.551 -7.074 0.014 1.00 91.31 405 GLU A CA 1
ATOM 3270 C C . GLU A 1 405 ? 31.833 -7.906 -0.048 1.00 91.31 405 GLU A C 1
ATOM 3272 O O . GLU A 1 405 ? 32.688 -7.771 0.822 1.00 91.31 405 GLU A O 1
ATOM 3277 N N . SER A 1 406 ? 32.055 -8.636 -1.147 1.00 93.38 406 SER A N 1
ATOM 3278 C CA . SER A 1 406 ? 33.310 -9.360 -1.386 1.00 93.38 406 SER A CA 1
ATOM 3279 C C . SER A 1 406 ? 34.530 -8.436 -1.349 1.00 93.38 406 SER A C 1
ATOM 3281 O O . SER A 1 406 ? 35.534 -8.774 -0.723 1.00 93.38 406 SER A O 1
ATOM 3283 N N . VAL A 1 407 ? 34.467 -7.256 -1.978 1.00 95.00 407 VAL A N 1
ATOM 3284 C CA . VAL A 1 407 ? 35.581 -6.301 -1.916 1.00 95.00 407 VAL A CA 1
ATOM 3285 C C . VAL A 1 407 ? 35.731 -5.700 -0.530 1.00 95.00 407 VAL A C 1
ATOM 3287 O O . VAL A 1 407 ? 36.863 -5.555 -0.077 1.00 95.00 407 VAL A O 1
ATOM 3290 N N . TYR A 1 408 ? 34.636 -5.370 0.153 1.00 95.62 408 TYR A N 1
ATOM 3291 C CA . TYR A 1 408 ? 34.683 -4.868 1.520 1.00 95.62 408 TYR A CA 1
ATOM 3292 C C . TYR A 1 408 ? 35.354 -5.888 2.439 1.00 95.62 408 TYR A C 1
ATOM 3294 O O . TYR A 1 408 ? 36.261 -5.519 3.181 1.00 95.62 408 TYR A O 1
ATOM 3302 N N . ASP A 1 409 ? 35.000 -7.168 2.335 1.00 96.00 409 ASP A N 1
ATOM 3303 C CA . ASP A 1 409 ? 35.555 -8.236 3.161 1.00 96.00 409 ASP A CA 1
ATOM 3304 C C . ASP A 1 409 ? 37.059 -8.428 2.993 1.00 96.00 409 ASP A C 1
ATOM 3306 O O . ASP A 1 409 ? 37.756 -8.673 3.984 1.00 96.00 409 ASP A O 1
ATOM 3310 N N . GLU A 1 410 ? 37.567 -8.224 1.781 1.00 95.56 410 GLU A N 1
ATOM 3311 C CA . GLU A 1 410 ? 38.991 -8.289 1.454 1.00 95.56 410 GLU A CA 1
ATOM 3312 C C . GLU A 1 410 ? 39.802 -7.067 1.925 1.00 95.56 410 GLU A C 1
ATOM 3314 O O . GLU A 1 410 ? 41.037 -7.114 1.934 1.00 95.56 410 GLU A O 1
ATOM 3319 N N . LEU A 1 411 ? 39.153 -5.964 2.318 1.00 95.88 411 LEU A N 1
ATOM 3320 C CA . LEU A 1 411 ? 39.854 -4.781 2.821 1.00 95.88 411 LEU A CA 1
ATOM 3321 C C . LEU A 1 411 ? 40.476 -5.029 4.200 1.00 95.88 411 LEU A C 1
ATOM 3323 O O . LEU A 1 411 ? 39.952 -5.754 5.047 1.00 95.88 411 LEU A O 1
ATOM 3327 N N . SER A 1 412 ? 41.596 -4.351 4.463 1.00 96.75 412 SER A N 1
ATOM 3328 C CA . SER A 1 412 ? 42.231 -4.380 5.779 1.00 96.75 412 SER A CA 1
ATOM 3329 C C . SER A 1 412 ? 41.312 -3.790 6.856 1.00 96.75 412 SER A C 1
ATOM 3331 O O . SER A 1 412 ? 40.517 -2.884 6.600 1.00 96.75 412 SER A O 1
ATOM 3333 N N . ASN A 1 413 ? 41.471 -4.248 8.101 1.00 96.31 413 ASN A N 1
ATOM 3334 C CA . ASN A 1 413 ? 40.684 -3.755 9.240 1.00 96.31 413 ASN A CA 1
ATOM 3335 C C . ASN A 1 413 ? 40.792 -2.233 9.436 1.00 96.31 413 ASN A C 1
ATOM 3337 O O . ASN A 1 413 ? 39.853 -1.601 9.910 1.00 96.31 413 ASN A O 1
ATOM 3341 N N . GLU A 1 414 ? 41.933 -1.636 9.086 1.00 96.00 414 GLU A N 1
ATOM 3342 C CA . GLU A 1 414 ? 42.116 -0.184 9.133 1.00 96.00 414 GLU A CA 1
ATOM 3343 C C . GLU A 1 414 ? 41.239 0.527 8.098 1.00 96.00 414 GLU A C 1
ATOM 3345 O O . GLU A 1 414 ? 40.568 1.501 8.433 1.00 96.00 414 GLU A O 1
ATOM 3350 N N . LYS A 1 415 ? 41.165 -0.006 6.871 1.00 95.25 415 LYS A N 1
ATOM 3351 C CA . LYS A 1 415 ? 40.369 0.591 5.797 1.00 95.25 415 LYS A CA 1
ATOM 3352 C C . LYS A 1 415 ? 38.868 0.388 5.998 1.00 95.25 415 LYS A C 1
ATOM 3354 O O . LYS A 1 415 ? 38.107 1.311 5.725 1.00 95.25 415 LYS A O 1
ATOM 3359 N N . LYS A 1 416 ? 38.452 -0.754 6.561 1.00 96.62 416 LYS A N 1
ATOM 3360 C CA . LYS A 1 416 ? 37.065 -0.983 7.011 1.00 96.62 416 LYS A CA 1
ATOM 3361 C C . LYS A 1 416 ? 36.626 0.084 8.021 1.00 96.62 416 LYS A C 1
ATOM 3363 O O . LYS A 1 416 ? 35.638 0.767 7.795 1.00 96.62 416 LYS A O 1
ATOM 3368 N N . ARG A 1 417 ? 37.446 0.351 9.048 1.00 95.19 417 ARG A N 1
ATOM 3369 C CA . ARG A 1 417 ? 37.188 1.413 10.047 1.00 95.19 417 ARG A CA 1
ATOM 3370 C C . ARG A 1 417 ? 37.157 2.829 9.470 1.00 95.19 417 ARG A C 1
ATOM 3372 O O . ARG A 1 417 ? 36.585 3.721 10.093 1.00 95.19 417 ARG A O 1
ATOM 3379 N N . GLU A 1 418 ? 37.849 3.074 8.361 1.00 94.88 418 GLU A N 1
ATOM 3380 C CA . GLU A 1 418 ? 37.791 4.351 7.646 1.00 94.88 418 GLU A CA 1
ATOM 3381 C C . GLU A 1 418 ? 36.484 4.469 6.853 1.00 94.88 418 GLU A C 1
ATOM 3383 O O . GLU A 1 418 ? 35.836 5.510 6.907 1.00 94.88 418 GLU A O 1
ATOM 3388 N N . LEU A 1 419 ? 36.068 3.386 6.189 1.00 94.56 419 LEU A N 1
ATOM 3389 C CA . LEU A 1 419 ? 34.813 3.316 5.444 1.00 94.56 419 LEU A CA 1
ATOM 3390 C C . LEU A 1 419 ? 33.590 3.417 6.352 1.00 94.56 419 LEU A C 1
ATOM 3392 O O . LEU A 1 419 ? 32.665 4.143 6.013 1.00 94.56 419 LEU A O 1
ATOM 3396 N N . ASP A 1 420 ? 33.606 2.789 7.529 1.00 94.62 420 ASP A N 1
ATOM 3397 C CA . ASP A 1 420 ? 32.495 2.845 8.493 1.00 94.62 420 ASP A CA 1
ATOM 3398 C C . ASP A 1 420 ? 32.218 4.267 9.018 1.00 94.62 420 ASP A C 1
ATOM 3400 O O . ASP A 1 420 ? 31.180 4.522 9.627 1.00 94.62 420 ASP A O 1
ATOM 3404 N N . LYS A 1 421 ? 33.148 5.207 8.797 1.00 95.56 421 LYS A N 1
ATOM 3405 C CA . LYS A 1 421 ? 32.981 6.627 9.139 1.00 95.56 421 LYS A CA 1
ATOM 3406 C C . LYS A 1 421 ? 32.402 7.462 7.994 1.00 95.56 421 LYS A C 1
ATOM 3408 O O . LYS A 1 421 ? 32.085 8.627 8.224 1.00 95.56 421 LYS A O 1
ATOM 3413 N N . MET A 1 422 ? 32.317 6.918 6.780 1.00 95.69 422 MET A N 1
ATOM 3414 C CA . MET A 1 422 ? 31.774 7.606 5.607 1.00 95.69 422 MET A CA 1
ATOM 3415 C C . MET A 1 422 ? 30.252 7.460 5.544 1.00 95.69 422 MET A C 1
ATOM 3417 O O . MET A 1 422 ? 29.670 6.554 6.144 1.00 95.69 422 MET A O 1
ATOM 3421 N N . LEU A 1 423 ? 29.590 8.341 4.789 1.00 94.31 423 LEU A N 1
ATOM 3422 C CA . LEU A 1 423 ? 28.170 8.158 4.489 1.00 94.31 423 LEU A CA 1
ATOM 3423 C C . LEU A 1 423 ? 27.971 6.891 3.629 1.00 94.31 423 LEU A C 1
ATOM 3425 O O . LEU A 1 423 ? 28.834 6.583 2.802 1.00 94.31 423 LEU A O 1
ATOM 3429 N N . PRO A 1 424 ? 26.835 6.174 3.754 1.00 86.38 424 PRO A N 1
ATOM 3430 C CA . PRO A 1 424 ? 26.596 4.931 3.012 1.00 86.38 424 PRO A CA 1
ATOM 3431 C C . PRO A 1 424 ? 26.784 5.053 1.491 1.00 86.38 424 PRO A C 1
ATOM 3433 O O . PRO A 1 424 ? 27.335 4.154 0.859 1.00 86.38 424 PRO A O 1
ATOM 3436 N N . GLU A 1 425 ? 26.392 6.186 0.902 1.00 74.81 425 GLU A N 1
ATOM 3437 C CA . GLU A 1 425 ? 26.554 6.441 -0.536 1.00 74.81 425 GLU A CA 1
ATOM 3438 C C . GLU A 1 425 ? 28.023 6.650 -0.941 1.00 74.81 425 GLU A C 1
ATOM 3440 O O . GLU A 1 425 ? 28.464 6.152 -1.977 1.00 74.81 425 GLU A O 1
ATOM 3445 N N . GLU A 1 426 ? 28.813 7.332 -0.104 1.00 87.94 426 GLU A N 1
ATOM 3446 C CA . GLU A 1 426 ? 30.247 7.549 -0.347 1.00 87.94 426 GLU A CA 1
ATOM 3447 C C . GLU A 1 426 ? 31.026 6.235 -0.241 1.00 87.94 426 GLU A C 1
ATOM 3449 O O . GLU A 1 426 ? 31.881 5.944 -1.080 1.00 87.94 426 GLU A O 1
ATOM 3454 N N . MET A 1 427 ? 30.681 5.406 0.749 1.00 93.81 427 MET A N 1
ATOM 3455 C CA . MET A 1 427 ? 31.228 4.060 0.907 1.00 93.81 427 MET A CA 1
ATOM 3456 C C . MET A 1 427 ? 30.911 3.192 -0.318 1.00 93.81 427 MET A C 1
ATOM 3458 O O . MET A 1 427 ? 31.808 2.548 -0.869 1.00 93.81 427 MET A O 1
ATOM 3462 N N . LYS A 1 428 ? 29.652 3.197 -0.775 1.00 85.50 428 LYS A N 1
ATOM 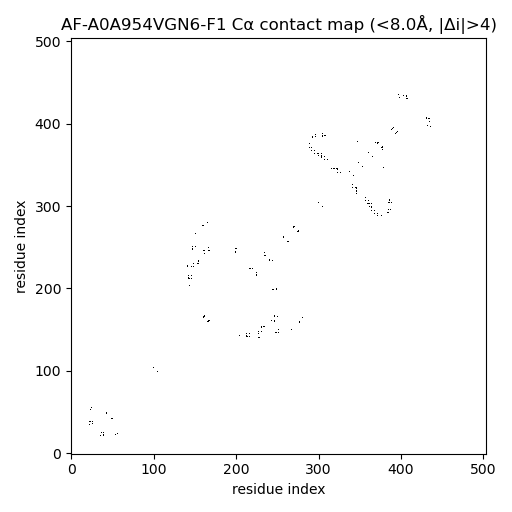3463 C CA . LYS A 1 428 ? 29.210 2.425 -1.941 1.00 85.50 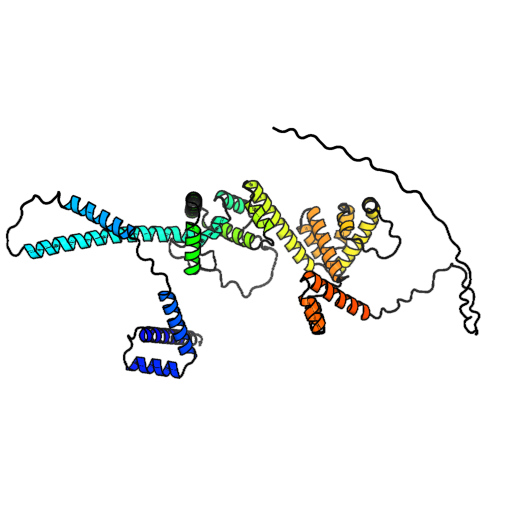428 LYS A CA 1
ATOM 3464 C C . LYS A 1 428 ? 29.953 2.841 -3.208 1.00 85.50 428 LYS A C 1
ATOM 3466 O O . LYS A 1 428 ? 30.426 1.978 -3.945 1.00 85.50 428 LYS A O 1
ATOM 3471 N N . GLU A 1 429 ? 30.114 4.142 -3.443 1.00 85.88 429 GLU A N 1
ATOM 3472 C CA . GLU A 1 429 ? 30.842 4.658 -4.607 1.00 85.88 429 GLU A CA 1
ATOM 3473 C C . GLU A 1 429 ? 32.348 4.349 -4.532 1.00 85.88 429 GLU A C 1
ATOM 3475 O O . GLU A 1 429 ? 32.963 4.006 -5.548 1.00 85.88 429 GLU A O 1
ATOM 3480 N N . TYR A 1 430 ? 32.944 4.395 -3.335 1.00 93.44 430 TYR A N 1
ATOM 3481 C CA . TYR A 1 430 ? 34.339 4.009 -3.113 1.00 93.44 430 TYR A CA 1
ATOM 3482 C C . TYR A 1 430 ? 34.582 2.526 -3.429 1.00 93.44 430 TYR A C 1
ATOM 3484 O O . TYR A 1 430 ? 35.452 2.197 -4.240 1.00 93.44 430 TYR A O 1
ATOM 3492 N N . LEU A 1 431 ? 33.775 1.631 -2.851 1.00 93.50 431 LEU A N 1
ATOM 3493 C CA . LEU A 1 431 ? 33.840 0.191 -3.119 1.00 93.50 431 LEU A CA 1
ATOM 3494 C C . LEU A 1 431 ? 33.553 -0.115 -4.595 1.00 93.50 431 LEU A C 1
ATOM 3496 O O . LEU A 1 431 ? 34.249 -0.925 -5.216 1.00 93.50 431 LEU A O 1
ATOM 3500 N N . ALA A 1 432 ? 32.592 0.594 -5.194 1.00 87.69 432 ALA A N 1
ATOM 3501 C CA . ALA A 1 432 ? 32.290 0.448 -6.606 1.00 87.69 432 ALA A CA 1
ATOM 3502 C C . ALA A 1 432 ? 33.489 0.838 -7.481 1.00 87.69 432 ALA A C 1
ATOM 3504 O O . ALA A 1 432 ? 33.771 0.163 -8.468 1.00 87.69 432 ALA A O 1
ATOM 3505 N N . ASN A 1 433 ? 34.226 1.898 -7.142 1.00 90.50 433 ASN A N 1
ATOM 3506 C CA . ASN A 1 433 ? 35.432 2.281 -7.878 1.00 90.50 433 ASN A CA 1
ATOM 3507 C C . ASN A 1 433 ? 36.531 1.212 -7.803 1.00 90.50 433 ASN A C 1
ATOM 3509 O O . ASN A 1 433 ? 37.135 0.916 -8.835 1.00 90.50 433 ASN A O 1
ATOM 3513 N N . ILE A 1 434 ? 36.726 0.563 -6.651 1.00 93.00 434 ILE A N 1
ATOM 3514 C CA . ILE A 1 434 ? 37.700 -0.533 -6.509 1.00 93.00 434 ILE A CA 1
ATOM 3515 C C . ILE A 1 434 ? 37.340 -1.713 -7.418 1.00 93.00 434 ILE A C 1
ATOM 3517 O O . ILE A 1 434 ? 38.194 -2.205 -8.161 1.00 93.00 434 ILE A O 1
ATOM 3521 N N . VAL A 1 435 ? 36.076 -2.151 -7.426 1.00 90.00 435 VAL A N 1
ATOM 3522 C CA . VAL A 1 435 ? 35.646 -3.234 -8.329 1.00 90.00 435 VAL A CA 1
ATOM 3523 C C . VAL A 1 435 ? 35.822 -2.825 -9.791 1.00 90.00 435 VAL A C 1
ATOM 3525 O O . VAL A 1 435 ? 36.304 -3.614 -10.606 1.00 90.00 435 VAL A O 1
ATOM 3528 N N . ARG A 1 436 ? 35.508 -1.571 -10.139 1.00 82.88 436 ARG A N 1
ATOM 3529 C CA . ARG A 1 436 ? 35.711 -1.046 -11.497 1.00 82.88 436 ARG A CA 1
ATOM 3530 C C . ARG A 1 436 ? 37.179 -1.054 -11.917 1.00 82.88 436 ARG A C 1
ATOM 3532 O O . ARG A 1 436 ? 37.460 -1.303 -13.091 1.00 82.88 436 ARG A O 1
ATOM 3539 N N . GLU A 1 437 ? 38.098 -0.757 -11.005 1.00 86.19 437 GLU A N 1
ATOM 3540 C CA . GLU A 1 437 ? 39.541 -0.812 -11.249 1.00 86.19 437 GLU A CA 1
ATOM 3541 C C . GLU A 1 437 ? 40.035 -2.246 -11.430 1.00 86.19 437 GLU A C 1
ATOM 3543 O O . GLU A 1 437 ? 40.757 -2.507 -12.394 1.00 86.19 437 GLU A O 1
ATOM 3548 N N . ARG A 1 438 ? 39.571 -3.193 -10.606 1.00 88.69 438 ARG A N 1
ATOM 3549 C CA . ARG A 1 438 ? 39.879 -4.623 -10.782 1.00 88.69 438 ARG A CA 1
ATOM 3550 C C . ARG A 1 438 ? 39.391 -5.151 -12.125 1.00 88.69 438 ARG A C 1
ATOM 3552 O O . ARG A 1 438 ? 40.182 -5.679 -12.894 1.00 88.69 438 ARG A O 1
ATOM 3559 N N . GLN A 1 439 ? 38.140 -4.874 -12.487 1.00 81.69 439 GLN A N 1
ATOM 3560 C CA . GLN A 1 439 ? 37.582 -5.255 -13.790 1.00 81.69 439 GLN A CA 1
ATOM 3561 C C . GLN A 1 439 ? 38.325 -4.618 -14.980 1.00 81.69 439 GLN A C 1
ATOM 3563 O O . GLN A 1 439 ? 38.318 -5.160 -16.084 1.00 81.69 439 GLN A O 1
ATOM 3568 N N . ARG A 1 440 ? 38.951 -3.443 -14.800 1.00 78.12 440 ARG A N 1
ATOM 3569 C CA . ARG A 1 440 ? 39.820 -2.831 -15.823 1.00 78.12 440 ARG A CA 1
ATOM 3570 C C . ARG A 1 440 ? 41.165 -3.542 -15.921 1.00 78.12 440 ARG A C 1
ATOM 3572 O O . ARG A 1 440 ? 41.644 -3.722 -17.038 1.00 78.12 440 ARG A O 1
ATOM 3579 N N . ALA A 1 441 ? 41.755 -3.913 -14.787 1.00 82.38 441 ALA A N 1
ATOM 3580 C CA . ALA A 1 441 ? 43.015 -4.649 -14.728 1.00 82.38 441 ALA A CA 1
ATOM 3581 C C . ALA A 1 441 ? 42.871 -6.080 -15.277 1.00 82.38 441 ALA A C 1
ATOM 3583 O O . ALA A 1 441 ? 43.775 -6.576 -15.942 1.00 82.38 441 ALA A O 1
ATOM 3584 N N . GLU A 1 442 ? 41.710 -6.698 -15.063 1.00 75.56 442 GLU A N 1
ATOM 3585 C CA . GLU A 1 442 ? 41.350 -8.049 -15.512 1.00 75.56 442 GLU A CA 1
ATOM 3586 C C . GLU A 1 442 ? 40.694 -8.086 -16.903 1.00 75.56 442 GLU A C 1
ATOM 3588 O O . GLU A 1 442 ? 40.281 -9.149 -17.366 1.00 75.56 442 GLU A O 1
ATOM 3593 N N . GLY A 1 443 ? 40.568 -6.934 -17.575 1.00 63.62 443 GLY A N 1
ATOM 3594 C CA . GLY A 1 443 ? 39.837 -6.811 -18.834 1.00 63.62 443 GLY A CA 1
ATOM 3595 C C . GLY A 1 443 ? 40.256 -7.861 -19.877 1.00 63.62 443 GLY A C 1
ATOM 3596 O O . GLY A 1 443 ? 41.430 -8.232 -19.948 1.00 63.62 443 GLY A O 1
ATOM 3597 N N . PRO A 1 444 ? 39.311 -8.331 -20.718 1.00 49.16 444 PRO A N 1
ATOM 3598 C CA . PRO A 1 444 ? 39.524 -9.473 -21.595 1.00 49.16 444 PRO A CA 1
ATOM 3599 C C . PRO A 1 444 ? 40.734 -9.209 -22.478 1.00 49.16 444 PRO A C 1
ATOM 3601 O O . PRO A 1 444 ? 40.854 -8.126 -23.059 1.00 49.16 444 PRO A O 1
ATOM 3604 N N . ASN A 1 445 ? 41.611 -10.206 -22.586 1.00 51.88 445 ASN A N 1
ATOM 3605 C CA . ASN A 1 445 ? 42.709 -10.238 -23.538 1.00 51.88 445 ASN A CA 1
ATOM 3606 C C . ASN A 1 445 ? 42.092 -10.086 -24.940 1.00 51.88 445 ASN A C 1
ATOM 3608 O O . ASN A 1 445 ? 41.677 -11.069 -25.552 1.00 51.88 445 ASN A O 1
ATOM 3612 N N . ARG A 1 446 ? 41.877 -8.843 -25.397 1.00 46.34 446 ARG A N 1
ATOM 3613 C CA . ARG A 1 446 ? 41.171 -8.568 -26.649 1.00 46.34 446 ARG A CA 1
ATOM 3614 C C . ARG A 1 446 ? 41.968 -9.284 -27.734 1.00 46.34 446 ARG A C 1
ATOM 3616 O O . ARG A 1 446 ? 43.146 -8.946 -27.889 1.00 46.34 446 ARG A O 1
ATOM 3623 N N . PRO A 1 447 ? 41.393 -10.234 -28.497 1.00 40.78 447 PRO A N 1
ATOM 3624 C CA . PRO A 1 447 ? 42.061 -10.675 -29.705 1.00 40.78 447 PRO A CA 1
ATOM 3625 C C . PRO A 1 447 ? 42.320 -9.405 -30.510 1.00 40.78 447 PRO A C 1
ATOM 3627 O O . PRO A 1 447 ? 41.401 -8.616 -30.747 1.00 40.78 447 PRO A O 1
ATOM 3630 N N . ARG A 1 448 ? 43.590 -9.145 -30.844 1.00 41.38 448 ARG A N 1
ATOM 3631 C CA . ARG A 1 448 ? 43.938 -8.134 -31.840 1.00 41.38 448 ARG A CA 1
ATOM 3632 C C . ARG A 1 448 ? 43.111 -8.485 -33.067 1.00 41.38 448 ARG A C 1
ATOM 3634 O O . ARG A 1 448 ? 43.466 -9.416 -33.779 1.00 41.38 448 ARG A O 1
ATOM 3641 N N . ILE A 1 449 ? 42.003 -7.780 -33.286 1.00 36.97 449 ILE A N 1
ATOM 3642 C CA . ILE A 1 449 ? 41.325 -7.795 -34.573 1.00 36.97 449 ILE A CA 1
ATOM 3643 C C . ILE A 1 449 ? 42.408 -7.320 -35.542 1.00 36.97 449 ILE A C 1
ATOM 3645 O O . ILE A 1 449 ? 42.893 -6.194 -35.374 1.00 36.97 449 ILE A O 1
ATOM 3649 N N . PRO A 1 450 ? 42.878 -8.165 -36.476 1.00 38.34 450 PRO A N 1
ATOM 3650 C CA . PRO A 1 450 ? 43.822 -7.721 -37.476 1.00 38.34 450 PRO A CA 1
ATOM 3651 C C . PRO A 1 450 ? 43.060 -6.696 -38.306 1.00 38.34 450 PRO A C 1
ATOM 3653 O O . PRO A 1 450 ? 42.198 -7.049 -39.108 1.00 38.34 450 PRO A O 1
ATOM 3656 N N . PHE A 1 451 ? 43.322 -5.412 -38.075 1.00 39.66 451 PHE A N 1
ATOM 3657 C CA . PHE A 1 451 ? 42.999 -4.406 -39.070 1.00 39.66 451 PHE A CA 1
ATOM 3658 C C . PHE A 1 451 ? 43.765 -4.819 -40.326 1.00 39.66 451 PHE A C 1
ATOM 3660 O O . PHE A 1 451 ? 44.997 -4.815 -40.341 1.00 39.66 451 PHE A O 1
ATOM 3667 N N . GLY A 1 452 ? 43.020 -5.304 -41.320 1.00 37.84 452 GLY A N 1
ATOM 3668 C CA . GLY A 1 452 ? 43.569 -5.800 -42.571 1.00 37.84 452 GLY A CA 1
ATOM 3669 C C . GLY A 1 452 ? 44.429 -4.741 -43.271 1.00 37.84 452 GLY A C 1
ATOM 3670 O O . GLY A 1 452 ? 44.204 -3.539 -43.100 1.00 37.84 452 GLY A O 1
ATOM 3671 N N . PRO A 1 453 ? 45.423 -5.165 -44.066 1.00 46.00 453 PRO A N 1
ATOM 3672 C CA . PRO A 1 453 ? 46.271 -4.252 -44.809 1.00 46.00 453 PRO A CA 1
ATOM 3673 C C . PRO A 1 453 ? 45.489 -3.733 -46.021 1.00 46.00 453 PRO A C 1
ATOM 3675 O O . PRO A 1 453 ? 45.126 -4.509 -46.900 1.00 46.00 453 PRO A O 1
ATOM 3678 N N . GLY A 1 454 ? 45.224 -2.428 -46.094 1.00 46.88 454 GLY A N 1
ATOM 3679 C CA . GLY A 1 454 ? 44.610 -1.868 -47.300 1.00 46.88 454 GLY A CA 1
ATOM 3680 C C . GLY A 1 454 ? 44.032 -0.470 -47.150 1.00 46.88 454 GLY A C 1
ATOM 3681 O O . GLY A 1 454 ? 42.821 -0.297 -47.189 1.00 46.88 454 GLY A O 1
ATOM 3682 N N . GLY A 1 455 ? 44.894 0.536 -47.029 1.00 35.34 455 GLY A N 1
ATOM 3683 C CA . GLY A 1 455 ? 44.519 1.940 -47.199 1.00 35.34 455 GLY A CA 1
ATOM 3684 C C . GLY A 1 455 ? 45.756 2.760 -47.569 1.00 35.34 455 GLY A C 1
ATOM 3685 O O . GLY A 1 455 ? 46.622 2.928 -46.712 1.00 35.34 455 GLY A O 1
ATOM 3686 N N . PRO A 1 456 ? 45.908 3.211 -48.828 1.00 55.28 456 PRO A N 1
ATOM 3687 C CA . PRO A 1 456 ? 47.115 3.879 -49.289 1.00 55.28 456 PRO A CA 1
ATOM 3688 C C . PRO A 1 456 ? 47.060 5.380 -48.989 1.00 55.28 456 PRO A C 1
ATOM 3690 O O . PRO A 1 456 ? 46.053 6.036 -49.241 1.00 55.28 456 PRO A O 1
ATOM 3693 N N . GLY A 1 457 ? 48.188 5.935 -48.545 1.00 46.09 457 GLY A N 1
ATOM 3694 C CA . GLY A 1 457 ? 48.467 7.367 -48.665 1.00 46.09 457 GLY A CA 1
ATOM 3695 C C . GLY A 1 457 ? 48.624 8.108 -47.341 1.00 46.09 457 GLY A C 1
ATOM 3696 O O . GLY A 1 457 ? 47.666 8.630 -46.785 1.00 46.09 457 GLY A O 1
ATOM 3697 N N . GLY A 1 458 ? 49.869 8.231 -46.885 1.00 36.81 458 GLY A N 1
ATOM 3698 C CA . GLY A 1 458 ? 50.262 9.135 -45.805 1.00 36.81 458 GLY A CA 1
ATOM 3699 C C . GLY A 1 458 ? 51.785 9.125 -45.644 1.00 36.81 458 GLY A C 1
ATOM 3700 O O . GLY A 1 458 ? 52.319 8.099 -45.231 1.00 36.81 458 GLY A O 1
ATOM 3701 N N . PRO A 1 459 ? 52.509 10.187 -46.040 1.00 47.53 459 PRO A N 1
ATOM 3702 C CA . PRO A 1 459 ? 53.929 10.095 -46.363 1.00 47.53 459 PRO A CA 1
ATOM 3703 C C . PRO A 1 459 ? 54.855 10.244 -45.148 1.00 47.53 459 PRO A C 1
ATOM 3705 O O . PRO A 1 459 ? 54.699 11.149 -44.334 1.00 47.53 459 PRO A O 1
ATOM 3708 N N . GLY A 1 460 ? 55.910 9.422 -45.139 1.00 39.78 460 GLY A N 1
ATOM 3709 C CA . GLY A 1 460 ? 57.249 9.841 -44.717 1.00 39.78 460 GLY A CA 1
ATOM 3710 C C . GLY A 1 460 ? 57.629 9.640 -43.250 1.00 39.78 460 GLY A C 1
ATOM 3711 O O . GLY A 1 460 ? 57.890 10.614 -42.552 1.00 39.78 460 GLY A O 1
ATOM 3712 N N . MET A 1 461 ? 57.803 8.389 -42.809 1.00 42.53 461 MET A N 1
ATOM 3713 C CA . MET A 1 461 ? 58.734 8.113 -41.707 1.00 42.53 461 MET A CA 1
ATOM 3714 C C . MET A 1 461 ? 60.168 8.037 -42.246 1.00 42.53 461 MET A C 1
ATOM 3716 O O . MET A 1 461 ? 60.464 7.282 -43.171 1.00 42.53 461 MET A O 1
ATOM 3720 N N . ARG A 1 462 ? 61.050 8.851 -41.657 1.00 46.00 462 ARG A N 1
ATOM 3721 C CA . ARG A 1 462 ? 62.510 8.784 -41.817 1.00 46.00 462 ARG A CA 1
ATOM 3722 C C . ARG A 1 462 ? 63.058 7.476 -41.219 1.00 46.00 462 ARG A C 1
ATOM 3724 O O . ARG A 1 462 ? 62.494 6.997 -40.236 1.00 46.00 462 ARG A O 1
ATOM 3731 N N . PRO A 1 463 ? 64.153 6.922 -41.766 1.00 49.78 463 PRO A N 1
ATOM 3732 C CA . PRO A 1 463 ? 64.748 5.693 -41.256 1.00 49.78 463 PRO A CA 1
ATOM 3733 C C . PRO A 1 463 ? 65.512 5.930 -39.939 1.00 49.78 463 PRO A C 1
ATOM 3735 O O . PRO A 1 463 ? 65.919 7.062 -39.659 1.00 49.78 463 PRO A O 1
ATOM 3738 N N . PRO A 1 464 ? 65.733 4.869 -39.142 1.00 53.69 464 PRO A N 1
ATOM 3739 C CA . PRO A 1 464 ? 66.454 4.943 -37.883 1.00 53.69 464 PRO A CA 1
ATOM 3740 C C . PRO A 1 464 ? 67.961 4.830 -38.140 1.00 53.69 464 PRO A C 1
ATOM 3742 O O . PRO A 1 464 ? 68.442 3.823 -38.655 1.00 53.69 464 PRO A O 1
ATOM 3745 N N . THR A 1 465 ? 68.721 5.853 -37.764 1.00 45.06 465 THR A N 1
ATOM 3746 C CA . THR A 1 465 ? 70.169 5.734 -37.554 1.00 45.06 465 THR A CA 1
ATOM 3747 C C . THR A 1 465 ? 70.427 5.373 -36.099 1.00 45.06 465 THR A C 1
ATOM 3749 O O . THR A 1 465 ? 69.881 6.004 -35.194 1.00 45.06 465 THR A O 1
ATOM 3752 N N . GLY A 1 466 ? 71.214 4.317 -35.909 1.00 42.00 466 GLY A N 1
ATOM 3753 C CA . GLY A 1 466 ? 71.590 3.781 -34.613 1.00 42.00 466 GLY A CA 1
ATOM 3754 C C . GLY A 1 466 ? 72.753 4.504 -33.931 1.00 42.00 466 GLY A C 1
ATOM 3755 O O . GLY A 1 466 ? 73.241 5.528 -34.396 1.00 42.00 466 GLY A O 1
ATOM 3756 N N . GLU A 1 467 ? 73.168 3.849 -32.846 1.00 42.28 467 GLU A N 1
ATOM 3757 C CA . GLU A 1 467 ? 74.439 3.943 -32.118 1.00 42.28 467 GLU A CA 1
ATOM 3758 C C . GLU A 1 467 ? 74.738 5.208 -31.291 1.00 42.28 467 GLU A C 1
ATOM 3760 O O . GLU A 1 467 ? 75.108 6.263 -31.786 1.00 42.28 467 GLU A O 1
ATOM 3765 N N . GLY A 1 468 ? 74.675 5.014 -29.966 1.00 46.31 468 GLY A N 1
ATOM 3766 C CA . GLY A 1 468 ? 75.840 5.182 -29.092 1.00 46.31 468 GLY A CA 1
ATOM 3767 C C . GLY A 1 468 ? 76.343 6.601 -28.821 1.00 46.31 468 GLY A C 1
ATOM 3768 O O . GLY A 1 468 ? 77.251 7.083 -29.486 1.00 46.31 468 GLY A O 1
ATOM 3769 N N . GLY A 1 469 ? 75.879 7.199 -27.721 1.00 40.91 469 GLY A N 1
ATOM 3770 C CA . GLY A 1 469 ? 76.549 8.333 -27.079 1.00 40.91 469 GLY A CA 1
ATOM 3771 C C . GLY A 1 469 ? 76.012 8.577 -25.662 1.00 40.91 469 GLY A C 1
ATOM 3772 O O . GLY A 1 469 ? 74.797 8.496 -25.471 1.00 40.91 469 GLY A O 1
ATOM 3773 N N . PRO A 1 470 ? 76.872 8.826 -24.653 1.00 55.44 470 PRO A N 1
ATOM 3774 C CA . PRO A 1 470 ? 76.441 9.072 -23.277 1.00 55.44 470 PRO A CA 1
ATOM 3775 C C . PRO A 1 470 ? 75.756 10.446 -23.142 1.00 55.44 470 PRO A C 1
ATOM 3777 O O . PRO A 1 470 ? 76.010 11.341 -23.952 1.00 55.44 470 PRO A O 1
ATOM 3780 N N . PRO A 1 471 ? 74.891 10.640 -22.129 1.00 57.16 471 PRO A N 1
ATOM 3781 C CA . PRO A 1 471 ? 74.140 11.882 -21.975 1.00 57.16 471 PRO A CA 1
ATOM 3782 C C . PRO A 1 471 ? 75.069 13.054 -21.611 1.00 57.16 471 PRO A C 1
ATOM 3784 O O . PRO A 1 471 ? 75.970 12.879 -20.786 1.00 57.16 471 PRO A O 1
ATOM 3787 N N . PRO A 1 472 ? 74.861 14.258 -22.175 1.00 53.88 472 PRO A N 1
ATOM 3788 C CA . PRO A 1 472 ? 75.599 15.435 -21.750 1.00 53.88 472 PRO A CA 1
ATOM 3789 C C . PRO A 1 472 ? 75.127 15.909 -20.371 1.00 53.88 472 PRO A C 1
ATOM 3791 O O . PRO A 1 472 ? 73.937 15.901 -20.048 1.00 53.88 472 PRO A O 1
ATOM 3794 N N . MET A 1 473 ? 76.111 16.321 -19.573 1.00 49.25 473 MET A N 1
ATOM 3795 C CA . MET A 1 473 ? 75.957 16.985 -18.286 1.00 49.25 473 MET A CA 1
ATOM 3796 C C . MET A 1 473 ? 75.064 18.226 -18.383 1.00 49.25 473 MET A C 1
ATOM 3798 O O . MET A 1 473 ? 75.146 19.008 -19.328 1.00 49.25 473 MET A O 1
ATOM 3802 N N . PHE A 1 474 ? 74.250 18.394 -17.344 1.00 52.38 474 PHE A N 1
ATOM 3803 C CA . PHE A 1 474 ? 73.490 19.596 -17.027 1.00 52.38 474 PHE A CA 1
ATOM 3804 C C . PHE A 1 474 ? 74.450 20.776 -16.807 1.00 52.38 474 PHE A C 1
ATOM 3806 O O . PHE A 1 474 ? 75.319 20.702 -15.940 1.00 52.38 474 PHE A O 1
ATOM 3813 N N . ASP A 1 475 ? 74.271 21.849 -17.571 1.00 49.94 475 ASP A N 1
ATOM 3814 C CA . ASP A 1 475 ? 74.934 23.139 -17.370 1.00 49.94 475 ASP A CA 1
ATOM 3815 C C . ASP A 1 475 ? 73.967 24.054 -16.591 1.00 49.94 475 ASP A C 1
ATOM 3817 O O . ASP A 1 475 ? 72.877 24.345 -17.101 1.00 49.94 475 ASP A O 1
ATOM 3821 N N . PRO A 1 476 ? 74.262 24.438 -15.334 1.00 50.12 476 PRO A N 1
ATOM 3822 C CA . PRO A 1 476 ? 73.327 25.154 -14.483 1.00 50.12 476 PRO A CA 1
ATOM 3823 C C . PRO A 1 476 ? 73.554 26.671 -14.497 1.00 50.12 476 PRO A C 1
ATOM 3825 O O . PRO A 1 476 ? 73.360 27.288 -13.464 1.00 50.12 476 PRO A O 1
ATOM 3828 N N . ASP A 1 477 ? 73.931 27.298 -15.615 1.00 54.69 477 ASP A N 1
ATOM 3829 C CA . ASP A 1 477 ? 73.989 28.767 -15.697 1.00 54.69 477 ASP A CA 1
ATOM 3830 C C . ASP A 1 477 ? 73.718 29.294 -17.123 1.00 54.69 477 ASP A C 1
ATOM 3832 O O . ASP A 1 477 ? 74.599 29.382 -17.974 1.00 54.69 477 ASP A O 1
ATOM 3836 N N . GLY A 1 478 ? 72.470 29.703 -17.399 1.00 37.19 478 GLY A N 1
ATOM 3837 C CA . GLY A 1 478 ? 72.105 30.372 -18.656 1.00 37.19 478 GLY A CA 1
ATOM 3838 C C . GLY A 1 478 ? 70.672 30.934 -18.679 1.00 37.19 478 GLY A C 1
ATOM 3839 O O . GLY A 1 478 ? 69.766 30.328 -18.111 1.00 37.19 478 GLY A O 1
ATOM 3840 N N . PRO A 1 479 ? 70.422 32.115 -19.283 1.00 49.19 479 PRO A N 1
ATOM 3841 C CA . PRO A 1 479 ? 69.430 33.067 -18.782 1.00 49.19 479 PRO A CA 1
ATOM 3842 C C . PRO A 1 479 ? 67.979 32.804 -19.211 1.00 49.19 479 PRO A C 1
ATOM 3844 O O . PRO A 1 479 ? 67.660 32.498 -20.361 1.00 49.19 479 PRO A O 1
ATOM 3847 N N . ARG A 1 480 ? 67.076 33.060 -18.256 1.00 44.78 480 ARG A N 1
ATOM 3848 C CA . ARG A 1 480 ? 65.613 33.065 -18.387 1.00 44.78 480 ARG A CA 1
ATOM 3849 C C . ARG A 1 480 ? 65.150 34.022 -19.494 1.00 44.78 480 ARG A C 1
ATOM 3851 O O . ARG A 1 480 ? 65.244 35.240 -19.345 1.00 44.78 480 ARG A O 1
ATOM 3858 N N . ARG A 1 481 ? 64.560 33.484 -20.568 1.00 42.81 481 ARG A N 1
ATOM 3859 C CA . ARG A 1 481 ? 63.768 34.277 -21.520 1.00 42.81 481 ARG A CA 1
ATOM 3860 C C . ARG A 1 481 ? 62.338 34.451 -21.016 1.00 42.81 481 ARG A C 1
ATOM 3862 O O . ARG A 1 481 ? 61.581 33.502 -20.841 1.00 42.81 481 ARG A O 1
ATOM 3869 N N . ARG A 1 482 ? 62.023 35.721 -20.786 1.00 43.91 482 ARG A N 1
ATOM 3870 C CA . ARG A 1 482 ? 60.769 36.320 -20.342 1.00 43.91 482 ARG A CA 1
ATOM 3871 C C . ARG A 1 482 ? 59.893 36.605 -21.568 1.00 43.91 482 ARG A C 1
ATOM 3873 O O . ARG A 1 482 ? 60.232 37.487 -22.343 1.00 43.91 482 ARG A O 1
ATOM 3880 N N . ASN A 1 483 ? 58.767 35.910 -21.701 1.00 43.72 483 ASN A N 1
ATOM 3881 C CA . ASN A 1 483 ? 57.610 36.331 -22.503 1.00 43.72 483 ASN A CA 1
ATOM 3882 C C . ASN A 1 483 ? 56.435 36.374 -21.503 1.00 43.72 483 ASN A C 1
ATOM 3884 O O . ASN A 1 483 ? 56.192 35.380 -20.836 1.00 43.72 483 ASN A O 1
ATOM 3888 N N . GLY A 1 484 ? 55.718 37.463 -21.230 1.00 40.97 484 GLY A N 1
ATOM 3889 C CA . GLY A 1 484 ? 55.400 38.609 -22.073 1.00 40.97 484 GLY A CA 1
ATOM 3890 C C . GLY A 1 484 ? 53.964 38.488 -22.586 1.00 40.97 484 GLY A C 1
ATOM 3891 O O . GLY A 1 484 ? 53.771 38.285 -23.779 1.00 40.97 484 GLY A O 1
ATOM 3892 N N . ARG A 1 485 ? 52.959 38.564 -21.698 1.00 41.53 485 ARG A N 1
ATOM 3893 C CA . ARG A 1 485 ? 51.556 38.801 -22.082 1.00 41.53 485 ARG A CA 1
ATOM 3894 C C . ARG A 1 485 ? 50.782 39.446 -20.927 1.00 41.53 485 ARG A C 1
ATOM 3896 O O . ARG A 1 485 ? 50.251 38.768 -20.058 1.00 41.53 485 ARG A O 1
ATOM 3903 N N . THR A 1 486 ? 50.777 40.773 -20.914 1.00 41.22 486 THR A N 1
ATOM 3904 C CA . THR A 1 486 ? 49.894 41.626 -20.111 1.00 41.22 486 THR A CA 1
ATOM 3905 C C . THR A 1 486 ? 48.679 41.992 -20.959 1.00 41.22 486 THR A C 1
ATOM 3907 O O . THR A 1 486 ? 48.836 42.585 -22.025 1.00 41.22 486 THR A O 1
ATOM 3910 N N . GLY A 1 487 ? 47.487 41.618 -20.499 1.00 46.50 487 GLY A N 1
ATOM 3911 C CA . GLY A 1 487 ? 46.211 42.202 -20.915 1.00 46.50 487 GLY A CA 1
ATOM 3912 C C . GLY A 1 487 ? 45.623 42.996 -19.738 1.00 46.50 487 GLY A C 1
ATOM 3913 O O . GLY A 1 487 ? 45.916 42.635 -18.596 1.00 46.50 487 GLY A O 1
ATOM 3914 N N . PRO A 1 488 ? 44.879 44.086 -19.988 1.00 57.97 488 PRO A N 1
ATOM 3915 C CA . PRO A 1 488 ? 44.399 44.995 -18.945 1.00 57.97 488 PRO A CA 1
ATOM 3916 C C . PRO A 1 488 ? 43.211 44.414 -18.151 1.00 57.97 488 PRO A C 1
ATOM 3918 O O . PRO A 1 488 ? 42.480 43.576 -18.687 1.00 57.97 488 PRO A O 1
ATOM 3921 N N . PRO A 1 489 ? 43.006 44.848 -16.892 1.00 59.19 489 PRO A N 1
ATOM 3922 C CA . PRO A 1 489 ? 41.832 44.490 -16.098 1.00 59.19 489 PRO A CA 1
ATOM 3923 C C . PRO A 1 489 ? 40.599 45.314 -16.523 1.00 59.19 489 PRO A C 1
ATOM 3925 O O . PRO A 1 489 ? 40.769 46.428 -17.016 1.00 59.19 489 PRO A O 1
ATOM 3928 N N . PRO A 1 490 ? 39.369 44.799 -16.346 1.00 57.12 490 PRO A N 1
ATOM 3929 C CA . PRO A 1 490 ? 38.159 45.600 -16.482 1.00 57.12 490 PRO A CA 1
ATOM 3930 C C . PRO A 1 490 ? 37.876 46.412 -15.208 1.00 57.12 490 PRO A C 1
ATOM 3932 O O . PRO A 1 490 ? 38.004 45.901 -14.093 1.00 57.12 490 PRO A O 1
ATOM 3935 N N . ASP A 1 491 ? 37.487 47.665 -15.432 1.00 51.06 491 ASP A N 1
ATOM 3936 C CA . ASP A 1 491 ? 37.125 48.686 -14.451 1.00 51.06 491 ASP A CA 1
ATOM 3937 C C . ASP A 1 491 ? 35.814 48.384 -13.694 1.00 51.06 491 ASP A C 1
ATOM 3939 O O . ASP A 1 491 ? 34.842 47.876 -14.255 1.00 51.06 491 ASP A O 1
ATOM 3943 N N . ASP A 1 492 ? 35.838 48.737 -12.407 1.00 47.97 492 ASP A N 1
ATOM 3944 C CA . ASP A 1 492 ? 34.824 49.419 -11.592 1.00 47.97 492 ASP A CA 1
ATOM 3945 C C . ASP A 1 492 ? 33.324 49.207 -11.888 1.00 47.97 492 ASP A C 1
ATOM 3947 O O . ASP A 1 492 ? 32.721 49.833 -12.761 1.00 47.97 492 ASP A O 1
ATOM 3951 N N . TYR A 1 493 ? 32.672 48.441 -11.006 1.00 55.28 493 TYR A N 1
ATOM 3952 C CA . TYR A 1 493 ? 31.246 48.608 -10.710 1.00 55.28 493 TYR A CA 1
ATOM 3953 C C . TYR A 1 493 ? 31.062 49.701 -9.639 1.00 55.28 493 TYR A C 1
ATOM 3955 O O . TYR A 1 493 ? 31.738 49.647 -8.608 1.00 55.28 493 TYR A O 1
ATOM 3963 N N . PRO A 1 494 ? 30.138 50.663 -9.817 1.00 65.50 494 PRO A N 1
ATOM 3964 C CA . PRO A 1 494 ? 29.819 51.646 -8.788 1.00 65.50 494 PRO A CA 1
ATOM 3965 C C . PRO A 1 494 ? 28.952 51.039 -7.664 1.00 65.50 494 PRO A C 1
ATOM 3967 O O . PRO A 1 494 ? 28.207 50.083 -7.904 1.00 65.50 494 PRO A O 1
ATOM 3970 N N . PRO A 1 495 ? 29.012 51.594 -6.438 1.00 59.34 495 PRO A N 1
ATOM 3971 C CA . PRO A 1 495 ? 28.186 51.151 -5.321 1.00 59.34 495 PRO A CA 1
ATOM 3972 C C . PRO A 1 495 ? 26.725 51.561 -5.548 1.00 59.34 495 PRO A C 1
ATOM 3974 O O . PRO A 1 495 ? 26.425 52.729 -5.784 1.00 59.34 495 PRO A O 1
ATOM 3977 N N . GLY A 1 496 ? 25.816 50.587 -5.492 1.00 52.28 496 GLY A N 1
ATOM 3978 C CA . GLY A 1 496 ? 24.378 50.839 -5.488 1.00 52.28 496 GLY A CA 1
ATOM 3979 C C . GLY A 1 496 ? 23.934 51.425 -4.149 1.00 52.28 496 GLY A C 1
ATOM 3980 O O . GLY A 1 496 ? 24.172 50.824 -3.101 1.00 52.28 496 GLY A O 1
ATOM 3981 N N . ASP A 1 497 ? 23.295 52.589 -4.212 1.00 56.41 497 ASP A N 1
ATOM 3982 C CA . ASP A 1 497 ? 22.627 53.255 -3.095 1.00 56.41 497 ASP A CA 1
ATOM 3983 C C . ASP A 1 497 ? 21.392 52.475 -2.588 1.00 56.41 497 ASP A C 1
ATOM 3985 O O . ASP A 1 497 ? 20.797 51.683 -3.330 1.00 56.41 497 ASP A O 1
ATOM 3989 N N . PRO A 1 498 ? 20.992 52.690 -1.319 1.00 63.34 498 PRO A N 1
ATOM 3990 C CA . PRO A 1 498 ? 19.978 51.897 -0.634 1.00 63.34 498 PRO A CA 1
ATOM 3991 C C . PRO A 1 498 ? 18.546 52.301 -1.015 1.00 63.34 498 PRO A C 1
ATOM 3993 O O . PRO A 1 498 ? 18.217 53.480 -1.141 1.00 63.34 498 PRO A O 1
ATOM 3996 N N . LEU A 1 499 ? 17.667 51.303 -1.131 1.00 66.25 499 LEU A N 1
ATOM 3997 C CA . LEU A 1 499 ? 16.220 51.499 -1.259 1.00 66.25 499 LEU A CA 1
ATOM 3998 C C . LEU A 1 499 ? 15.632 52.110 0.031 1.00 66.25 499 LEU A C 1
ATOM 4000 O O . LEU A 1 499 ? 16.030 51.698 1.126 1.00 66.25 499 LEU A O 1
ATOM 4004 N N . PRO A 1 500 ? 14.670 53.047 -0.066 1.00 67.88 500 PRO A N 1
ATOM 4005 C CA . PRO A 1 500 ? 13.976 53.588 1.096 1.00 67.88 500 PRO A CA 1
ATOM 4006 C C . PRO A 1 500 ? 12.892 52.621 1.613 1.00 67.88 500 PRO A C 1
ATOM 4008 O O . PRO A 1 500 ? 12.350 51.831 0.834 1.00 67.88 500 PRO A O 1
ATOM 4011 N N . PRO A 1 501 ? 12.536 52.692 2.909 1.00 72.88 501 PRO A N 1
ATOM 4012 C CA . PRO A 1 501 ? 11.434 51.933 3.477 1.00 72.88 501 PRO A CA 1
ATOM 4013 C C . PRO A 1 501 ? 10.166 52.786 3.490 1.00 72.88 501 PRO A C 1
ATOM 4015 O O . PRO A 1 501 ? 10.182 53.840 4.109 1.00 72.88 501 PRO A O 1
ATOM 4018 N N . GLU A 1 502 ? 9.056 52.312 2.926 1.00 49.47 502 GLU A N 1
ATOM 4019 C CA . GLU A 1 502 ? 7.727 52.768 3.357 1.00 49.47 502 GLU A CA 1
ATOM 4020 C C . GLU A 1 502 ? 6.715 51.612 3.308 1.00 49.47 502 GLU A C 1
ATOM 4022 O O . GLU A 1 502 ? 6.328 51.122 2.249 1.00 49.47 502 GLU A O 1
ATOM 4027 N N . SER A 1 503 ? 6.331 51.174 4.510 1.00 54.03 503 SER A N 1
ATOM 4028 C CA . SER A 1 503 ? 5.003 50.656 4.882 1.00 54.03 503 SER A CA 1
ATOM 4029 C C . SER A 1 503 ? 3.973 51.821 4.854 1.00 54.03 503 SER A C 1
ATOM 4031 O O . SER A 1 503 ? 4.406 52.951 4.614 1.00 54.03 503 SER A O 1
ATOM 4033 N N . PRO A 1 504 ? 2.661 51.668 5.157 1.00 67.38 504 PRO A N 1
ATOM 4034 C CA . PRO A 1 504 ? 1.946 50.587 5.855 1.00 67.38 504 PRO A CA 1
ATOM 4035 C C . PRO A 1 504 ? 0.962 49.761 5.019 1.00 67.38 504 PRO A C 1
ATOM 4037 O O . PRO A 1 504 ? 0.388 50.286 4.039 1.00 67.38 504 PRO A O 1
#

Solvent-accessible surface area (backbone atoms only — not comparable to full-atom values): 31553 Å² total; per-residue (Å²): 142,87,75,75,70,63,68,55,54,58,53,50,56,49,52,56,51,51,54,57,50,51,52,52,51,33,52,74,74,65,70,50,54,75,69,59,44,52,52,52,53,50,44,48,74,75,31,71,69,55,42,51,51,54,52,53,54,50,53,54,49,53,55,59,70,66,49,81,78,77,71,80,52,69,63,58,58,48,54,52,48,51,58,50,53,60,51,51,64,65,58,69,76,70,76,88,74,96,76,82,96,54,91,79,47,62,67,56,50,52,51,50,54,52,48,52,51,51,52,51,52,50,51,52,53,50,51,50,51,49,54,50,50,58,50,49,62,64,46,44,64,48,38,71,44,40,74,58,52,75,79,53,92,51,69,64,57,46,49,54,41,52,77,69,50,77,59,60,88,76,78,75,64,97,68,79,90,86,79,94,80,91,79,81,87,84,76,84,87,88,87,80,72,101,74,72,74,74,73,81,55,93,62,80,72,51,74,66,56,45,51,51,40,40,52,57,52,68,71,46,54,74,66,57,48,50,50,53,53,50,49,49,52,52,46,75,71,38,95,58,31,71,63,42,50,51,37,48,53,45,48,48,53,51,57,71,65,47,84,65,67,60,64,58,50,52,56,70,66,46,85,48,68,68,60,31,52,51,52,54,53,49,54,50,52,52,49,53,47,50,50,51,41,60,57,42,62,73,55,52,47,74,64,34,46,54,43,52,52,52,51,49,56,50,54,48,60,75,47,35,78,66,39,55,74,74,52,92,69,90,79,84,80,83,76,96,74,74,53,75,69,57,60,74,56,54,78,84,76,51,74,69,58,45,48,60,51,48,74,61,35,49,69,64,47,38,49,49,44,58,70,60,56,53,73,66,52,32,49,52,43,52,55,48,52,48,50,54,42,43,46,66,77,47,55,57,83,71,60,49,68,69,56,37,50,55,52,55,70,72,45,53,74,69,56,49,61,55,42,75,72,46,56,73,68,57,38,50,53,52,44,34,49,52,53,50,49,50,54,60,76,65,46,77,85,70,76,78,74,76,78,74,93,83,80,89,87,81,89,81,84,79,82,87,83,83,82,89,79,83,84,82,79,88,79,93,81,80,85,87,84,84,81,89,84,89,78,85,82,87,82,83,82,80,85,82,80,84,84,83,89,78,84,136

Secondary structure (DSSP, 8-state):
---SSHHHHHHHHHHHHHHHHHHHHHHHTT---HHHHHHHHHHHHH-HHHHHHHHHHHHHHHHHHTS------HHHHHHHHHHHHHHHHHHHTS--------TTHHHHHHHHHHHHHHHHHHHHHHHHHHHHHHHHHHHHHHHHTHHHHTT-S-HHHHHHHHHTTTT-GGGS---------S--TTS-----STT-----SSSPPPHHHHHHHHHHHHTS-HHHHHHHHHHHHHHHH-TTHHHHHHHHHHHHHHHHHSSSSHHHHHHHH---HHHHHHHHHHHHHHHHHHHHHHHHHTT--HHHHHHHHHHHHHHHHHTHHHHTTTS-----SS-----HHHHHTSPPPPHHHHHHHHTTS-HHHHHHHHHH-SHHHHHHHHHHHHHHHHHHHS------HHHHHHHHHHS-HHHHHHHTTS-HHHHHHHHHHHHHHHHHHT----------S-------PPPPP----PPPPP-------------PPPP-PPPPPPPPP---

Foldseek 3Di:
DPPPVPVVVVVVVVVVVVVLLVLLVCLVVVVDDPVSVVVLVVCCVVPPVSVVSSVVVVVVVVVVVPPDPPPPPVVVVVVVVVVVVVVVVVVVVPPPDDDDDDPVCPVVVVVVVVVVVVVVVVVVVVVVVVVVVVVCLLCLVLLQCVLLCVLDQALVLLVVCVVVVVQPPPPPDPDDDDDDDDDPPPDDDDDDDDSDPDPPVPDRDDPVSSVVSVVVLVPDDPVVNVSSSVRSVCLVPDPCNVSSVSSSVRVSVVLVPDPDPVLNVVLVPPPDSVVSSVSSVVVSLVVVLVVLLVVCLVVDDPQLLVLLVVLVVVQCVVQVVVLCVVDPDPPPDDDPPDDPVSVVRGDQDDPVSVVVSLVRGDPSNNVSLVVSPDSVSSVVSSVVSNVSSCCVVCVPLPCDVVNLVVQLVPDDPVVVVVLVPDDPVVSSVVSSVVSVVVCVVVPDPPPPPPPDDDDDDDDDDDDDDDDDDDDDDDDPDDDDDDDDDDDDDDDDDDDDDDDDDDDD

Sequence (504 aa):
MSTDSFSNADAQANGDLDQAYEDLIAYLDNELDDRRRHEVERRLADDPGFRDKLRGLQSSWDMLDELPSESADESFTRTTLEIVATNIEQSLQKDEASFWNRPFGRRVKVAIVVGAAFTTGFLIVFAIAKGIAFQYERDLGLWTNYRLYQNIDSIEFLRSMRDKGLFLADRVADTSESPRDSASSSLGAVVEDGTTMVNVATNVPTKTELLERRQNFYKLSPDEQRRYRRLYSQLASADDRDSLQQTLVRYDQWLTRLPGTEDRLEIRRIDSLDERLARIEEIKKQQELEELIKASGSVLTQEDGDHIFKWFIGFARDHSGSAARGMGGRGRGGGFFMSPQFWESLPEPTDAEWRGLLDGLSDGARDAMIKVGDRKAQWQMLSQWRQEFRDRMMPSRQVHNDQLESVYDELSNEKKRELDKMLPEEMKEYLANIVRERQRAEGPNRPRIPFGPGGPGGPGMRPPTGEGGPPPMFDPDGPRRRNGRTGPPPDDYPPGDPLPPESP

pLDDT: mean 76.79, std 19.82, range [27.7, 97.62]

Radius of gyration: 41.94 Å; Cα contacts (8 Å, |Δi|>4): 167; chains: 1; bounding box: 129×102×114 Å

Mean predicted aligned error: 19.25 Å